Protein AF-A0A2N0NII3-F1 (afdb_monomer)

Nearest PDB structures (foldseek):
  8v87-assembly1_b  TM=1.031E-01  e=3.695E+00  Saccharomyces cerevisiae BY4741

Mean predicted aligned error: 20.23 Å

Solvent-accessible surface area (backbone atoms only — not comparable to full-atom values): 30248 Å² total; per-residue (Å²): 142,88,78,86,79,81,53,75,66,59,62,50,51,52,33,53,54,51,61,74,40,44,70,61,49,49,52,54,51,51,54,49,50,52,56,48,66,33,81,64,42,55,37,62,79,57,90,80,36,71,65,52,48,48,50,52,60,74,69,43,97,78,69,55,72,77,53,50,49,60,45,48,57,52,47,48,68,75,42,71,82,65,52,73,66,50,54,52,41,54,54,49,52,60,78,27,48,71,47,53,56,49,52,63,70,49,61,88,52,72,66,73,67,71,64,82,76,70,75,96,79,53,90,61,48,67,58,48,51,53,50,50,53,38,46,51,53,49,45,67,59,50,49,60,55,44,70,42,85,39,86,32,65,64,48,51,54,50,52,50,42,56,46,40,76,74,39,82,59,50,56,62,40,49,52,53,46,44,77,39,43,67,59,56,47,49,57,60,64,46,47,64,55,54,53,50,50,55,45,47,44,44,52,78,56,21,32,39,37,38,33,56,39,87,86,79,51,33,46,44,52,35,41,35,33,92,51,102,79,56,56,73,37,45,58,68,57,50,50,50,54,39,55,49,32,56,51,57,54,55,61,58,78,78,55,97,64,99,44,76,68,59,54,58,53,38,55,49,30,53,52,37,43,55,44,50,52,53,50,52,54,42,35,53,54,50,18,49,36,39,62,60,29,42,75,82,45,76,83,34,68,48,76,42,56,54,62,64,54,46,53,54,49,44,54,52,48,56,52,49,48,52,56,49,49,55,51,52,51,53,46,33,74,75,34,66,78,49,63,84,42,54,53,45,54,54,60,65,69,69,46,86,85,69,80,53,86,85,47,74,45,74,48,69,53,57,69,78,46,55,71,66,56,41,52,51,48,54,53,50,50,52,55,48,49,70,73,45,72,89,60,84,78,46,76,45,80,45,66,75,88,56,91,94,60,91,44,71,64,59,67,74,41,55,93,75,64,73,90,76,74,82,74,52,70,66,61,52,50,51,51,47,50,70,75,38,77,88,65,84,89,85,86,69,99,56,87,88,78,46,64,73,55,54,52,43,54,57,25,47,76,69,67,24,47,68,47,79,42,82,48,48,87,86,63,50,71,67,59,51,51,52,53,55,68,66,57,78,80,49,95,56,45,39,84,38,79,44,77,56,82,91,86,62,76,72,70,51,66,78,72,108

Organism: NCBI:txid588596

pLDDT: mean 77.41, std 13.73, range [34.66, 97.38]

Sequence (512 aa):
MENYKISKSQRFVQTLDCLTKIPYWIQRLEELKRVVGMEIFKVPHNDVDWLTKAIRILKSDSTELGQLNDFSDYLDRNLFNVNQDCWKLIEELLSAEIFLGFLKKIAGHDIKNLINDVDDHSDEELIQEDTVSTLIQVKQFLFPLMNKNMESISDLLKELLDVINKDHTLREKIALCNSNLRNIYNNIQNRGEVVKEKIKNAVLNGTFTFSRDKKEDKCLVSLQYPSKSNVKYNLNEILNLRGRALLIAKQKNTVMINSKEAEMSKDVMDKFVAKVDIALEIINLVTMLIQVGHFNYRKFIKELQGTDEMKVYLKSLKEKLKKWQDIVDLAHEKWYYLTFFSAHHILSFFASKKGYDKHLFCIVNLELLDIELQFYFVNYFKGMQSKYTNESYLLALLCCQQTGRSNFILDHYSLEVREINELDAETLQEDYQELFKNITCVSSDLSGQGKTEWIKETSYSKQKIPLSFLISDNMDLECLVNKLKACKLRQIQSLHINILSAEYPEEFRIII

Structure (mmCIF, N/CA/C/O backbone):
data_AF-A0A2N0NII3-F1
#
_entry.id   AF-A0A2N0NII3-F1
#
loop_
_atom_site.group_PDB
_atom_site.id
_atom_site.type_symbol
_atom_site.label_atom_id
_atom_site.label_alt_id
_atom_site.label_comp_id
_atom_site.label_asym_id
_atom_site.label_entity_id
_atom_site.label_seq_id
_atom_site.pdbx_PDB_ins_code
_atom_site.Cartn_x
_atom_site.Cartn_y
_atom_site.Cartn_z
_atom_site.occupancy
_atom_site.B_iso_or_equiv
_atom_site.auth_seq_id
_atom_site.auth_comp_id
_atom_site.auth_asym_id
_atom_site.auth_atom_id
_atom_site.pdbx_PDB_model_num
ATOM 1 N N . MET A 1 1 ? 44.753 -47.250 -49.327 1.00 35.75 1 MET A N 1
ATOM 2 C CA . MET A 1 1 ? 45.146 -46.072 -50.130 1.00 35.75 1 MET A CA 1
ATOM 3 C C . MET A 1 1 ? 43.954 -45.678 -50.990 1.00 35.75 1 MET A C 1
ATOM 5 O O . MET A 1 1 ? 43.884 -46.057 -52.147 1.00 35.75 1 MET A O 1
ATOM 9 N N . GLU A 1 2 ? 43.000 -44.956 -50.415 1.00 37.38 2 GLU A N 1
ATOM 10 C CA . GLU A 1 2 ? 41.931 -44.289 -51.163 1.00 37.38 2 GLU A CA 1
ATOM 11 C C . GLU A 1 2 ? 42.042 -42.814 -50.809 1.00 37.38 2 GLU A C 1
ATOM 13 O O . GLU A 1 2 ? 41.634 -42.393 -49.735 1.00 37.38 2 GLU A O 1
ATOM 18 N N . ASN A 1 3 ? 42.712 -42.049 -51.669 1.00 34.66 3 ASN A N 1
ATOM 19 C CA . ASN A 1 3 ? 42.833 -40.609 -51.513 1.00 34.66 3 ASN A CA 1
ATOM 20 C C . ASN A 1 3 ? 42.426 -39.921 -52.818 1.00 34.66 3 ASN A C 1
ATOM 22 O O . ASN A 1 3 ? 43.107 -40.020 -53.836 1.00 34.66 3 ASN A O 1
ATOM 26 N N . TYR A 1 4 ? 41.295 -39.221 -52.723 1.00 45.03 4 TYR A N 1
ATOM 27 C CA . TYR A 1 4 ? 41.055 -37.881 -53.250 1.00 45.03 4 TYR A CA 1
ATOM 28 C C . TYR A 1 4 ? 41.484 -37.590 -54.700 1.00 45.03 4 TYR A C 1
ATOM 30 O O . TYR A 1 4 ? 42.552 -37.046 -54.969 1.00 45.03 4 TYR A O 1
ATOM 38 N N . LYS A 1 5 ? 40.541 -37.771 -55.631 1.00 45.56 5 LYS A N 1
ATOM 39 C CA . LYS A 1 5 ? 40.414 -36.902 -56.814 1.00 45.56 5 LYS A CA 1
ATOM 40 C C . LYS A 1 5 ? 39.129 -36.082 -56.690 1.00 45.56 5 LYS A C 1
ATOM 42 O O . LYS A 1 5 ? 38.132 -36.379 -57.340 1.00 45.56 5 LYS A O 1
ATOM 47 N N . ILE A 1 6 ? 39.159 -35.027 -55.874 1.00 45.62 6 ILE A N 1
ATOM 48 C CA . ILE A 1 6 ? 38.233 -33.904 -56.080 1.00 45.62 6 ILE A CA 1
ATOM 49 C C . ILE A 1 6 ? 38.588 -33.331 -57.456 1.00 45.62 6 ILE A C 1
ATOM 51 O O . ILE A 1 6 ? 39.721 -32.911 -57.698 1.00 45.62 6 ILE A O 1
ATOM 55 N N . SER A 1 7 ? 37.662 -33.438 -58.407 1.00 50.31 7 SER A N 1
ATOM 56 C CA . SER A 1 7 ? 37.928 -33.120 -59.809 1.00 50.31 7 SER A CA 1
ATOM 57 C C . SER A 1 7 ? 38.209 -31.620 -59.981 1.00 50.31 7 SER A C 1
ATOM 59 O O . SER A 1 7 ? 37.519 -30.780 -59.406 1.00 50.31 7 SER A O 1
ATOM 61 N N . LYS A 1 8 ? 39.196 -31.257 -60.815 1.00 56.56 8 LYS A N 1
ATOM 62 C CA . LYS A 1 8 ? 39.537 -29.854 -61.144 1.00 56.56 8 LYS A CA 1
ATOM 63 C C . LYS A 1 8 ? 38.328 -29.017 -61.609 1.00 56.56 8 LYS A C 1
ATOM 65 O O . LYS A 1 8 ? 38.361 -27.799 -61.483 1.00 56.56 8 LYS A O 1
ATOM 70 N N . SER A 1 9 ? 37.268 -29.662 -62.106 1.00 61.66 9 SER A N 1
ATOM 71 C CA . SER A 1 9 ? 36.024 -29.004 -62.524 1.00 61.66 9 SER A CA 1
ATOM 72 C C . SER A 1 9 ? 35.242 -28.396 -61.354 1.00 61.66 9 SER A C 1
ATOM 74 O O . SER A 1 9 ? 34.719 -27.295 -61.475 1.00 61.66 9 SER A O 1
ATOM 76 N N . GLN A 1 10 ? 35.239 -29.050 -60.190 1.00 67.00 10 GLN A N 1
ATOM 77 C CA . GLN A 1 10 ? 34.494 -28.600 -59.014 1.00 67.00 10 GLN A CA 1
ATOM 78 C C . GLN A 1 10 ? 35.128 -27.349 -58.395 1.00 67.00 10 GLN A C 1
ATOM 80 O O . GLN A 1 10 ? 34.424 -26.409 -58.039 1.00 67.00 10 GLN A O 1
ATOM 85 N N . ARG A 1 11 ? 36.467 -27.301 -58.362 1.00 68.19 11 ARG A N 1
ATOM 86 C CA . ARG A 1 11 ? 37.235 -26.148 -57.869 1.00 68.19 11 ARG A CA 1
ATOM 87 C C . ARG A 1 11 ? 37.054 -24.908 -58.752 1.00 68.19 11 ARG A C 1
ATOM 89 O O . ARG A 1 11 ? 37.044 -23.799 -58.238 1.00 68.19 11 ARG A O 1
ATOM 96 N N . PHE A 1 12 ? 36.877 -25.093 -60.062 1.00 70.62 12 PHE A N 1
ATOM 97 C CA . PHE A 1 12 ? 36.590 -24.003 -61.000 1.00 70.62 12 PHE A CA 1
ATOM 98 C C . PHE A 1 12 ? 35.151 -23.477 -60.865 1.00 70.62 12 PHE A C 1
ATOM 100 O O . PHE A 1 12 ? 34.939 -22.268 -60.861 1.00 70.62 12 PHE A O 1
ATOM 107 N N . VAL A 1 13 ? 34.169 -24.367 -60.681 1.00 74.12 13 VAL A N 1
ATOM 108 C CA . VAL A 1 13 ? 32.769 -23.982 -60.418 1.00 74.12 13 VAL A CA 1
ATOM 109 C C . VAL A 1 13 ? 32.642 -23.193 -59.108 1.00 74.12 13 VAL A C 1
ATOM 111 O O . VAL A 1 13 ? 31.950 -22.181 -59.081 1.00 74.12 13 VAL A O 1
ATOM 114 N N . GLN A 1 14 ? 33.357 -23.592 -58.051 1.00 69.88 14 GLN A N 1
ATOM 115 C CA . GLN A 1 14 ? 33.428 -22.841 -56.787 1.00 69.88 14 GLN A CA 1
ATOM 116 C C . GLN A 1 14 ? 34.020 -21.435 -56.969 1.00 69.88 14 GLN A C 1
ATOM 118 O O . GLN A 1 14 ? 33.499 -20.470 -56.417 1.00 69.88 14 GLN A O 1
ATOM 123 N N . THR A 1 15 ? 35.059 -21.294 -57.798 1.00 73.94 15 THR A N 1
ATOM 124 C CA . THR A 1 15 ? 35.642 -19.982 -58.121 1.00 73.94 15 THR A CA 1
ATOM 125 C C . THR A 1 15 ? 34.658 -19.083 -58.865 1.00 73.94 15 THR A C 1
ATOM 127 O O . THR A 1 15 ? 34.567 -17.896 -58.561 1.00 73.94 15 THR A O 1
ATOM 130 N N . LEU A 1 16 ? 33.899 -19.635 -59.818 1.00 75.25 16 LEU A N 1
ATOM 131 C CA . LEU A 1 16 ? 32.864 -18.890 -60.540 1.00 75.25 16 LEU A CA 1
ATOM 132 C C . LEU A 1 16 ? 31.719 -18.455 -59.614 1.00 75.25 16 LEU A C 1
ATOM 134 O O . LEU A 1 16 ? 31.279 -17.311 -59.696 1.00 75.25 16 LEU A O 1
ATOM 138 N N . ASP A 1 17 ? 31.278 -19.317 -58.696 1.00 75.19 17 ASP A N 1
ATOM 139 C CA . ASP A 1 17 ? 30.273 -18.963 -57.685 1.00 75.19 17 ASP A CA 1
ATOM 140 C C . ASP A 1 17 ? 30.779 -17.841 -56.756 1.00 75.19 17 ASP A C 1
ATOM 142 O O . ASP A 1 17 ? 30.075 -16.854 -56.533 1.00 75.19 17 ASP A O 1
ATOM 146 N N . CYS A 1 18 ? 32.036 -17.917 -56.305 1.00 74.31 18 CYS A N 1
ATOM 147 C CA . CYS A 1 18 ? 32.679 -16.869 -55.508 1.00 74.31 18 CYS A CA 1
ATOM 148 C C . CYS A 1 18 ? 32.719 -15.521 -56.252 1.00 74.31 18 CYS A C 1
ATOM 150 O O . CYS A 1 18 ? 32.309 -14.502 -55.695 1.00 74.31 18 CYS A O 1
ATOM 152 N N . LEU A 1 19 ? 33.113 -15.523 -57.534 1.00 77.62 19 LEU A N 1
ATOM 153 C CA . LEU A 1 19 ? 33.148 -14.330 -58.391 1.00 77.62 19 LEU A CA 1
ATOM 154 C C . LEU A 1 19 ? 31.787 -13.633 -58.490 1.00 77.62 19 LEU A C 1
ATOM 156 O O . LEU A 1 19 ? 31.712 -12.412 -58.368 1.00 77.62 19 LEU A O 1
ATOM 160 N N . THR A 1 20 ? 30.703 -14.394 -58.670 1.00 80.69 20 THR A N 1
ATOM 161 C CA . THR A 1 20 ? 29.351 -13.812 -58.768 1.00 80.69 20 THR A CA 1
ATOM 162 C C . THR A 1 20 ? 28.885 -13.144 -57.471 1.00 80.69 20 THR A C 1
ATOM 164 O O . THR A 1 20 ? 28.040 -12.251 -57.509 1.00 80.69 20 THR A O 1
ATOM 167 N N . LYS A 1 21 ? 29.464 -13.526 -56.325 1.00 82.62 21 LYS A N 1
ATOM 168 C CA . LYS A 1 21 ? 29.119 -13.014 -54.990 1.00 82.62 21 LYS A CA 1
ATOM 169 C C . LYS A 1 21 ? 30.033 -11.883 -54.509 1.00 82.62 21 LYS A C 1
ATOM 171 O O . LYS A 1 21 ? 29.768 -11.323 -53.448 1.00 82.62 21 LYS A O 1
ATOM 176 N N . ILE A 1 22 ? 31.073 -11.508 -55.260 1.00 82.19 22 ILE A N 1
ATOM 177 C CA . ILE A 1 22 ? 32.016 -10.441 -54.872 1.00 82.19 22 ILE A CA 1
ATOM 178 C C . ILE A 1 22 ? 31.306 -9.118 -54.536 1.00 82.19 22 ILE A C 1
ATOM 180 O O . ILE A 1 22 ? 31.548 -8.601 -53.444 1.00 82.19 22 ILE A O 1
ATOM 184 N N . PRO A 1 23 ? 30.398 -8.576 -55.379 1.00 83.69 23 PRO A N 1
ATOM 185 C CA . PRO A 1 23 ? 29.720 -7.316 -55.063 1.00 83.69 23 PRO A CA 1
ATOM 186 C C . PRO A 1 23 ? 28.899 -7.397 -53.770 1.00 83.69 23 PRO A C 1
ATOM 188 O O . PRO A 1 23 ? 28.915 -6.474 -52.959 1.00 83.69 23 PRO A O 1
ATOM 191 N N . TYR A 1 24 ? 28.243 -8.540 -53.549 1.00 86.38 24 TYR A N 1
ATOM 192 C CA . TYR A 1 24 ? 27.476 -8.819 -52.338 1.00 86.38 24 TYR A CA 1
ATOM 193 C C . TYR A 1 24 ? 28.372 -8.850 -51.087 1.00 86.38 24 TYR A C 1
ATOM 195 O O . TYR A 1 24 ? 28.045 -8.232 -50.074 1.00 86.38 24 TYR A O 1
ATOM 203 N N . TRP A 1 25 ? 29.530 -9.513 -51.157 1.00 86.62 25 TRP A N 1
ATOM 204 C CA . TRP A 1 25 ? 30.475 -9.570 -50.040 1.00 86.62 25 TRP A CA 1
ATOM 205 C C . TRP A 1 25 ? 31.134 -8.225 -49.745 1.00 86.62 25 TRP A C 1
ATOM 207 O O . TRP A 1 25 ? 31.299 -7.885 -48.576 1.00 86.62 25 TRP A O 1
ATOM 217 N N . ILE A 1 26 ? 31.465 -7.435 -50.771 1.00 86.19 26 ILE A N 1
ATOM 218 C CA . ILE A 1 26 ? 31.979 -6.072 -50.580 1.00 86.19 26 ILE A CA 1
ATOM 219 C C . ILE A 1 26 ? 30.968 -5.243 -49.787 1.00 86.19 26 ILE A C 1
ATOM 221 O O . ILE A 1 26 ? 31.344 -4.631 -48.789 1.00 86.19 26 ILE A O 1
ATOM 225 N N . GLN A 1 27 ? 29.690 -5.275 -50.178 1.00 88.19 27 GLN A N 1
ATOM 226 C CA . GLN A 1 27 ? 28.636 -4.543 -49.481 1.00 88.19 27 GLN A CA 1
ATOM 227 C C . GLN A 1 27 ? 28.517 -4.973 -48.008 1.00 88.19 27 GLN A C 1
ATOM 229 O O . GLN A 1 27 ? 28.605 -4.133 -47.113 1.00 88.19 27 GLN A O 1
ATOM 234 N N . ARG A 1 28 ? 28.386 -6.279 -47.739 1.00 88.81 28 ARG A N 1
ATOM 235 C CA . ARG A 1 28 ? 28.244 -6.816 -46.371 1.00 88.81 28 ARG A CA 1
ATOM 236 C C . ARG A 1 28 ? 29.435 -6.478 -45.473 1.00 88.81 28 ARG A C 1
ATOM 238 O O . ARG A 1 28 ? 29.264 -6.108 -44.313 1.00 88.81 28 ARG A O 1
ATOM 245 N N . LEU A 1 29 ? 30.654 -6.596 -45.993 1.00 90.06 29 LEU A N 1
ATOM 246 C CA . LEU A 1 29 ? 31.860 -6.295 -45.220 1.00 90.06 29 LEU A CA 1
ATOM 247 C C . LEU A 1 29 ? 32.008 -4.789 -44.964 1.00 90.06 29 LEU A C 1
ATOM 249 O O . LEU A 1 29 ? 32.487 -4.401 -43.899 1.00 90.06 29 LEU A O 1
ATOM 253 N N . GLU A 1 30 ? 31.563 -3.931 -45.884 1.00 88.94 30 GLU A N 1
ATOM 254 C CA . GLU A 1 30 ? 31.501 -2.486 -45.646 1.00 88.94 30 GLU A CA 1
ATOM 255 C C . GLU A 1 30 ? 30.457 -2.097 -44.594 1.00 88.94 30 GLU A C 1
ATOM 257 O O . GLU A 1 30 ? 30.741 -1.247 -43.749 1.00 88.94 30 GLU A O 1
ATOM 262 N N . GLU A 1 31 ? 29.283 -2.732 -44.604 1.00 89.94 31 GLU A N 1
ATOM 263 C CA . GLU A 1 31 ? 28.262 -2.582 -43.558 1.00 89.94 31 GLU A CA 1
ATOM 264 C C . GLU A 1 31 ? 28.839 -2.959 -42.184 1.00 89.94 31 GLU A C 1
ATOM 266 O O . GLU A 1 31 ? 28.799 -2.158 -41.246 1.00 89.94 31 GLU A O 1
ATOM 271 N N . LEU A 1 32 ? 29.479 -4.130 -42.083 1.00 90.50 32 LEU A N 1
ATOM 272 C CA . LEU A 1 32 ? 30.143 -4.567 -40.853 1.00 90.50 32 LEU A CA 1
ATOM 273 C C . LEU A 1 32 ? 31.239 -3.588 -40.418 1.00 90.50 32 LEU A C 1
ATOM 275 O O . LEU A 1 32 ? 31.325 -3.253 -39.238 1.00 90.50 32 LEU A O 1
ATOM 279 N N . LYS A 1 33 ? 32.050 -3.086 -41.358 1.00 89.75 33 LYS A N 1
ATOM 280 C CA . LYS A 1 33 ? 33.114 -2.115 -41.067 1.00 89.75 33 LYS A CA 1
ATOM 281 C C . LYS A 1 33 ? 32.556 -0.837 -40.445 1.00 89.75 33 LYS A C 1
ATOM 283 O O . LYS A 1 33 ? 33.155 -0.301 -39.517 1.00 89.75 33 LYS A O 1
ATOM 288 N N . ARG A 1 34 ? 31.401 -0.363 -40.917 1.00 89.44 34 ARG A N 1
ATOM 289 C CA . ARG A 1 34 ? 30.732 0.814 -40.348 1.00 89.44 34 ARG A CA 1
ATOM 290 C C . ARG A 1 34 ? 30.211 0.556 -38.936 1.00 89.44 34 ARG A C 1
ATOM 292 O O . ARG A 1 34 ? 30.453 1.391 -38.074 1.00 89.44 34 ARG A O 1
ATOM 299 N N . VAL A 1 35 ? 29.580 -0.595 -38.673 1.00 88.44 35 VAL A N 1
ATOM 300 C CA . VAL A 1 35 ? 29.120 -0.956 -37.313 1.00 88.44 35 VAL A CA 1
ATOM 301 C C . VAL A 1 35 ? 30.294 -1.082 -36.346 1.00 88.44 35 VAL A C 1
ATOM 303 O O . VAL A 1 35 ? 30.247 -0.544 -35.244 1.00 88.44 35 VAL A O 1
ATOM 306 N N . VAL A 1 36 ? 31.367 -1.757 -36.764 1.00 87.31 36 VAL A N 1
ATOM 307 C CA . VAL A 1 36 ? 32.601 -1.898 -35.977 1.00 87.31 36 VAL A CA 1
ATOM 308 C C . VAL A 1 36 ? 33.230 -0.529 -35.687 1.00 87.31 36 VAL A C 1
ATOM 310 O O . VAL A 1 36 ? 33.732 -0.306 -34.588 1.00 87.31 36 VAL A O 1
ATOM 313 N N . GLY A 1 37 ? 33.153 0.404 -36.641 1.00 83.31 37 GLY A N 1
ATOM 314 C CA . GLY A 1 37 ? 33.616 1.783 -36.488 1.00 83.31 37 GLY A CA 1
ATOM 315 C C . GLY A 1 37 ? 32.746 2.671 -35.590 1.00 83.31 37 GLY A C 1
ATOM 316 O O . GLY A 1 37 ? 33.156 3.789 -35.282 1.00 83.31 37 GLY A O 1
ATOM 317 N N . MET A 1 38 ? 31.570 2.215 -35.142 1.00 85.31 38 MET A N 1
ATOM 318 C CA . MET A 1 38 ? 30.743 2.982 -34.211 1.00 85.31 38 MET A CA 1
ATOM 319 C C . MET A 1 38 ? 31.390 3.019 -32.820 1.00 85.31 38 MET A C 1
ATOM 321 O O . MET A 1 38 ? 31.545 1.992 -32.155 1.00 85.31 38 MET A O 1
ATOM 325 N N . GLU A 1 39 ? 31.638 4.223 -32.294 1.00 80.00 39 GLU A N 1
ATOM 326 C CA . GLU A 1 39 ? 32.161 4.441 -30.928 1.00 80.00 39 GLU A CA 1
ATOM 327 C C . GLU A 1 39 ? 31.275 3.837 -29.817 1.00 80.00 39 GLU A C 1
ATOM 329 O O . GLU A 1 39 ? 31.640 3.761 -28.637 1.00 80.00 39 GLU A O 1
ATOM 334 N N . ILE A 1 40 ? 30.056 3.438 -30.172 1.00 82.44 40 ILE A N 1
ATOM 335 C CA . ILE A 1 40 ? 29.079 2.839 -29.276 1.00 82.44 40 ILE A CA 1
ATOM 336 C C . ILE A 1 40 ? 29.527 1.454 -28.791 1.00 82.44 40 ILE A C 1
ATOM 338 O O . ILE A 1 40 ? 29.393 1.201 -27.595 1.00 82.44 40 ILE A O 1
ATOM 342 N N . PHE A 1 41 ? 30.095 0.617 -29.666 1.00 83.69 41 PHE A N 1
ATOM 343 C CA . PHE A 1 41 ? 30.462 -0.774 -29.354 1.00 83.69 41 PHE A CA 1
ATOM 344 C C . PHE A 1 41 ? 31.923 -0.962 -28.931 1.00 83.69 41 PHE A C 1
ATOM 346 O O . PHE A 1 41 ? 32.281 -2.039 -28.465 1.00 83.69 41 PHE A O 1
ATOM 353 N N . LYS A 1 42 ? 32.758 0.081 -29.058 1.00 82.81 42 LYS A N 1
ATOM 354 C CA . LYS A 1 42 ? 34.166 0.090 -28.613 1.00 82.81 42 LYS A CA 1
ATOM 355 C C . LYS A 1 42 ? 34.988 -1.099 -29.142 1.00 82.81 42 LYS A C 1
ATOM 357 O O . LYS A 1 42 ? 35.828 -1.639 -28.424 1.00 82.81 42 LYS A O 1
ATOM 362 N N . VAL A 1 43 ? 34.736 -1.520 -30.379 1.00 85.31 43 VAL A N 1
ATOM 363 C CA . VAL A 1 43 ? 35.443 -2.652 -30.986 1.00 85.31 43 VAL A CA 1
ATOM 364 C C . VAL A 1 43 ? 36.798 -2.180 -31.519 1.00 85.31 43 VAL A C 1
ATOM 366 O O . VAL A 1 43 ? 36.845 -1.180 -32.237 1.00 85.31 43 VAL A O 1
ATOM 369 N N . PRO A 1 44 ? 37.910 -2.866 -31.203 1.00 82.06 44 PRO A N 1
ATOM 370 C CA . PRO A 1 44 ? 39.205 -2.536 -31.782 1.00 82.06 44 PRO A CA 1
ATOM 371 C C . PRO A 1 44 ? 39.204 -2.842 -33.289 1.00 82.06 44 PRO A C 1
ATOM 373 O O . PRO A 1 44 ? 39.020 -3.987 -33.701 1.00 82.06 44 PRO A O 1
ATOM 376 N N . HIS A 1 45 ? 39.424 -1.807 -34.102 1.00 82.75 45 HIS A N 1
ATOM 377 C CA . HIS A 1 45 ? 39.505 -1.863 -35.565 1.00 82.75 45 HIS A CA 1
ATOM 378 C C . HIS A 1 45 ? 40.800 -1.193 -36.024 1.00 82.75 45 HIS A C 1
ATOM 380 O O . HIS A 1 45 ? 41.129 -0.103 -35.550 1.00 82.75 45 HIS A O 1
ATOM 386 N N . ASN A 1 46 ? 41.558 -1.837 -36.910 1.00 78.69 46 ASN A N 1
ATOM 387 C CA . ASN A 1 46 ? 42.817 -1.303 -37.424 1.00 78.69 46 ASN A CA 1
ATOM 388 C C . ASN A 1 46 ? 43.044 -1.682 -38.897 1.00 78.69 46 ASN A C 1
ATOM 390 O O . ASN A 1 46 ? 42.421 -2.591 -39.440 1.00 78.69 46 ASN A O 1
ATOM 394 N N . ASP A 1 47 ? 43.988 -1.009 -39.556 1.00 74.19 47 ASP A N 1
ATOM 395 C CA . ASP A 1 47 ? 44.263 -1.230 -40.986 1.00 74.19 47 ASP A CA 1
ATOM 396 C C . ASP A 1 47 ? 44.835 -2.624 -41.314 1.00 74.19 47 ASP A C 1
ATOM 398 O O . ASP A 1 47 ? 44.989 -2.982 -42.485 1.00 74.19 47 ASP A O 1
ATOM 402 N N . VAL A 1 48 ? 45.162 -3.416 -40.289 1.00 76.62 48 VAL A N 1
ATOM 403 C CA . VAL A 1 48 ? 45.782 -4.743 -40.398 1.00 76.62 48 VAL A CA 1
ATOM 404 C C . VAL A 1 48 ? 44.783 -5.863 -40.087 1.00 76.62 48 VAL A C 1
ATOM 406 O O . VAL A 1 48 ? 45.095 -7.040 -40.284 1.00 76.62 48 VAL A O 1
ATOM 409 N N . ASP A 1 49 ? 43.576 -5.536 -39.625 1.00 84.31 49 ASP A N 1
ATOM 410 C CA . ASP A 1 49 ? 42.597 -6.545 -39.256 1.00 84.31 49 ASP A CA 1
ATOM 411 C C . ASP A 1 49 ? 42.034 -7.294 -40.466 1.00 84.31 49 ASP A C 1
ATOM 413 O O . ASP A 1 49 ? 42.152 -6.893 -41.631 1.00 84.31 49 ASP A O 1
ATOM 417 N N . TRP A 1 50 ? 41.441 -8.451 -40.170 1.00 88.00 50 TRP A N 1
ATOM 418 C CA . TRP A 1 50 ? 40.958 -9.367 -41.194 1.00 88.00 50 TRP A CA 1
ATOM 419 C C . TRP A 1 50 ? 39.868 -8.735 -42.068 1.00 88.00 50 TRP A C 1
ATOM 421 O O . TRP A 1 50 ? 39.795 -9.048 -43.255 1.00 88.00 50 TRP A O 1
ATOM 431 N N . LEU A 1 51 ? 39.064 -7.819 -41.517 1.00 87.69 51 LEU A N 1
ATOM 432 C CA . LEU A 1 51 ? 37.965 -7.164 -42.218 1.00 87.69 51 LEU A CA 1
ATOM 433 C C . LEU A 1 51 ? 38.495 -6.162 -43.249 1.00 87.69 51 LEU A C 1
ATOM 435 O O . LEU A 1 51 ? 38.114 -6.210 -44.421 1.00 87.69 51 LEU A O 1
ATOM 439 N N . THR A 1 52 ? 39.433 -5.301 -42.849 1.00 86.19 52 THR A N 1
ATOM 440 C CA . THR A 1 52 ? 40.096 -4.358 -43.759 1.00 86.19 52 THR A CA 1
ATOM 441 C C . THR A 1 52 ? 40.899 -5.098 -44.828 1.00 86.19 52 THR A C 1
ATOM 443 O O . THR A 1 52 ? 40.843 -4.737 -46.009 1.00 86.19 52 THR A O 1
ATOM 446 N N . LYS A 1 53 ? 41.583 -6.185 -44.450 1.00 86.38 53 LYS A N 1
ATOM 447 C CA . LYS A 1 53 ? 42.298 -7.056 -45.390 1.00 86.38 53 LYS A CA 1
ATOM 448 C C . LYS A 1 53 ? 41.350 -7.719 -46.393 1.00 86.38 53 LYS A C 1
ATOM 450 O O . LYS A 1 53 ? 41.660 -7.737 -47.582 1.00 86.38 53 LYS A O 1
ATOM 455 N N . ALA A 1 54 ? 40.195 -8.213 -45.948 1.00 86.00 54 ALA A N 1
ATOM 456 C CA . ALA A 1 54 ? 39.216 -8.862 -46.815 1.00 86.00 54 ALA A CA 1
ATOM 457 C C . ALA A 1 54 ? 38.610 -7.899 -47.845 1.00 86.00 54 ALA A C 1
ATOM 459 O O . ALA A 1 54 ? 38.560 -8.219 -49.032 1.00 86.00 54 ALA A O 1
ATOM 460 N N . ILE A 1 55 ? 38.233 -6.688 -47.421 1.00 86.00 55 ILE A N 1
ATOM 461 C CA . ILE A 1 55 ? 37.721 -5.647 -48.326 1.00 86.00 55 ILE A CA 1
ATOM 462 C C . ILE A 1 55 ? 38.785 -5.260 -49.363 1.00 86.00 55 ILE A C 1
ATOM 464 O O . ILE A 1 55 ? 38.468 -5.090 -50.538 1.00 86.00 55 ILE A O 1
ATOM 468 N N . ARG A 1 56 ? 40.058 -5.153 -48.955 1.00 85.44 56 ARG A N 1
ATOM 469 C CA . ARG A 1 56 ? 41.166 -4.830 -49.866 1.00 85.44 56 ARG A CA 1
ATOM 470 C C . ARG A 1 56 ? 41.374 -5.903 -50.938 1.00 85.44 56 ARG A C 1
ATOM 472 O O . ARG A 1 56 ? 41.610 -5.543 -52.085 1.00 85.44 56 ARG A O 1
ATOM 479 N N . ILE A 1 57 ? 41.280 -7.184 -50.574 1.00 82.81 57 ILE A N 1
ATOM 480 C CA . ILE A 1 57 ? 41.421 -8.314 -51.511 1.00 82.81 57 ILE A CA 1
ATOM 481 C C . ILE A 1 57 ? 40.257 -8.351 -52.513 1.00 82.81 57 ILE A C 1
ATOM 483 O O . ILE A 1 57 ? 40.463 -8.611 -53.694 1.00 82.81 57 ILE A O 1
ATOM 487 N N . LEU A 1 58 ? 39.035 -8.058 -52.062 1.00 81.44 58 LEU A N 1
ATOM 488 C CA . LEU A 1 58 ? 37.853 -8.041 -52.930 1.00 81.44 58 LEU A CA 1
ATOM 489 C C . LEU A 1 58 ? 37.816 -6.852 -53.895 1.00 81.44 58 LEU A C 1
ATOM 491 O O . LEU A 1 58 ? 37.214 -6.953 -54.959 1.00 81.44 58 LEU A O 1
ATOM 495 N N . LYS A 1 59 ? 38.441 -5.730 -53.524 1.00 81.38 59 LYS A N 1
ATOM 496 C CA . LYS A 1 59 ? 38.512 -4.513 -54.345 1.00 81.38 59 LYS A CA 1
ATOM 497 C C . LYS A 1 59 ? 39.745 -4.434 -55.247 1.00 81.38 59 LYS A C 1
ATOM 499 O O . LYS A 1 59 ? 39.870 -3.456 -55.975 1.00 81.38 59 LYS A O 1
ATOM 504 N N . SER A 1 60 ? 40.683 -5.382 -55.176 1.00 79.00 60 SER A N 1
ATOM 505 C CA . SER A 1 60 ? 41.859 -5.346 -56.048 1.00 79.00 60 SER A CA 1
ATOM 506 C C . SER A 1 60 ? 41.536 -5.876 -57.441 1.00 79.00 60 SER A C 1
ATOM 508 O O . SER A 1 60 ? 41.117 -7.020 -57.589 1.00 79.00 60 SER A O 1
ATOM 510 N N . ASP A 1 61 ? 41.838 -5.079 -58.465 1.00 64.25 61 ASP A N 1
ATOM 511 C CA . ASP A 1 61 ? 41.601 -5.413 -59.879 1.00 64.25 61 ASP A CA 1
ATOM 512 C C . ASP A 1 61 ? 42.514 -6.535 -60.426 1.00 64.25 61 ASP A C 1
ATOM 514 O O . ASP A 1 61 ? 42.406 -6.919 -61.588 1.00 64.25 61 ASP A O 1
ATOM 518 N N . SER A 1 62 ? 43.440 -7.059 -59.613 1.00 64.44 62 SER A N 1
ATOM 519 C CA . SER A 1 62 ? 44.516 -7.967 -60.037 1.00 64.44 62 SER A CA 1
ATOM 520 C C . SER A 1 62 ? 44.531 -9.326 -59.322 1.00 64.44 62 SER A C 1
ATOM 522 O O . SER A 1 62 ? 45.572 -9.983 -59.293 1.00 64.44 62 SER A O 1
ATOM 524 N N . THR A 1 63 ? 43.432 -9.744 -58.691 1.00 65.81 63 THR A N 1
ATOM 525 C CA . THR A 1 63 ? 43.383 -11.009 -57.935 1.00 65.81 63 THR A CA 1
ATOM 526 C C . THR A 1 63 ? 43.362 -12.212 -58.884 1.00 65.81 63 THR A C 1
ATOM 528 O O . THR A 1 63 ? 42.461 -12.353 -59.711 1.00 65.81 63 THR A O 1
ATOM 531 N N . GLU A 1 64 ? 44.342 -13.112 -58.774 1.00 70.00 64 GLU A N 1
ATOM 532 C CA . GLU A 1 64 ? 44.372 -14.336 -59.582 1.00 70.00 64 GLU A CA 1
ATOM 533 C C . GLU A 1 64 ? 43.217 -15.277 -59.190 1.00 70.00 64 GLU A C 1
ATOM 535 O O . GLU A 1 64 ? 42.958 -15.496 -58.007 1.00 70.00 64 GLU A O 1
ATOM 540 N N . LEU A 1 65 ? 42.561 -15.915 -60.168 1.00 65.19 65 LEU A N 1
ATOM 541 C CA . LEU A 1 65 ? 41.425 -16.829 -59.939 1.00 65.19 65 LEU A CA 1
ATOM 542 C C . LEU A 1 65 ? 41.732 -17.957 -58.935 1.00 65.19 65 LEU A C 1
ATOM 544 O O . LEU A 1 65 ? 40.850 -18.394 -58.200 1.00 65.19 65 LEU A O 1
ATOM 548 N N . GLY A 1 66 ? 42.986 -18.418 -58.876 1.00 65.00 66 GLY A N 1
ATOM 549 C CA . GLY A 1 66 ? 43.427 -19.428 -57.910 1.00 65.00 66 GLY A CA 1
ATOM 550 C C . GLY A 1 66 ? 43.387 -18.949 -56.455 1.00 65.00 66 GLY A C 1
ATOM 551 O O . GLY A 1 66 ? 43.113 -19.753 -55.568 1.00 65.00 66 GLY A O 1
ATOM 552 N N . GLN A 1 67 ? 43.581 -17.648 -56.226 1.00 71.81 67 GLN A N 1
ATOM 553 C CA . GLN A 1 67 ? 43.599 -17.015 -54.904 1.00 71.81 67 GLN A CA 1
ATOM 554 C C . GLN A 1 67 ? 42.184 -16.751 -54.363 1.00 71.81 67 GLN A C 1
ATOM 556 O O . GLN A 1 67 ? 42.012 -16.580 -53.160 1.00 71.81 67 GLN A O 1
ATOM 561 N N . LEU A 1 68 ? 41.156 -16.758 -55.223 1.00 73.56 68 LEU A N 1
ATOM 562 C CA . LEU A 1 68 ? 39.760 -16.546 -54.817 1.00 73.56 68 LEU A CA 1
ATOM 563 C C . LEU A 1 68 ? 39.182 -17.717 -54.018 1.00 73.56 68 LEU A C 1
ATOM 565 O O . LEU A 1 68 ? 38.392 -17.499 -53.105 1.00 73.56 68 LEU A O 1
ATOM 569 N N . ASN A 1 69 ? 39.595 -18.952 -54.315 1.00 70.50 69 ASN A N 1
ATOM 570 C CA . ASN A 1 69 ? 39.183 -20.105 -53.507 1.00 70.50 69 ASN A CA 1
ATOM 571 C C . ASN A 1 69 ? 39.818 -20.057 -52.114 1.00 70.50 69 ASN A C 1
ATOM 573 O O . ASN A 1 69 ? 39.123 -20.240 -51.120 1.00 70.50 69 ASN A O 1
ATOM 577 N N . ASP A 1 70 ? 41.111 -19.734 -52.042 1.00 77.25 70 ASP A N 1
ATOM 578 C CA . ASP A 1 70 ? 41.821 -19.587 -50.768 1.00 77.25 70 ASP A CA 1
ATOM 579 C C . ASP A 1 70 ? 41.264 -18.394 -49.961 1.00 77.25 70 ASP A C 1
ATOM 581 O O . ASP A 1 70 ? 41.231 -18.413 -48.730 1.00 77.25 70 ASP A O 1
ATOM 585 N N . PHE A 1 71 ? 40.767 -17.364 -50.654 1.00 79.00 71 PHE A N 1
ATOM 586 C CA . PHE A 1 71 ? 40.044 -16.245 -50.060 1.00 79.00 71 PHE A CA 1
ATOM 587 C C . PHE A 1 71 ? 38.642 -16.629 -49.557 1.00 79.00 71 PHE A C 1
ATOM 589 O O . PHE A 1 71 ? 38.240 -16.160 -48.494 1.00 79.00 71 PHE A O 1
ATOM 596 N N . SER A 1 72 ? 37.912 -17.492 -50.268 1.00 75.62 72 SER A N 1
ATOM 597 C CA . SER A 1 72 ? 36.626 -18.022 -49.792 1.00 75.62 72 SER A CA 1
ATOM 598 C C . SER A 1 72 ? 36.815 -18.785 -48.483 1.00 75.62 72 SER A C 1
ATOM 600 O O . SER A 1 72 ? 36.150 -18.475 -47.499 1.00 75.62 72 SER A O 1
ATOM 602 N N . ASP A 1 73 ? 37.808 -19.6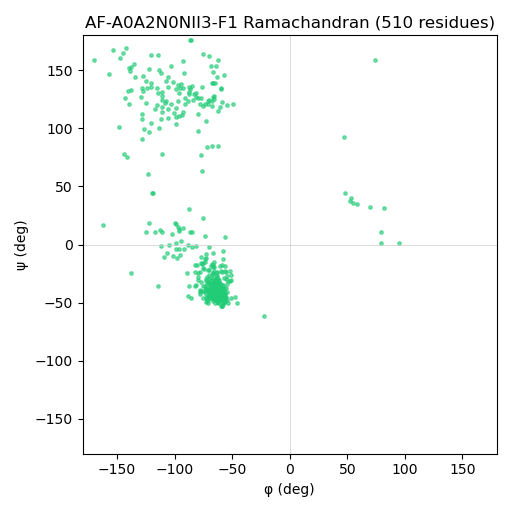78 -48.421 1.00 79.50 73 ASP A N 1
ATOM 603 C CA . ASP A 1 73 ? 38.162 -20.394 -47.189 1.00 79.50 73 ASP A CA 1
ATOM 604 C C . ASP A 1 73 ? 38.578 -19.427 -46.065 1.00 79.50 73 ASP A C 1
ATOM 606 O O . ASP A 1 73 ? 38.315 -19.667 -44.884 1.00 79.50 73 ASP A O 1
ATOM 610 N N . TYR A 1 74 ? 39.244 -18.322 -46.412 1.00 82.75 74 TYR A N 1
ATOM 611 C CA . TYR A 1 74 ? 39.618 -17.271 -45.468 1.00 82.75 74 TYR A CA 1
ATOM 612 C C . TYR A 1 74 ? 38.401 -16.508 -44.924 1.00 82.75 74 TYR A C 1
ATOM 614 O O . TYR A 1 74 ? 38.333 -16.269 -43.716 1.00 82.75 74 TYR A O 1
ATOM 622 N N . LEU A 1 75 ? 37.433 -16.145 -45.770 1.00 81.69 75 LEU A N 1
ATOM 623 C CA . LEU A 1 75 ? 36.181 -15.520 -45.337 1.00 81.69 75 LEU A CA 1
ATOM 624 C C . LEU A 1 75 ? 35.359 -16.466 -44.465 1.00 81.69 75 LEU A C 1
ATOM 626 O O . LEU A 1 75 ? 34.950 -16.071 -43.375 1.00 81.69 75 LEU A O 1
ATOM 630 N N . ASP A 1 76 ? 35.186 -17.714 -44.899 1.00 81.19 76 ASP A N 1
ATOM 631 C CA . ASP A 1 76 ? 34.382 -18.713 -44.194 1.00 81.19 76 ASP A CA 1
ATOM 632 C C . ASP A 1 76 ? 34.928 -18.987 -42.790 1.00 81.19 76 ASP A C 1
ATOM 634 O O . ASP A 1 76 ? 34.159 -19.137 -41.846 1.00 81.19 76 ASP A O 1
ATOM 638 N N . ARG A 1 77 ? 36.254 -18.964 -42.599 1.00 84.31 77 ARG A N 1
ATOM 639 C CA . ARG A 1 77 ? 36.865 -19.089 -41.264 1.00 84.31 77 ARG A CA 1
ATOM 640 C C . ARG A 1 77 ? 36.550 -17.914 -40.340 1.00 84.31 77 ARG A C 1
ATOM 642 O O . ARG A 1 77 ? 36.348 -18.132 -39.150 1.00 84.31 77 ARG A O 1
ATOM 649 N N . ASN A 1 78 ? 36.530 -16.687 -40.860 1.00 83.62 78 ASN A N 1
ATOM 650 C CA . ASN A 1 78 ? 36.261 -15.488 -40.055 1.00 83.62 78 ASN A CA 1
ATOM 651 C C . ASN A 1 78 ? 34.757 -15.252 -39.830 1.00 83.62 78 ASN A C 1
ATOM 653 O O . ASN A 1 78 ? 34.375 -14.609 -38.855 1.00 83.62 78 ASN A O 1
ATOM 657 N N . LEU A 1 79 ? 33.905 -15.788 -40.709 1.00 83.81 79 LEU A N 1
ATOM 658 C CA . LEU A 1 79 ? 32.449 -15.625 -40.689 1.00 83.81 79 LEU A CA 1
ATOM 659 C C . LEU A 1 79 ? 31.691 -16.916 -40.339 1.00 83.81 79 LEU A C 1
ATOM 661 O O . LEU A 1 79 ? 30.469 -16.944 -40.454 1.00 83.81 79 LEU A O 1
ATOM 665 N N . PHE A 1 80 ? 32.381 -17.964 -39.878 1.00 77.00 80 PHE A N 1
ATOM 666 C CA . PHE A 1 80 ? 31.824 -19.310 -39.667 1.00 77.00 80 PHE A CA 1
ATOM 667 C C . PHE A 1 80 ? 30.534 -19.338 -38.824 1.00 77.00 80 PHE A C 1
ATOM 669 O O . PHE A 1 80 ? 29.663 -20.173 -39.048 1.00 77.00 80 PHE A O 1
ATOM 676 N N . ASN A 1 81 ? 30.388 -18.402 -37.881 1.00 70.75 81 ASN A N 1
ATOM 677 C CA . ASN A 1 81 ? 29.230 -18.308 -36.987 1.00 70.75 81 ASN A CA 1
ATOM 678 C C . ASN A 1 81 ? 28.220 -17.212 -37.382 1.00 70.75 81 ASN A C 1
ATOM 680 O O . ASN A 1 81 ? 27.308 -16.917 -36.615 1.00 70.75 81 ASN A O 1
ATOM 684 N N . VAL A 1 82 ? 28.361 -16.579 -38.550 1.00 83.25 82 VAL A N 1
ATOM 685 C CA . VAL A 1 82 ? 27.512 -15.450 -38.961 1.00 83.25 82 VAL A CA 1
ATOM 686 C C . VAL A 1 82 ? 26.409 -15.934 -39.899 1.00 83.25 82 VAL A C 1
ATOM 688 O O . VAL A 1 82 ? 26.634 -16.189 -41.081 1.00 83.25 82 VAL A O 1
ATOM 691 N N . ASN A 1 83 ? 25.189 -16.046 -39.374 1.00 85.94 83 ASN A N 1
ATOM 692 C CA . ASN A 1 83 ? 24.008 -16.409 -40.157 1.00 85.94 83 ASN A CA 1
ATOM 693 C C . ASN A 1 83 ? 23.340 -15.178 -40.812 1.00 85.94 83 ASN A C 1
ATOM 695 O O . ASN A 1 83 ? 23.736 -14.030 -40.604 1.00 85.94 83 ASN A O 1
ATOM 699 N N . GLN A 1 84 ? 22.303 -15.416 -41.620 1.00 86.62 84 GLN A N 1
ATOM 700 C CA . GLN A 1 84 ? 21.560 -14.346 -42.299 1.00 86.62 84 GLN A CA 1
ATOM 701 C C . GLN A 1 84 ? 20.875 -13.374 -41.328 1.00 86.62 84 GLN A C 1
ATOM 703 O O . GLN A 1 84 ? 20.779 -12.186 -41.626 1.00 86.62 84 GLN A O 1
ATOM 708 N N . ASP A 1 85 ? 20.431 -13.843 -40.164 1.00 86.12 85 ASP A N 1
ATOM 709 C CA . ASP A 1 85 ? 19.769 -12.987 -39.176 1.00 86.12 85 ASP A CA 1
ATOM 710 C C . ASP A 1 85 ? 20.762 -12.039 -38.492 1.00 86.12 85 ASP A C 1
ATOM 712 O O . ASP A 1 85 ? 20.441 -10.875 -38.259 1.00 86.12 85 ASP A O 1
ATOM 716 N N . CYS A 1 86 ? 22.009 -12.479 -38.291 1.00 88.12 86 CYS A N 1
ATOM 717 C CA . CYS A 1 86 ? 23.103 -11.623 -37.837 1.00 88.12 86 CYS A CA 1
ATOM 718 C C . CYS A 1 86 ? 23.388 -10.496 -38.833 1.00 88.12 86 CYS A C 1
ATOM 720 O O . CYS A 1 86 ? 23.543 -9.343 -38.436 1.00 88.12 86 CYS A O 1
ATOM 722 N N . TRP A 1 87 ? 23.390 -10.801 -40.132 1.00 89.56 87 TRP A N 1
ATOM 723 C CA . TRP A 1 87 ? 23.560 -9.788 -41.173 1.00 89.56 87 TRP A CA 1
ATOM 724 C C . TRP A 1 87 ? 22.405 -8.781 -41.226 1.00 89.56 87 TRP A C 1
ATOM 726 O O . TRP A 1 87 ? 22.645 -7.584 -41.365 1.00 89.56 87 TRP A O 1
ATOM 736 N N . LYS A 1 88 ? 21.159 -9.237 -41.058 1.00 90.31 88 LYS A N 1
ATOM 737 C CA . LYS A 1 88 ? 19.989 -8.346 -40.971 1.00 90.31 88 LYS A CA 1
ATOM 738 C C . LYS A 1 88 ? 20.014 -7.462 -39.722 1.00 90.31 88 LYS A C 1
ATOM 740 O O . LYS A 1 88 ? 19.545 -6.329 -39.775 1.00 90.31 88 LYS A O 1
ATOM 745 N N . LEU A 1 89 ? 20.536 -7.963 -38.601 1.00 90.19 89 LEU A N 1
ATOM 746 C CA . LEU A 1 89 ? 20.701 -7.159 -37.392 1.00 90.19 89 LEU A CA 1
ATOM 747 C C . LEU A 1 89 ? 21.792 -6.095 -37.573 1.00 90.19 89 LEU A C 1
ATOM 749 O O . LEU A 1 89 ? 21.589 -4.962 -37.158 1.00 90.19 89 LEU A O 1
ATOM 753 N N . ILE A 1 90 ? 22.916 -6.428 -38.220 1.00 90.19 90 ILE A N 1
ATOM 754 C CA . ILE A 1 90 ? 23.978 -5.462 -38.564 1.00 90.19 90 ILE A CA 1
ATOM 755 C C . ILE A 1 90 ? 23.406 -4.307 -39.397 1.00 90.19 90 ILE A C 1
ATOM 757 O O . ILE A 1 90 ? 23.673 -3.146 -39.100 1.00 90.19 90 ILE A O 1
ATOM 761 N N . GLU A 1 91 ? 22.576 -4.619 -40.392 1.00 90.50 91 GLU A N 1
ATOM 762 C CA . GLU A 1 91 ? 21.889 -3.625 -41.222 1.00 90.50 91 GLU A CA 1
ATOM 763 C C . GLU A 1 91 ? 20.960 -2.713 -40.397 1.00 90.50 91 GLU A C 1
ATOM 765 O O . GLU A 1 91 ? 20.999 -1.491 -40.540 1.00 90.50 91 GLU A O 1
ATOM 770 N N . GLU A 1 92 ? 20.180 -3.279 -39.471 1.00 91.69 92 GLU A N 1
ATOM 771 C CA . GLU A 1 92 ? 19.285 -2.503 -38.601 1.00 91.69 92 GLU A CA 1
ATOM 772 C C . GLU A 1 92 ? 20.047 -1.655 -37.565 1.00 91.69 92 GLU A C 1
ATOM 774 O O . GLU A 1 92 ? 19.642 -0.549 -37.218 1.00 91.69 92 GLU A O 1
ATOM 779 N N . LEU A 1 93 ? 21.195 -2.126 -37.074 1.00 90.56 93 LEU A N 1
ATOM 780 C CA . LEU A 1 93 ? 22.041 -1.328 -36.183 1.00 90.56 93 LEU A CA 1
ATOM 781 C C . LEU A 1 93 ? 22.618 -0.101 -36.903 1.00 90.56 93 LEU A C 1
ATOM 783 O O . LEU A 1 93 ? 22.743 0.957 -36.286 1.00 90.56 93 LEU A O 1
ATOM 787 N N . LEU A 1 94 ? 22.923 -0.218 -38.202 1.00 89.00 94 LEU A N 1
ATOM 788 C CA . LEU A 1 94 ? 23.345 0.916 -39.030 1.00 89.00 94 LEU A CA 1
ATOM 789 C C . LEU A 1 94 ? 22.219 1.934 -39.223 1.00 89.00 94 LEU A C 1
ATOM 791 O O . LEU A 1 94 ? 22.458 3.134 -39.089 1.00 89.00 94 LEU A O 1
ATOM 795 N N . SER A 1 95 ? 20.996 1.481 -39.513 1.00 87.44 95 SER A N 1
ATOM 796 C CA . SER A 1 95 ? 19.837 2.373 -39.689 1.00 87.44 95 SER A CA 1
ATOM 797 C C . SER A 1 95 ? 19.430 3.074 -38.382 1.00 87.44 95 SER A C 1
ATOM 799 O O . SER A 1 95 ? 18.846 4.162 -38.409 1.00 87.44 95 SER A O 1
ATOM 801 N N . ALA A 1 96 ? 19.758 2.473 -37.234 1.00 89.25 96 ALA A N 1
ATOM 802 C CA . ALA A 1 96 ? 19.391 2.938 -35.902 1.00 89.25 96 ALA A CA 1
ATOM 803 C C . ALA A 1 96 ? 20.506 3.701 -35.160 1.00 89.25 96 ALA A C 1
ATOM 805 O O . ALA A 1 96 ? 20.413 3.875 -33.945 1.00 89.25 96 ALA A O 1
ATOM 806 N N . GLU A 1 97 ? 21.541 4.205 -35.841 1.00 86.50 97 GLU A N 1
ATOM 807 C CA . GLU A 1 97 ? 22.687 4.885 -35.206 1.00 86.50 97 GLU A CA 1
ATOM 808 C C . GLU A 1 97 ? 22.272 6.007 -34.228 1.00 86.50 97 GLU A C 1
ATOM 810 O O . GLU A 1 97 ? 22.737 6.063 -33.084 1.00 86.50 97 GLU A O 1
ATOM 815 N N . ILE A 1 98 ? 21.334 6.868 -34.643 1.00 83.81 98 ILE A N 1
ATOM 816 C CA . ILE A 1 98 ? 20.804 7.966 -33.816 1.00 83.81 98 ILE A CA 1
ATOM 817 C C . ILE A 1 98 ? 20.117 7.415 -32.558 1.00 83.81 98 ILE A C 1
ATOM 819 O O . ILE A 1 98 ? 20.318 7.929 -31.451 1.00 83.81 98 ILE A O 1
ATOM 823 N N . PHE A 1 99 ? 19.330 6.349 -32.714 1.00 87.06 99 PHE A N 1
ATOM 824 C CA . PHE A 1 99 ? 18.658 5.670 -31.613 1.00 87.06 99 PHE A CA 1
ATOM 825 C C . PHE A 1 99 ? 19.645 5.010 -30.649 1.00 87.06 99 PHE A C 1
ATOM 827 O O . PHE A 1 99 ? 19.495 5.165 -29.438 1.00 87.06 99 PHE A O 1
ATOM 834 N N . LEU A 1 100 ? 20.695 4.353 -31.143 1.00 86.56 100 LEU A N 1
ATOM 835 C CA . LEU A 1 100 ? 21.736 3.752 -30.306 1.00 86.56 100 LEU A CA 1
ATOM 836 C C . LEU A 1 100 ? 22.487 4.816 -29.491 1.00 86.56 100 LEU A C 1
ATOM 838 O O . LEU A 1 100 ? 22.738 4.636 -28.294 1.00 86.56 100 LEU A O 1
ATOM 842 N N . GLY A 1 101 ? 22.792 5.961 -30.110 1.00 82.19 101 GLY A N 1
ATOM 843 C CA . GLY A 1 101 ? 23.385 7.110 -29.425 1.00 82.19 101 GLY A CA 1
ATOM 844 C C . GLY A 1 101 ? 22.478 7.661 -28.320 1.00 82.19 101 GLY A C 1
ATOM 845 O O . GLY A 1 101 ? 22.943 7.987 -27.225 1.00 82.19 101 GLY A O 1
ATOM 846 N N . PHE A 1 102 ? 21.169 7.715 -28.568 1.00 81.88 102 PHE A N 1
ATOM 847 C CA . PHE A 1 102 ? 20.169 8.065 -27.562 1.00 81.88 102 PHE A CA 1
ATOM 848 C C . PHE A 1 102 ? 20.079 7.019 -26.434 1.00 81.88 102 PHE A C 1
ATOM 850 O O . PHE A 1 102 ? 20.124 7.387 -25.257 1.00 81.88 102 PHE A O 1
ATOM 857 N N . LEU A 1 103 ? 20.045 5.726 -26.767 1.00 82.44 103 LEU A N 1
ATOM 858 C CA . LEU A 1 103 ? 19.997 4.614 -25.815 1.00 82.44 103 LEU A CA 1
ATOM 859 C C . LEU A 1 103 ? 21.192 4.654 -24.845 1.00 82.44 103 LEU A C 1
ATOM 861 O O . LEU A 1 103 ? 21.030 4.460 -23.638 1.00 82.44 103 LEU A O 1
ATOM 865 N N . LYS A 1 104 ? 22.380 5.011 -25.354 1.00 78.94 104 LYS A N 1
ATOM 866 C CA . LYS A 1 104 ? 23.600 5.219 -24.556 1.00 78.94 104 LYS A CA 1
ATOM 867 C C . LYS A 1 104 ? 23.473 6.380 -23.566 1.00 78.94 104 LYS A C 1
ATOM 869 O O . LYS A 1 104 ? 24.032 6.304 -22.478 1.00 78.94 104 LYS A O 1
ATOM 874 N N . LYS A 1 105 ? 22.726 7.439 -23.898 1.00 75.00 105 LYS A N 1
ATOM 875 C CA . LYS A 1 105 ? 22.488 8.580 -22.991 1.00 75.00 105 LYS A CA 1
ATOM 876 C C . LYS A 1 105 ? 21.521 8.227 -21.858 1.00 75.00 105 LYS A C 1
ATOM 878 O O . LYS A 1 105 ? 21.713 8.679 -20.735 1.00 75.00 105 LYS A O 1
ATOM 883 N N . ILE A 1 106 ? 20.512 7.394 -22.127 1.00 70.38 106 ILE A N 1
ATOM 884 C CA . ILE A 1 106 ? 19.502 6.983 -21.128 1.00 70.38 106 ILE A CA 1
ATOM 885 C C . ILE A 1 106 ? 19.888 5.735 -20.315 1.00 70.38 106 ILE A C 1
ATOM 887 O O . ILE A 1 106 ? 19.156 5.307 -19.421 1.00 70.38 106 ILE A O 1
ATOM 891 N N . ALA A 1 107 ? 21.055 5.166 -20.606 1.00 59.31 107 ALA A N 1
ATOM 892 C CA . ALA A 1 107 ? 21.812 4.189 -19.832 1.00 59.31 107 ALA A CA 1
ATOM 893 C C . ALA A 1 107 ? 21.518 4.147 -18.323 1.00 59.31 107 ALA A C 1
ATOM 895 O O . ALA A 1 107 ? 21.039 3.135 -17.808 1.00 59.31 107 ALA A O 1
ATOM 896 N N . GLY A 1 108 ? 21.781 5.263 -17.636 1.00 56.38 108 GLY A N 1
ATOM 897 C CA . GLY A 1 108 ? 21.717 5.382 -16.178 1.00 56.38 108 GLY A CA 1
ATOM 898 C C . GLY A 1 108 ? 20.329 5.688 -15.615 1.00 56.38 108 GLY A C 1
ATOM 899 O O . GLY A 1 108 ? 20.178 5.777 -14.400 1.00 56.38 108 GLY A O 1
ATOM 900 N N . HIS A 1 109 ? 19.316 5.860 -16.467 1.00 59.47 109 HIS A N 1
ATOM 901 C CA . HIS A 1 109 ? 17.949 6.125 -16.033 1.00 59.47 109 HIS A CA 1
ATOM 902 C C . HIS A 1 109 ? 17.118 4.839 -16.013 1.00 59.47 109 HIS A C 1
ATOM 904 O O . HIS A 1 109 ? 17.183 4.005 -16.924 1.00 59.47 109 HIS A O 1
ATOM 910 N N . ASP A 1 110 ? 16.318 4.685 -14.960 1.00 56.03 110 ASP A N 1
ATOM 911 C CA . ASP A 1 110 ? 15.379 3.578 -14.835 1.00 56.03 110 ASP A CA 1
ATOM 912 C C . ASP A 1 110 ? 14.194 3.788 -15.792 1.00 56.03 110 ASP A C 1
ATOM 914 O O . ASP A 1 110 ? 13.336 4.650 -15.574 1.00 56.03 110 ASP A O 1
ATOM 918 N N . ILE A 1 111 ? 14.180 3.006 -16.876 1.00 60.28 111 ILE A N 1
ATOM 919 C CA . ILE A 1 111 ?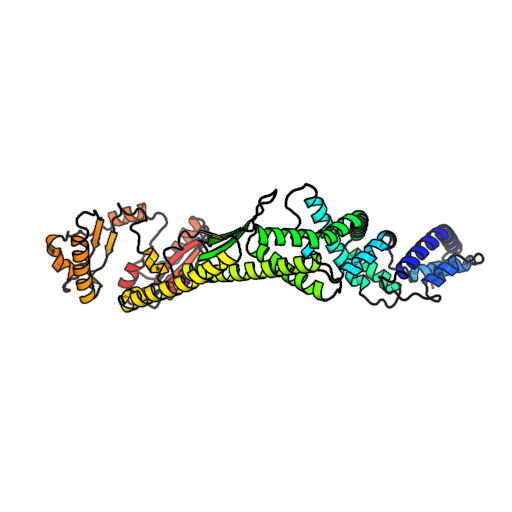 13.145 3.045 -17.917 1.00 60.28 111 ILE A CA 1
ATOM 920 C C . ILE A 1 111 ? 11.807 2.543 -17.366 1.00 60.28 111 ILE A C 1
ATOM 922 O O . ILE A 1 111 ? 10.773 3.025 -17.812 1.00 60.28 111 ILE A O 1
ATOM 926 N N . LYS A 1 112 ? 11.789 1.683 -16.331 1.00 54.94 112 LYS A N 1
ATOM 927 C CA . LYS A 1 112 ? 10.529 1.233 -15.708 1.00 54.94 112 LYS A CA 1
ATOM 928 C C . LYS A 1 112 ? 9.760 2.384 -15.077 1.00 54.94 112 LYS A C 1
ATOM 930 O O . LYS A 1 112 ? 8.536 2.380 -15.065 1.00 54.94 112 LYS A O 1
ATOM 935 N N . ASN A 1 113 ? 10.460 3.422 -14.623 1.00 51.56 113 ASN A N 1
ATOM 936 C CA . ASN A 1 113 ? 9.790 4.605 -14.112 1.00 51.56 113 ASN A CA 1
ATOM 937 C C . ASN A 1 113 ? 9.057 5.379 -15.220 1.00 51.56 113 ASN A C 1
ATOM 939 O O . ASN A 1 113 ? 8.186 6.164 -14.869 1.00 51.56 113 ASN A O 1
ATOM 943 N N . LEU A 1 114 ? 9.361 5.197 -16.514 1.00 52.22 114 LEU A N 1
ATOM 944 C CA . LEU A 1 114 ? 8.629 5.848 -17.617 1.00 52.22 114 LEU A CA 1
ATOM 945 C C . LEU A 1 114 ? 7.185 5.340 -17.767 1.00 52.22 114 LEU A C 1
ATOM 947 O O . LEU A 1 114 ? 6.394 6.034 -18.389 1.00 52.22 114 LEU A O 1
ATOM 951 N N . ILE A 1 115 ? 6.855 4.189 -17.168 1.00 45.03 115 ILE A N 1
ATOM 952 C CA . ILE A 1 115 ? 5.541 3.530 -17.248 1.00 45.03 115 ILE A CA 1
ATOM 953 C C . ILE A 1 115 ? 4.536 4.128 -16.245 1.00 45.03 115 ILE A C 1
ATOM 955 O O . ILE A 1 115 ? 3.364 4.282 -16.550 1.00 45.03 115 ILE A O 1
ATOM 959 N N . ASN A 1 116 ? 4.978 4.539 -15.053 1.00 46.59 116 ASN A N 1
ATOM 960 C CA . ASN A 1 116 ? 4.064 4.748 -13.917 1.00 46.59 116 ASN A CA 1
ATOM 961 C C . ASN A 1 116 ? 3.423 6.151 -13.825 1.00 46.59 116 ASN A C 1
ATOM 963 O O . ASN A 1 116 ? 3.254 6.648 -12.712 1.00 46.59 116 ASN A O 1
ATOM 967 N N . ASP A 1 117 ? 3.181 6.863 -14.930 1.00 43.84 117 ASP A N 1
ATOM 968 C CA . ASP A 1 117 ? 2.539 8.197 -14.861 1.00 43.84 117 ASP A CA 1
ATOM 969 C C . ASP A 1 117 ? 1.926 8.723 -16.176 1.00 43.84 117 ASP A C 1
ATOM 971 O O . ASP A 1 117 ? 1.694 9.935 -16.287 1.00 43.84 117 ASP A O 1
ATOM 975 N N . VAL A 1 118 ? 1.703 7.854 -17.167 1.00 41.41 118 VAL A N 1
ATOM 976 C CA . VAL A 1 118 ? 0.966 8.211 -18.391 1.00 41.41 118 VAL A CA 1
ATOM 977 C C . VAL A 1 118 ? -0.525 7.989 -18.118 1.00 41.41 118 VAL A C 1
ATOM 979 O O . VAL A 1 118 ? -0.888 6.986 -17.519 1.00 41.41 118 VAL A O 1
ATOM 982 N N . ASP A 1 119 ? -1.335 9.002 -18.427 1.00 41.28 119 ASP A N 1
ATOM 983 C CA . ASP A 1 119 ? -2.756 9.099 -18.083 1.00 41.28 119 ASP A CA 1
ATOM 984 C C . ASP A 1 119 ? -3.630 8.029 -18.771 1.00 41.28 119 ASP A C 1
ATOM 986 O O . ASP A 1 119 ? -3.533 7.836 -19.981 1.00 41.28 119 ASP A O 1
ATOM 990 N N . ASP A 1 120 ? -4.568 7.499 -17.979 1.00 42.00 120 ASP A N 1
ATOM 991 C CA . ASP A 1 120 ? -5.570 6.432 -18.204 1.00 42.00 120 ASP A CA 1
ATOM 992 C C . ASP A 1 120 ? -6.553 6.600 -19.385 1.00 42.00 120 ASP A C 1
ATOM 994 O O . ASP A 1 120 ? -7.538 5.865 -19.471 1.00 42.00 120 ASP A O 1
ATOM 998 N N . HIS A 1 121 ? -6.415 7.604 -20.260 1.00 47.31 121 HIS A N 1
ATOM 999 C CA . HIS A 1 121 ? -7.470 7.911 -21.239 1.00 47.31 121 HIS A CA 1
ATOM 1000 C C . HIS A 1 121 ? -6.950 8.381 -22.603 1.00 47.31 121 HIS A C 1
ATOM 1002 O O . HIS A 1 121 ? -7.048 9.563 -22.938 1.00 47.31 121 HIS A O 1
ATOM 1008 N N . SER A 1 122 ? -6.483 7.443 -23.433 1.00 43.47 122 SER A N 1
ATOM 1009 C CA . SER A 1 122 ? -6.687 7.474 -24.897 1.00 43.47 122 SER A CA 1
ATOM 1010 C C . SER A 1 122 ? -6.262 6.150 -25.545 1.00 43.47 122 SER A C 1
ATOM 1012 O O . SER A 1 122 ? -5.419 5.446 -25.008 1.00 43.47 122 SER A O 1
ATOM 1014 N N . ASP A 1 123 ? -6.758 5.844 -26.747 1.00 39.19 123 ASP A N 1
ATOM 1015 C CA . ASP A 1 123 ? -6.271 4.722 -27.575 1.00 39.19 123 ASP A CA 1
ATOM 1016 C C . ASP A 1 123 ? -4.754 4.810 -27.911 1.00 39.19 123 ASP A C 1
ATOM 1018 O O . ASP A 1 123 ? -4.180 3.883 -28.481 1.00 39.19 123 ASP A O 1
ATOM 1022 N N . GLU A 1 124 ? -4.071 5.902 -27.535 1.00 46.81 124 GLU A N 1
ATOM 1023 C CA . GLU A 1 124 ? -2.609 6.036 -27.576 1.00 46.81 124 GLU A CA 1
ATOM 1024 C C . GLU A 1 124 ? -1.898 5.272 -26.438 1.00 46.81 124 GLU A C 1
ATOM 1026 O O . GLU A 1 124 ? -0.695 5.034 -26.527 1.00 46.81 124 GLU A O 1
ATOM 1031 N N . GLU A 1 125 ? -2.614 4.856 -25.391 1.00 46.72 125 GLU A N 1
ATOM 1032 C CA . GLU A 1 125 ? -2.078 4.205 -24.187 1.00 46.72 125 GLU A CA 1
ATOM 1033 C C . GLU A 1 125 ? -1.542 2.791 -24.471 1.00 46.72 125 GLU A C 1
ATOM 1035 O O . GLU A 1 125 ? -0.414 2.465 -24.096 1.00 46.72 125 GLU A O 1
ATOM 1040 N N . LEU A 1 126 ? -2.277 2.003 -25.265 1.00 46.69 126 LEU A N 1
ATOM 1041 C CA . LEU A 1 126 ? -1.846 0.680 -25.743 1.00 46.69 126 LEU A CA 1
ATOM 1042 C C . LEU A 1 126 ? -0.593 0.772 -26.624 1.00 46.69 126 LEU A C 1
ATOM 1044 O O . LEU A 1 126 ? 0.342 -0.015 -26.487 1.00 46.69 126 LEU A O 1
ATOM 1048 N N . ILE A 1 127 ? -0.540 1.780 -27.500 1.00 49.88 127 ILE A N 1
ATOM 1049 C CA . ILE A 1 127 ? 0.595 1.998 -28.407 1.00 49.88 127 ILE A CA 1
ATOM 1050 C C . ILE A 1 127 ? 1.834 2.436 -27.608 1.00 49.88 127 ILE A C 1
ATOM 1052 O O . ILE A 1 127 ? 2.961 2.061 -27.947 1.00 49.88 127 ILE A O 1
ATOM 1056 N N . GLN A 1 128 ? 1.654 3.206 -26.531 1.00 57.22 128 GLN A N 1
ATOM 1057 C CA . GLN A 1 128 ? 2.746 3.681 -25.682 1.00 57.22 128 GLN A CA 1
ATOM 1058 C C . GLN A 1 128 ? 3.272 2.607 -24.722 1.00 57.22 128 GLN A C 1
ATOM 1060 O O . GLN A 1 128 ? 4.492 2.513 -24.563 1.00 57.22 128 GLN A O 1
ATOM 1065 N N . GLU A 1 129 ? 2.414 1.770 -24.134 1.00 58.69 129 GLU A N 1
ATOM 1066 C CA . GLU A 1 129 ? 2.844 0.658 -23.278 1.00 58.69 129 GLU A CA 1
ATOM 1067 C C . GLU A 1 129 ? 3.653 -0.376 -24.075 1.00 58.69 129 GLU A C 1
ATOM 1069 O O . GLU A 1 129 ? 4.767 -0.732 -23.672 1.00 58.69 129 GLU A O 1
ATOM 1074 N N . ASP A 1 130 ? 3.174 -0.756 -25.264 1.00 64.44 130 ASP A N 1
ATOM 1075 C CA . ASP A 1 130 ? 3.894 -1.661 -26.165 1.00 64.44 130 ASP A CA 1
ATOM 1076 C C . ASP A 1 130 ? 5.225 -1.058 -26.633 1.00 64.44 130 ASP A C 1
ATOM 1078 O O . ASP A 1 130 ? 6.255 -1.741 -26.646 1.00 64.44 130 ASP A O 1
ATOM 1082 N N . THR A 1 131 ? 5.258 0.241 -26.946 1.00 70.12 131 THR A N 1
ATOM 1083 C CA . THR A 1 131 ? 6.492 0.930 -27.367 1.00 70.12 131 THR A CA 1
ATOM 1084 C C . THR A 1 131 ? 7.518 1.012 -26.232 1.00 70.12 131 THR A C 1
ATOM 1086 O O . THR A 1 131 ? 8.717 0.822 -26.460 1.00 70.12 131 THR A O 1
ATOM 1089 N N . VAL A 1 132 ? 7.083 1.264 -24.993 1.00 69.56 132 VAL A N 1
ATOM 1090 C CA . VAL A 1 132 ? 7.973 1.346 -23.822 1.00 69.56 132 VAL A CA 1
ATOM 1091 C C . VAL A 1 132 ? 8.439 -0.041 -23.377 1.00 69.56 132 VAL A C 1
ATOM 1093 O O . VAL A 1 132 ? 9.620 -0.209 -23.067 1.00 69.56 132 VAL A O 1
ATOM 1096 N N . SER A 1 133 ? 7.566 -1.051 -23.403 1.00 77.06 133 SER A N 1
ATOM 1097 C CA . SER A 1 133 ? 7.934 -2.456 -23.185 1.00 77.06 133 SER A CA 1
ATOM 1098 C C . SER A 1 133 ? 8.976 -2.909 -24.208 1.00 77.06 133 SER A C 1
ATOM 1100 O O . SER A 1 133 ? 10.016 -3.467 -23.842 1.00 77.06 133 SER A O 1
ATOM 1102 N N . THR A 1 134 ? 8.762 -2.563 -25.479 1.00 81.88 134 THR A N 1
ATOM 1103 C CA . THR A 1 134 ? 9.716 -2.817 -26.561 1.00 81.88 134 THR A CA 1
ATOM 1104 C C . THR A 1 134 ? 11.059 -2.131 -26.293 1.00 81.88 134 THR A C 1
ATOM 1106 O O . THR A 1 134 ? 12.105 -2.773 -26.380 1.00 81.88 134 THR A O 1
ATOM 1109 N N . LEU A 1 135 ? 11.056 -0.867 -25.855 1.00 82.94 135 LEU A N 1
ATOM 1110 C CA . LEU A 1 135 ? 12.273 -0.132 -25.495 1.00 82.94 135 LEU A CA 1
ATOM 1111 C C . LEU A 1 135 ? 13.026 -0.762 -24.311 1.00 82.94 135 LEU A C 1
ATOM 1113 O O . LEU A 1 135 ? 14.259 -0.796 -24.313 1.00 82.94 135 LEU A O 1
ATOM 1117 N N . ILE A 1 136 ? 12.313 -1.269 -23.299 1.00 81.31 136 ILE A N 1
ATOM 1118 C CA . ILE A 1 136 ? 12.921 -1.977 -22.161 1.00 81.31 136 ILE A CA 1
ATOM 1119 C C . ILE A 1 136 ? 13.633 -3.236 -22.646 1.00 81.31 136 ILE A C 1
ATOM 1121 O O . ILE A 1 136 ? 14.776 -3.468 -22.255 1.00 81.31 136 ILE A O 1
ATOM 1125 N N . GLN A 1 137 ? 12.980 -4.021 -23.500 1.00 84.88 137 GLN A N 1
ATOM 1126 C CA . GLN A 1 137 ? 13.548 -5.251 -24.047 1.00 84.88 137 GLN A CA 1
ATOM 1127 C C . GLN A 1 137 ? 14.784 -4.946 -24.904 1.00 84.88 137 GLN A C 1
ATOM 1129 O O . GLN A 1 137 ? 15.849 -5.516 -24.672 1.00 84.88 137 GLN A O 1
ATOM 1134 N N . VAL A 1 138 ? 14.704 -3.955 -25.799 1.00 88.38 138 VAL A N 1
ATOM 1135 C CA . VAL A 1 138 ? 15.855 -3.504 -26.601 1.00 88.38 138 VAL A CA 1
ATOM 1136 C C . VAL A 1 138 ? 17.009 -3.040 -25.707 1.00 88.38 138 VAL A C 1
ATOM 1138 O O . VAL A 1 138 ? 18.156 -3.430 -25.933 1.00 88.38 138 VAL A O 1
ATOM 1141 N N . LYS A 1 139 ? 16.730 -2.274 -24.640 1.00 85.25 139 LYS A N 1
ATOM 1142 C CA . LYS A 1 139 ? 17.753 -1.885 -23.657 1.00 85.25 139 LYS A CA 1
ATOM 1143 C C . LYS A 1 139 ? 18.372 -3.108 -22.983 1.00 85.25 139 LYS A C 1
ATOM 1145 O O . LYS A 1 139 ? 19.587 -3.163 -22.856 1.00 85.25 139 LYS A O 1
ATOM 1150 N N . GLN A 1 140 ? 17.581 -4.081 -22.542 1.00 86.06 140 GLN A N 1
ATOM 1151 C CA . GLN A 1 140 ? 18.104 -5.264 -21.848 1.00 86.06 140 GLN A CA 1
ATOM 1152 C C . GLN A 1 140 ? 19.126 -6.040 -22.686 1.00 86.06 140 GLN A C 1
ATOM 1154 O O . GLN A 1 140 ? 20.099 -6.539 -22.124 1.00 86.06 140 GLN A O 1
ATOM 1159 N N . PHE A 1 141 ? 18.943 -6.097 -24.006 1.00 86.94 141 PHE A N 1
ATOM 1160 C CA . PHE A 1 141 ? 19.839 -6.826 -24.902 1.00 86.94 141 PHE A CA 1
ATOM 1161 C C . PHE A 1 141 ? 21.018 -5.993 -25.413 1.00 86.94 141 PHE A C 1
ATOM 1163 O O . PHE A 1 141 ? 22.154 -6.465 -25.390 1.00 86.94 141 PHE A O 1
ATOM 1170 N N . LEU A 1 142 ? 20.787 -4.746 -25.835 1.00 86.56 142 LEU A N 1
ATOM 1171 C CA . LEU A 1 142 ? 21.846 -3.912 -26.415 1.00 86.56 142 LEU A CA 1
ATOM 1172 C C . LEU A 1 142 ? 22.751 -3.274 -25.361 1.00 86.56 142 LEU A C 1
ATOM 1174 O O . LEU A 1 142 ? 23.923 -3.016 -25.616 1.00 86.56 142 LEU A O 1
ATOM 1178 N N . PHE A 1 143 ? 22.244 -3.022 -24.157 1.00 84.56 143 PHE A N 1
ATOM 1179 C CA . PHE A 1 143 ? 23.011 -2.308 -23.143 1.00 84.56 143 PHE A CA 1
ATOM 1180 C C . PHE A 1 143 ? 24.205 -3.108 -22.588 1.00 84.56 143 PHE A C 1
ATOM 1182 O O . PHE A 1 143 ? 25.284 -2.527 -22.446 1.00 84.56 143 PHE A O 1
ATOM 1189 N N . PRO A 1 144 ? 24.090 -4.424 -22.317 1.00 85.88 144 PRO A N 1
ATOM 1190 C CA . PRO A 1 144 ? 25.251 -5.263 -22.021 1.00 85.88 144 PRO A CA 1
ATOM 1191 C C . PRO A 1 144 ? 26.271 -5.275 -23.165 1.00 85.88 144 PRO A C 1
ATOM 1193 O O . PRO A 1 144 ? 27.464 -5.141 -22.906 1.00 85.88 144 PRO A O 1
ATOM 1196 N N . LEU A 1 145 ? 25.801 -5.350 -24.416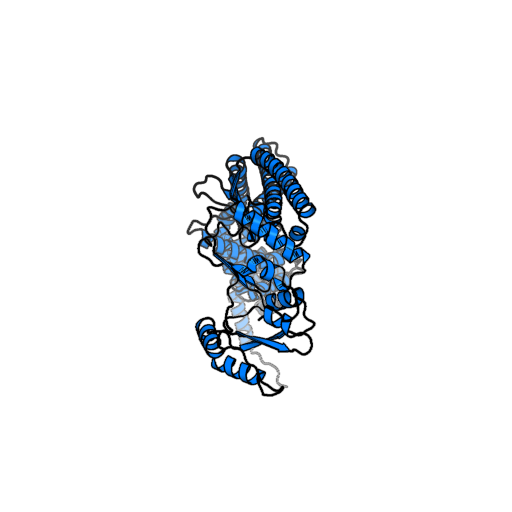 1.00 84.94 145 LEU A N 1
ATOM 1197 C CA . LEU A 1 145 ? 26.645 -5.349 -25.615 1.00 84.94 145 LEU A CA 1
ATOM 1198 C C . LEU A 1 145 ? 27.470 -4.054 -25.733 1.00 84.94 145 LEU A C 1
ATOM 1200 O O . LEU A 1 145 ? 28.673 -4.108 -25.956 1.00 84.94 145 LEU A O 1
ATOM 1204 N N . MET A 1 146 ? 26.848 -2.892 -25.510 1.00 84.44 146 MET A N 1
ATOM 1205 C CA . MET A 1 146 ? 27.493 -1.568 -25.583 1.00 84.44 146 MET A CA 1
ATOM 1206 C C . MET A 1 146 ? 28.492 -1.292 -24.444 1.00 84.44 146 MET A C 1
ATOM 1208 O O . MET A 1 146 ? 29.336 -0.401 -24.555 1.00 84.44 146 MET A O 1
ATOM 1212 N N . ASN A 1 147 ? 28.369 -1.999 -23.316 1.00 81.00 147 ASN A N 1
ATOM 1213 C CA . ASN A 1 147 ? 29.230 -1.807 -22.144 1.00 81.00 147 ASN A CA 1
ATOM 1214 C C . ASN A 1 147 ? 30.328 -2.863 -22.013 1.00 81.00 147 ASN A C 1
ATOM 1216 O O . ASN A 1 147 ? 31.216 -2.711 -21.173 1.00 81.00 147 ASN A O 1
ATOM 1220 N N . LYS A 1 148 ? 30.275 -3.920 -22.821 1.00 83.75 148 LYS A N 1
ATOM 1221 C CA . LYS A 1 148 ? 31.299 -4.954 -22.856 1.00 83.75 148 LYS A CA 1
ATOM 1222 C C . LYS A 1 148 ? 32.527 -4.434 -23.601 1.00 83.75 148 LYS A C 1
ATOM 1224 O O . LYS A 1 148 ? 32.409 -3.807 -24.648 1.00 83.75 148 LYS A O 1
ATOM 1229 N N . ASN A 1 149 ? 33.710 -4.685 -23.050 1.00 81.12 149 ASN A N 1
ATOM 1230 C CA . ASN A 1 149 ? 34.956 -4.428 -23.764 1.00 81.12 149 ASN A CA 1
ATOM 1231 C C . ASN A 1 149 ? 35.182 -5.591 -24.732 1.00 81.12 149 ASN A C 1
ATOM 1233 O O . ASN A 1 149 ? 35.387 -6.717 -24.284 1.00 81.12 149 ASN A O 1
ATOM 1237 N N . MET A 1 150 ? 35.097 -5.322 -26.032 1.00 84.62 150 MET A N 1
ATOM 1238 C CA . MET A 1 150 ? 35.358 -6.326 -27.063 1.00 84.62 150 MET A CA 1
ATOM 1239 C C . MET A 1 150 ? 36.861 -6.395 -27.346 1.00 84.62 150 MET A C 1
ATOM 1241 O O . MET A 1 150 ? 37.506 -5.356 -27.475 1.00 84.62 150 MET A O 1
ATOM 1245 N N . GLU A 1 151 ? 37.418 -7.602 -27.462 1.00 84.12 151 GLU A N 1
ATOM 1246 C CA . GLU A 1 151 ? 38.838 -7.802 -27.793 1.00 84.12 151 GLU A CA 1
ATOM 1247 C C . GLU A 1 151 ? 39.058 -7.886 -29.311 1.00 84.12 151 GLU A C 1
ATOM 1249 O O . GLU A 1 151 ? 40.138 -7.564 -29.807 1.00 84.12 151 GLU A O 1
ATOM 1254 N N . SER A 1 152 ? 38.026 -8.272 -30.068 1.00 86.12 152 SER A N 1
ATOM 1255 C CA . SER A 1 152 ? 38.083 -8.440 -31.518 1.00 86.12 152 SER A CA 1
ATOM 1256 C C . SER A 1 152 ? 36.722 -8.259 -32.208 1.00 86.12 152 SER A C 1
ATOM 1258 O O . SER A 1 152 ? 35.660 -8.288 -31.584 1.00 86.12 152 SER A O 1
ATOM 1260 N N . ILE A 1 153 ? 36.741 -8.147 -33.542 1.00 86.81 153 ILE A N 1
ATOM 1261 C CA . ILE A 1 153 ? 35.529 -8.170 -34.386 1.00 86.81 153 ILE A CA 1
ATOM 1262 C C . ILE A 1 153 ? 34.770 -9.500 -34.229 1.00 86.81 153 ILE A C 1
ATOM 1264 O O . ILE A 1 153 ? 33.542 -9.524 -34.281 1.00 86.81 153 ILE A O 1
ATOM 1268 N N . SER A 1 154 ? 35.486 -10.608 -33.998 1.00 86.62 154 SER A N 1
ATOM 1269 C CA . SER A 1 154 ? 34.862 -11.918 -33.786 1.00 86.62 154 SER A CA 1
ATOM 1270 C C . SER A 1 154 ? 34.024 -11.951 -32.508 1.00 86.62 154 SER A C 1
ATOM 1272 O O . SER A 1 154 ? 33.009 -12.645 -32.475 1.00 86.62 154 SER A O 1
ATOM 1274 N N . ASP A 1 155 ? 34.418 -11.202 -31.476 1.00 86.50 155 ASP A N 1
ATOM 1275 C CA . ASP A 1 155 ? 33.655 -11.119 -30.230 1.00 86.50 155 ASP A CA 1
ATOM 1276 C C . ASP A 1 155 ? 32.348 -10.361 -30.445 1.00 86.50 155 ASP A C 1
ATOM 1278 O O . ASP A 1 155 ? 31.302 -10.835 -30.017 1.00 86.50 155 ASP A O 1
ATOM 1282 N N . LEU A 1 156 ? 32.370 -9.253 -31.199 1.00 87.81 156 LEU A N 1
ATOM 1283 C CA . LEU A 1 156 ? 31.143 -8.543 -31.576 1.00 87.81 156 LEU A CA 1
ATOM 1284 C C . LEU A 1 156 ? 30.170 -9.478 -32.308 1.00 87.81 156 LEU A C 1
ATOM 1286 O O . LEU A 1 156 ? 28.998 -9.546 -31.948 1.00 87.81 156 LEU A O 1
ATOM 1290 N N . LEU A 1 157 ? 30.653 -10.210 -33.316 1.00 88.88 157 LEU A N 1
ATOM 1291 C CA . LEU A 1 157 ? 29.822 -11.128 -34.101 1.00 88.88 157 LEU A CA 1
ATOM 1292 C C . LEU A 1 157 ? 29.229 -12.248 -33.238 1.00 88.88 157 LEU A C 1
ATOM 1294 O O . LEU A 1 157 ? 28.056 -12.590 -33.390 1.00 88.88 157 LEU A O 1
ATOM 1298 N N . LYS A 1 158 ? 30.013 -12.787 -32.299 1.00 88.44 158 LYS A N 1
ATOM 1299 C CA . LYS A 1 158 ? 29.547 -13.804 -31.353 1.00 88.44 158 LYS A CA 1
ATOM 1300 C C . LYS A 1 158 ? 28.469 -13.259 -30.416 1.00 88.44 158 LYS A C 1
ATOM 1302 O O . LYS A 1 158 ? 27.442 -13.902 -30.236 1.00 88.44 158 LYS A O 1
ATOM 1307 N N . GLU A 1 159 ? 28.665 -12.068 -29.863 1.00 88.44 159 GLU A N 1
ATOM 1308 C CA . GLU A 1 159 ? 27.698 -11.459 -28.946 1.00 88.44 159 GLU A CA 1
ATOM 1309 C C . GLU A 1 159 ? 26.405 -11.047 -29.660 1.00 88.44 159 GLU A C 1
ATOM 1311 O O . GLU A 1 159 ? 25.322 -11.205 -29.098 1.00 88.44 159 GLU A O 1
ATOM 1316 N N . LEU A 1 160 ? 26.487 -10.571 -30.908 1.00 88.88 160 LEU A N 1
ATOM 1317 C CA . LEU A 1 160 ? 25.306 -10.308 -31.736 1.00 88.88 160 LEU A CA 1
ATOM 1318 C C . LEU A 1 160 ? 24.502 -11.591 -31.974 1.00 88.88 160 LEU A C 1
ATOM 1320 O O . LEU A 1 160 ? 23.280 -11.584 -31.824 1.00 88.88 160 LEU A O 1
ATOM 1324 N N . LEU A 1 161 ? 25.179 -12.700 -32.277 1.00 88.62 161 LEU A N 1
ATOM 1325 C CA . LEU A 1 161 ? 24.533 -13.999 -32.441 1.00 88.62 161 LEU A CA 1
ATOM 1326 C C . LEU A 1 161 ? 23.896 -14.491 -31.133 1.00 88.62 161 LEU A C 1
ATOM 1328 O O . LEU A 1 161 ? 22.755 -14.948 -31.136 1.00 88.62 161 LEU A O 1
ATOM 1332 N N . ASP A 1 162 ? 24.598 -14.357 -30.006 1.00 87.75 162 ASP A N 1
ATOM 1333 C CA . ASP A 1 162 ? 24.084 -14.731 -28.684 1.00 87.75 162 ASP A CA 1
ATOM 1334 C C . ASP A 1 162 ? 22.837 -13.923 -28.304 1.00 87.75 162 ASP A C 1
ATOM 1336 O O . ASP A 1 162 ? 21.925 -14.443 -27.658 1.00 87.75 162 ASP A O 1
ATOM 1340 N N . VAL A 1 163 ? 22.778 -12.654 -28.706 1.00 87.88 163 VAL A N 1
ATOM 1341 C CA . VAL A 1 163 ? 21.612 -11.793 -28.509 1.00 87.88 163 VAL A CA 1
ATOM 1342 C C . VAL A 1 163 ? 20.442 -12.226 -29.402 1.00 87.88 163 VAL A C 1
ATOM 1344 O O . VAL A 1 163 ? 19.325 -12.349 -28.902 1.00 87.88 163 VAL A O 1
ATOM 1347 N N . ILE A 1 164 ? 20.687 -12.537 -30.677 1.00 87.50 164 ILE A N 1
ATOM 1348 C CA . ILE A 1 164 ? 19.656 -13.042 -31.606 1.00 87.50 164 ILE A CA 1
ATOM 1349 C C . ILE A 1 164 ? 19.076 -14.374 -31.121 1.00 87.50 164 ILE A C 1
ATOM 1351 O O . ILE A 1 164 ? 17.864 -14.572 -31.152 1.00 87.50 164 ILE A O 1
ATOM 1355 N N . ASN A 1 165 ? 19.923 -15.272 -30.614 1.00 86.19 165 ASN A N 1
ATOM 1356 C CA . ASN A 1 165 ? 19.486 -16.560 -30.072 1.00 86.19 165 ASN A CA 1
ATOM 1357 C C . ASN A 1 165 ? 18.591 -16.405 -28.832 1.00 86.19 165 ASN A C 1
ATOM 1359 O O . ASN A 1 165 ? 17.772 -17.280 -28.554 1.00 86.19 165 ASN A O 1
ATOM 1363 N N . LYS A 1 166 ? 18.738 -15.306 -28.081 1.00 87.38 166 LYS A N 1
ATOM 1364 C CA . LYS A 1 166 ? 17.876 -14.991 -26.933 1.00 87.38 166 LYS A CA 1
ATOM 1365 C C . LYS A 1 166 ? 16.558 -14.346 -27.353 1.00 87.38 166 LYS A C 1
ATOM 1367 O O . LYS A 1 166 ? 15.547 -14.595 -26.701 1.00 87.38 166 LYS A O 1
ATOM 1372 N N . ASP A 1 167 ? 16.563 -13.531 -28.406 1.00 85.12 167 ASP A N 1
ATOM 1373 C CA . ASP A 1 167 ? 15.365 -12.879 -28.931 1.00 85.12 167 ASP A CA 1
ATOM 1374 C C . ASP A 1 167 ? 15.439 -12.685 -30.453 1.00 85.12 167 ASP A C 1
ATOM 1376 O O . ASP A 1 167 ? 16.032 -11.731 -30.962 1.00 85.12 167 ASP A O 1
ATOM 1380 N N . HIS A 1 168 ? 14.757 -13.573 -31.180 1.00 85.69 168 HIS A N 1
ATOM 1381 C CA . HIS A 1 168 ? 14.671 -13.535 -32.640 1.00 85.69 168 HIS A CA 1
ATOM 1382 C C . HIS A 1 168 ? 13.900 -12.317 -33.174 1.00 85.69 168 HIS A C 1
ATOM 1384 O O . HIS A 1 168 ? 14.046 -11.983 -34.344 1.00 85.69 168 HIS A O 1
ATOM 1390 N N . THR A 1 169 ? 13.106 -11.645 -32.330 1.00 88.00 169 THR A N 1
ATOM 1391 C CA . THR A 1 169 ? 12.309 -10.460 -32.698 1.00 88.00 169 THR A CA 1
ATOM 1392 C C . THR A 1 169 ? 13.018 -9.138 -32.402 1.00 88.00 169 THR A C 1
ATOM 1394 O O . THR A 1 169 ? 12.452 -8.057 -32.580 1.00 88.00 169 THR A O 1
ATOM 1397 N N . LEU A 1 1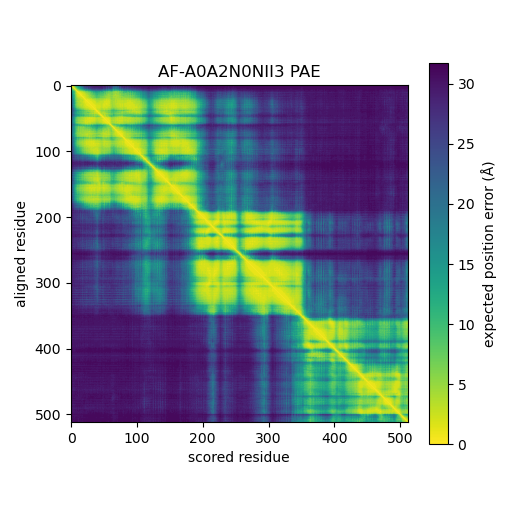70 ? 14.265 -9.185 -31.914 1.00 88.25 170 LEU A N 1
ATOM 1398 C CA . LEU A 1 170 ? 14.996 -7.985 -31.510 1.00 88.25 170 LEU A CA 1
ATOM 1399 C C . LEU A 1 170 ? 15.156 -6.985 -32.660 1.00 88.25 170 LEU A C 1
ATOM 1401 O O . LEU A 1 170 ? 15.108 -5.776 -32.435 1.00 88.25 170 LEU A O 1
ATOM 1405 N N . ARG A 1 171 ? 15.318 -7.479 -33.888 1.00 89.69 171 ARG A N 1
ATOM 1406 C CA . ARG A 1 171 ? 15.425 -6.643 -35.084 1.00 89.69 171 ARG A CA 1
ATOM 1407 C C . ARG A 1 171 ? 14.182 -5.771 -35.262 1.00 89.69 171 ARG A C 1
ATOM 1409 O O . ARG A 1 171 ? 14.301 -4.554 -35.364 1.00 89.69 171 ARG A O 1
ATOM 1416 N N . GLU A 1 172 ? 12.996 -6.377 -35.261 1.00 88.69 172 GLU A N 1
ATOM 1417 C CA . GLU A 1 172 ? 11.724 -5.664 -35.412 1.00 88.69 172 GLU A CA 1
ATOM 1418 C C . GLU A 1 172 ? 11.522 -4.654 -34.276 1.00 88.69 172 GLU A C 1
ATOM 1420 O O . GLU A 1 172 ? 11.040 -3.543 -34.498 1.00 88.69 172 GLU A O 1
ATOM 1425 N N . LYS A 1 173 ? 11.960 -5.009 -33.064 1.00 89.50 173 LYS A N 1
ATOM 1426 C CA . LYS A 1 173 ? 11.900 -4.137 -31.887 1.00 89.50 173 LYS A CA 1
ATOM 1427 C C . LYS A 1 173 ? 12.811 -2.913 -32.010 1.00 89.50 173 LYS A C 1
ATOM 1429 O O . LYS A 1 173 ? 12.388 -1.809 -31.672 1.00 89.50 173 LYS A O 1
ATOM 1434 N N . ILE A 1 174 ? 14.036 -3.079 -32.517 1.00 88.62 174 ILE A N 1
ATOM 1435 C CA . ILE A 1 174 ? 14.957 -1.960 -32.780 1.00 88.62 174 ILE A CA 1
ATOM 1436 C C . ILE A 1 174 ? 14.364 -1.035 -33.844 1.00 88.62 174 ILE A C 1
ATOM 1438 O O . ILE A 1 174 ? 14.313 0.175 -33.621 1.00 88.62 174 ILE A O 1
ATOM 1442 N N . ALA A 1 175 ? 13.855 -1.596 -34.944 1.00 87.62 175 ALA A N 1
ATOM 1443 C CA . ALA A 1 175 ? 13.220 -0.828 -36.012 1.00 87.62 175 ALA A CA 1
ATOM 1444 C C . ALA A 1 175 ? 12.035 0.002 -35.485 1.00 87.62 175 ALA A C 1
ATOM 1446 O O . ALA A 1 175 ? 11.945 1.206 -35.742 1.00 87.62 175 ALA A O 1
ATOM 1447 N N . LEU A 1 176 ? 11.171 -0.614 -34.667 1.00 85.88 176 LEU A N 1
ATOM 1448 C CA . LEU A 1 176 ? 10.021 0.048 -34.049 1.00 85.88 176 LEU A CA 1
ATOM 1449 C C . LEU A 1 176 ? 10.447 1.197 -33.122 1.00 85.88 176 LEU A C 1
ATOM 1451 O O . LEU A 1 176 ? 9.872 2.291 -33.175 1.00 85.88 176 LEU A O 1
ATOM 1455 N N . CYS A 1 177 ? 11.469 0.983 -32.288 1.00 83.69 177 CYS A N 1
ATOM 1456 C CA . CYS A 1 177 ? 12.012 2.031 -31.424 1.00 83.69 177 CYS A CA 1
ATOM 1457 C C . CYS A 1 177 ? 12.646 3.174 -32.226 1.00 83.69 177 CYS A C 1
ATOM 1459 O O . CYS A 1 177 ? 12.466 4.338 -31.866 1.00 83.69 177 CYS A O 1
ATOM 1461 N N . ASN A 1 178 ? 13.351 2.862 -33.315 1.00 85.62 178 ASN A N 1
ATOM 1462 C CA . ASN A 1 178 ? 13.983 3.856 -34.176 1.00 85.62 178 ASN A CA 1
ATOM 1463 C C . ASN A 1 178 ? 12.932 4.746 -34.863 1.00 85.62 178 ASN A C 1
ATOM 1465 O O . ASN A 1 178 ? 13.033 5.972 -34.811 1.00 85.62 178 ASN A O 1
ATOM 1469 N N . SER A 1 179 ? 11.856 4.156 -35.403 1.00 83.38 179 SER A N 1
ATOM 1470 C CA . SER A 1 179 ? 10.752 4.920 -36.006 1.00 83.38 179 SER A CA 1
ATOM 1471 C C . SER A 1 179 ? 9.999 5.797 -35.000 1.00 83.38 179 SER A C 1
ATOM 1473 O O . SER A 1 179 ? 9.541 6.886 -35.341 1.00 83.38 179 SER A O 1
ATOM 1475 N N . ASN A 1 180 ? 9.919 5.358 -33.740 1.00 76.19 180 ASN A N 1
ATOM 1476 C CA . ASN A 1 180 ? 9.212 6.061 -32.668 1.00 76.19 180 ASN A CA 1
ATOM 1477 C C . ASN A 1 180 ? 10.124 6.939 -31.799 1.00 76.19 180 ASN A C 1
ATOM 1479 O O . ASN A 1 180 ? 9.685 7.446 -30.764 1.00 76.19 180 ASN A O 1
ATOM 1483 N N . LEU A 1 181 ? 11.374 7.179 -32.209 1.00 74.38 181 LEU A N 1
ATOM 1484 C CA . LEU A 1 181 ? 12.359 7.919 -31.415 1.00 74.38 181 LEU A CA 1
ATOM 1485 C C . LEU A 1 181 ? 11.869 9.313 -31.003 1.00 74.38 181 LEU A C 1
ATOM 1487 O O . LEU A 1 181 ? 12.108 9.738 -29.875 1.00 74.38 181 LEU A O 1
ATOM 1491 N N . ARG A 1 182 ? 11.131 10.009 -31.877 1.00 65.69 182 ARG A N 1
ATOM 1492 C CA . ARG A 1 182 ? 10.547 11.327 -31.571 1.00 65.69 182 ARG A CA 1
ATOM 1493 C C . ARG A 1 182 ? 9.501 11.256 -30.455 1.00 65.69 182 ARG A C 1
ATOM 1495 O O . ARG A 1 182 ? 9.499 12.115 -29.578 1.00 65.69 182 ARG A O 1
ATOM 1502 N N . ASN A 1 183 ? 8.657 10.226 -30.458 1.00 65.25 183 ASN A N 1
ATOM 1503 C CA . ASN A 1 183 ? 7.653 10.006 -29.415 1.00 65.25 183 ASN A CA 1
ATOM 1504 C C . ASN A 1 183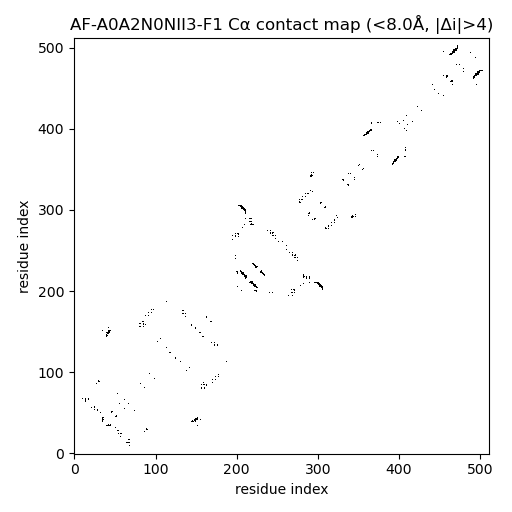 ? 8.325 9.622 -28.092 1.00 65.25 183 ASN A C 1
ATOM 1506 O O . ASN A 1 183 ? 8.012 10.196 -27.053 1.00 65.25 183 ASN A O 1
ATOM 1510 N N . ILE A 1 184 ? 9.334 8.745 -28.141 1.00 65.12 184 ILE A N 1
ATOM 1511 C CA . ILE A 1 184 ? 10.153 8.376 -26.976 1.00 65.12 184 ILE A CA 1
ATOM 1512 C C . ILE A 1 184 ? 10.839 9.620 -26.380 1.00 65.12 184 ILE A C 1
ATOM 1514 O O . ILE A 1 184 ? 10.829 9.817 -25.164 1.00 65.12 184 ILE A O 1
ATOM 1518 N N . TYR A 1 185 ? 11.390 10.490 -27.230 1.00 62.03 185 TYR A N 1
ATOM 1519 C CA . TYR A 1 185 ? 12.043 11.733 -26.820 1.00 62.03 185 TYR A CA 1
ATOM 1520 C C . TYR A 1 185 ? 11.059 12.715 -26.172 1.00 62.03 185 TYR A C 1
ATOM 1522 O O . TYR A 1 185 ? 11.326 13.210 -25.077 1.00 62.03 185 TYR A O 1
ATOM 1530 N N . ASN A 1 186 ? 9.893 12.930 -26.789 1.00 58.38 186 ASN A N 1
ATOM 1531 C CA . ASN A 1 186 ? 8.831 13.769 -26.234 1.00 58.38 186 ASN A CA 1
ATOM 1532 C C . ASN A 1 186 ? 8.338 13.238 -24.880 1.00 58.38 186 ASN A C 1
ATOM 1534 O O . ASN A 1 186 ? 8.191 14.019 -23.944 1.00 58.38 186 ASN A O 1
ATOM 1538 N N . ASN A 1 187 ? 8.163 11.924 -24.728 1.00 58.56 187 ASN A N 1
ATOM 1539 C CA . ASN A 1 187 ? 7.736 11.316 -23.465 1.00 58.56 187 ASN A CA 1
ATOM 1540 C C . ASN A 1 187 ? 8.763 11.523 -22.344 1.00 58.56 187 ASN A C 1
ATOM 1542 O O . ASN A 1 187 ? 8.395 11.772 -21.199 1.00 58.56 187 ASN A O 1
ATOM 1546 N N . ILE A 1 188 ? 10.059 11.485 -22.657 1.00 56.00 188 ILE A N 1
ATOM 1547 C CA . ILE A 1 188 ? 11.125 11.706 -21.669 1.00 56.00 188 ILE A CA 1
ATOM 1548 C C . ILE A 1 188 ? 11.294 13.193 -21.340 1.00 56.00 188 ILE A C 1
ATOM 1550 O O . ILE A 1 188 ? 11.467 13.540 -20.170 1.00 56.00 188 ILE A O 1
ATOM 1554 N N . GLN A 1 189 ? 11.208 14.076 -22.339 1.00 50.12 189 GLN A N 1
ATOM 1555 C CA . GLN A 1 189 ? 11.362 15.519 -22.155 1.00 50.12 189 GLN A CA 1
ATOM 1556 C C . GLN A 1 189 ? 10.147 16.151 -21.454 1.00 50.12 189 GLN A C 1
ATOM 1558 O O . GLN A 1 189 ? 10.320 16.978 -20.558 1.00 50.12 189 GLN A O 1
ATOM 1563 N N . ASN A 1 190 ? 8.926 15.711 -21.776 1.00 49.88 190 ASN A N 1
ATOM 1564 C CA . ASN A 1 190 ? 7.693 16.235 -21.177 1.00 49.88 190 ASN A CA 1
ATOM 1565 C C . ASN A 1 190 ? 7.449 15.719 -19.750 1.00 49.88 190 ASN A C 1
ATOM 1567 O O . ASN A 1 190 ? 6.696 16.327 -18.992 1.00 49.88 190 ASN A O 1
ATOM 1571 N N . ARG A 1 191 ? 8.119 14.643 -19.322 1.00 53.88 191 ARG A N 1
ATOM 1572 C CA . ARG A 1 191 ? 7.921 14.037 -17.995 1.00 53.88 191 ARG A CA 1
ATOM 1573 C C . ARG A 1 191 ? 8.320 14.943 -16.830 1.00 53.88 191 ARG A C 1
ATOM 1575 O O . ARG A 1 191 ? 7.661 14.938 -15.791 1.00 53.88 191 ARG A O 1
ATOM 1582 N N . GLY A 1 192 ? 9.392 15.719 -16.988 1.00 56.22 192 GLY A N 1
ATOM 1583 C CA . GLY A 1 192 ? 9.815 16.689 -15.977 1.00 56.22 192 GLY A CA 1
ATOM 1584 C C . GLY A 1 192 ? 8.798 17.818 -15.803 1.00 56.22 192 GLY A C 1
ATOM 1585 O O . GLY A 1 192 ? 8.559 18.250 -14.680 1.00 56.22 192 GLY A O 1
ATOM 1586 N N . GLU A 1 193 ? 8.175 18.258 -16.896 1.00 61.12 193 GLU A N 1
ATOM 1587 C CA . GLU A 1 193 ? 7.186 19.342 -16.906 1.00 61.12 193 GLU A CA 1
ATOM 1588 C C . GLU A 1 193 ? 5.806 18.879 -16.419 1.00 61.12 193 GLU A C 1
ATOM 1590 O O . GLU A 1 193 ? 5.213 19.532 -15.563 1.00 61.12 193 GLU A O 1
ATOM 1595 N N . VAL A 1 194 ? 5.331 17.700 -16.839 1.00 66.69 194 VAL A N 1
ATOM 1596 C CA . VAL A 1 194 ? 4.041 17.145 -16.379 1.00 66.69 194 VAL A CA 1
ATOM 1597 C C . VAL A 1 194 ? 4.053 16.869 -14.872 1.00 66.69 194 VAL A C 1
ATOM 1599 O O . VAL A 1 194 ? 3.102 17.208 -14.170 1.00 66.69 194 VAL A O 1
ATOM 1602 N N . VAL A 1 195 ? 5.145 16.309 -14.335 1.00 70.81 195 VAL A N 1
ATOM 1603 C CA . VAL A 1 195 ? 5.275 16.070 -12.884 1.00 70.81 195 VAL A CA 1
ATOM 1604 C C . VAL A 1 195 ? 5.354 17.391 -12.109 1.00 70.81 195 VAL A C 1
ATOM 1606 O O . VAL A 1 195 ? 4.743 17.501 -11.045 1.00 70.81 195 VAL A O 1
ATOM 1609 N N . LYS A 1 196 ? 6.053 18.410 -12.634 1.00 74.81 196 LYS A N 1
ATOM 1610 C CA . LYS A 1 196 ? 6.067 19.758 -12.036 1.00 74.81 196 LYS A CA 1
ATOM 1611 C C . LYS A 1 196 ? 4.669 20.356 -11.969 1.00 74.81 196 LYS A C 1
ATOM 1613 O O . LYS A 1 196 ? 4.306 20.895 -10.926 1.00 74.81 196 LYS A O 1
ATOM 1618 N N . GLU A 1 197 ? 3.886 20.224 -13.034 1.00 78.81 197 GLU A N 1
ATOM 1619 C CA . GLU A 1 197 ? 2.533 20.772 -13.088 1.00 78.81 197 GLU A CA 1
ATOM 1620 C C . GLU A 1 197 ? 1.573 20.019 -12.151 1.00 78.81 197 GLU A C 1
ATOM 1622 O O . GLU A 1 197 ? 0.844 20.653 -11.386 1.00 78.81 197 GLU A O 1
ATOM 1627 N N . LYS A 1 198 ? 1.641 18.676 -12.101 1.00 81.12 198 LYS A N 1
ATOM 1628 C CA . LYS A 1 198 ? 0.901 17.850 -11.121 1.00 81.12 198 LYS A CA 1
ATOM 1629 C C . LYS A 1 198 ? 1.198 18.301 -9.680 1.00 81.12 198 LYS A C 1
ATOM 1631 O O . LYS A 1 198 ? 0.281 18.536 -8.893 1.00 81.12 198 LYS A O 1
ATOM 1636 N N . ILE A 1 199 ? 2.478 18.482 -9.340 1.00 85.62 199 ILE A N 1
ATOM 1637 C CA . ILE A 1 199 ? 2.907 18.919 -8.001 1.00 85.62 199 ILE A CA 1
ATOM 1638 C C . ILE A 1 199 ? 2.443 20.348 -7.702 1.00 85.62 199 ILE A C 1
ATOM 1640 O O . ILE A 1 199 ? 1.929 20.618 -6.617 1.00 85.62 199 ILE A O 1
ATOM 1644 N N . LYS A 1 200 ? 2.567 21.262 -8.664 1.00 87.25 200 LYS A N 1
ATOM 1645 C CA . LYS A 1 200 ? 2.107 22.646 -8.525 1.00 87.25 200 LYS A CA 1
ATOM 1646 C C . LYS A 1 200 ? 0.603 22.712 -8.247 1.00 87.25 200 LYS A C 1
ATOM 1648 O O . LYS A 1 200 ? 0.192 23.398 -7.311 1.00 87.25 200 LYS A O 1
ATOM 1653 N N . ASN A 1 201 ? -0.201 21.942 -8.976 1.00 87.19 201 ASN A N 1
ATOM 1654 C CA . ASN A 1 201 ? -1.646 21.860 -8.755 1.00 87.19 201 ASN A CA 1
ATOM 1655 C C . ASN A 1 201 ? -1.989 21.264 -7.383 1.00 87.19 201 ASN A C 1
ATOM 1657 O O . ASN A 1 201 ? -2.849 21.794 -6.680 1.00 87.19 201 ASN A O 1
ATOM 1661 N N . ALA A 1 202 ? -1.264 20.231 -6.946 1.00 88.44 202 ALA A N 1
ATOM 1662 C CA . ALA A 1 202 ? -1.417 19.657 -5.610 1.00 88.44 202 ALA A CA 1
ATOM 1663 C C . ALA A 1 202 ? -1.050 20.629 -4.468 1.00 88.44 202 ALA A C 1
ATOM 1665 O O . ALA A 1 202 ? -1.648 20.595 -3.383 1.00 88.44 202 ALA A O 1
ATOM 1666 N N . VAL A 1 203 ? -0.066 21.505 -4.680 1.00 89.19 203 VAL A N 1
ATOM 1667 C CA . VAL A 1 203 ? 0.307 22.531 -3.697 1.00 89.19 203 VAL A CA 1
ATOM 1668 C C . VAL A 1 203 ? -0.769 23.607 -3.612 1.00 89.19 203 VAL A C 1
ATOM 1670 O O . VAL A 1 203 ? -1.231 23.886 -2.504 1.00 89.19 203 VAL A O 1
ATOM 1673 N N . LEU A 1 204 ? -1.186 24.154 -4.757 1.00 86.50 204 LEU A N 1
ATOM 1674 C CA . LEU A 1 204 ? -2.110 25.288 -4.833 1.00 86.50 204 LEU A CA 1
ATOM 1675 C C . LEU A 1 204 ? -3.551 24.902 -4.476 1.00 86.50 204 LEU A C 1
ATOM 1677 O O . LEU A 1 204 ? -4.157 25.545 -3.627 1.00 86.50 204 LEU A O 1
ATOM 1681 N N . ASN A 1 205 ? -4.069 23.827 -5.077 1.00 86.44 205 ASN A N 1
ATOM 1682 C CA . ASN A 1 205 ? -5.493 23.469 -5.032 1.00 86.44 205 ASN A CA 1
ATOM 1683 C C . ASN A 1 205 ? -5.738 22.038 -4.512 1.00 86.44 205 ASN A C 1
ATOM 1685 O O . ASN A 1 205 ? -6.841 21.505 -4.626 1.00 86.44 205 ASN A O 1
ATOM 1689 N N . GLY A 1 206 ? -4.703 21.385 -3.973 1.00 91.06 206 GLY A N 1
ATOM 1690 C CA . GLY A 1 206 ? -4.793 20.021 -3.458 1.00 91.06 206 GLY A CA 1
ATOM 1691 C C . GLY A 1 206 ? -5.467 19.926 -2.094 1.00 91.06 206 GLY A C 1
ATOM 1692 O O . GLY A 1 206 ? -5.015 20.540 -1.119 1.00 91.06 206 GLY A O 1
ATOM 1693 N N . THR A 1 207 ? -6.487 19.073 -2.044 1.00 94.31 207 THR A N 1
ATOM 1694 C CA . THR A 1 207 ? -7.264 18.668 -0.871 1.00 94.31 207 THR A CA 1
ATOM 1695 C C . THR A 1 207 ? -6.829 17.285 -0.419 1.00 94.31 207 THR A C 1
ATOM 1697 O O . THR A 1 207 ? -6.933 16.320 -1.177 1.00 94.31 207 THR A O 1
ATOM 1700 N N . PHE A 1 208 ? -6.370 17.174 0.824 1.00 95.88 208 PHE A N 1
ATOM 1701 C CA . PHE A 1 208 ? -6.105 15.887 1.456 1.00 95.88 208 PHE A CA 1
ATOM 1702 C C . PHE A 1 208 ? -7.357 15.414 2.189 1.00 95.88 208 PHE A C 1
ATOM 1704 O O . PHE A 1 208 ? -7.885 16.124 3.040 1.00 95.88 208 PHE A O 1
ATOM 1711 N N . THR A 1 209 ? -7.813 14.205 1.882 1.00 96.44 209 THR A N 1
ATOM 1712 C CA . THR A 1 209 ? -8.902 13.527 2.592 1.00 96.44 209 THR A CA 1
ATOM 1713 C C . THR A 1 209 ? -8.327 12.383 3.410 1.00 96.44 209 THR A C 1
ATOM 1715 O O . THR A 1 209 ? -7.710 11.477 2.855 1.00 96.44 209 THR A O 1
ATOM 1718 N N . PHE A 1 210 ? -8.550 12.413 4.719 1.00 97.00 210 PHE A N 1
ATOM 1719 C CA . PHE A 1 210 ? -8.172 11.372 5.667 1.00 97.00 210 PHE A CA 1
ATOM 1720 C C . PHE A 1 210 ? -9.420 10.608 6.098 1.00 97.00 210 PHE A C 1
ATOM 1722 O O . PHE A 1 210 ? -10.442 11.221 6.406 1.00 97.00 210 PHE A O 1
ATOM 1729 N N . SER A 1 211 ? -9.360 9.282 6.142 1.00 95.06 211 SER A N 1
ATOM 1730 C CA . SER A 1 211 ? -10.505 8.448 6.529 1.00 95.06 211 SER A CA 1
ATOM 1731 C C . SER A 1 211 ? -10.067 7.173 7.243 1.00 95.06 211 SER A C 1
ATOM 1733 O O . SER A 1 211 ? -8.909 6.783 7.154 1.00 95.06 211 SER A O 1
ATOM 1735 N N . ARG A 1 212 ? -10.968 6.523 7.986 1.00 90.44 212 ARG A N 1
ATOM 1736 C CA . ARG A 1 212 ? -10.664 5.237 8.640 1.00 90.44 212 ARG A CA 1
ATOM 1737 C C . ARG A 1 212 ? -10.841 4.064 7.676 1.00 90.44 212 ARG A C 1
ATOM 1739 O O . ARG A 1 212 ? -11.931 3.882 7.132 1.00 90.44 212 ARG A O 1
ATOM 1746 N N . ASP A 1 213 ? -9.829 3.207 7.588 1.00 89.19 213 ASP A N 1
ATOM 1747 C CA . ASP A 1 213 ? -9.991 1.834 7.121 1.00 89.19 213 ASP A CA 1
ATOM 1748 C C . ASP A 1 213 ? -10.595 0.976 8.239 1.00 89.19 213 ASP A C 1
ATOM 1750 O O . ASP A 1 213 ? -10.038 0.858 9.330 1.00 89.19 213 ASP A O 1
ATOM 1754 N N . LYS A 1 214 ? -11.756 0.378 7.970 1.00 79.19 214 LYS A N 1
ATOM 1755 C CA . LYS A 1 214 ? -12.447 -0.501 8.921 1.00 79.19 214 LYS A CA 1
ATOM 1756 C C . LYS A 1 214 ? -11.803 -1.882 9.038 1.00 79.19 214 LYS A C 1
ATOM 1758 O O . LYS A 1 214 ? -12.106 -2.577 9.998 1.00 79.19 214 LYS A O 1
ATOM 1763 N N . LYS A 1 215 ? -11.014 -2.309 8.047 1.00 77.69 215 LYS A N 1
ATOM 1764 C CA . LYS A 1 215 ? -10.393 -3.640 8.034 1.00 77.69 215 LYS A CA 1
ATOM 1765 C C . LYS A 1 215 ? -9.076 -3.648 8.796 1.00 77.69 215 LYS A C 1
ATOM 1767 O O . LYS A 1 215 ? -8.848 -4.553 9.587 1.00 77.69 215 LYS A O 1
ATOM 1772 N N . GLU A 1 216 ? -8.229 -2.651 8.549 1.00 81.06 216 GLU A N 1
ATOM 1773 C CA . GLU A 1 216 ? -6.891 -2.585 9.148 1.00 81.06 216 GLU A CA 1
ATOM 1774 C C . GLU A 1 216 ? -6.788 -1.677 10.380 1.00 81.06 216 GLU A C 1
ATOM 1776 O O . GLU A 1 216 ? -5.716 -1.598 10.975 1.00 81.06 216 GLU A O 1
ATOM 1781 N N . ASP A 1 217 ? -7.863 -0.974 10.756 1.00 84.06 217 ASP A N 1
ATOM 1782 C CA . ASP A 1 217 ? -7.861 0.022 11.838 1.00 84.06 217 ASP A CA 1
ATOM 1783 C C . ASP A 1 217 ? -6.767 1.091 11.677 1.00 84.06 217 ASP A C 1
ATOM 1785 O O . ASP A 1 217 ? -6.126 1.540 12.630 1.00 84.06 217 ASP A O 1
ATOM 1789 N N . LYS A 1 218 ? -6.578 1.529 10.429 1.00 91.25 218 LYS A N 1
ATOM 1790 C CA . LYS A 1 218 ? -5.600 2.546 10.026 1.00 91.25 218 LYS A CA 1
ATOM 1791 C C . LYS A 1 218 ? -6.262 3.750 9.377 1.00 91.25 218 LYS A C 1
ATOM 1793 O O . LYS A 1 218 ? -7.411 3.705 8.938 1.00 91.25 218 LYS A O 1
ATOM 1798 N N . CYS A 1 219 ? -5.514 4.844 9.305 1.00 94.75 219 CYS A N 1
ATOM 1799 C CA . CYS A 1 219 ? -5.897 6.020 8.539 1.00 94.75 219 CYS A CA 1
ATOM 1800 C C . CYS A 1 219 ? -5.497 5.859 7.063 1.00 94.75 219 CYS A C 1
ATOM 1802 O O . CYS A 1 219 ? -4.328 5.645 6.749 1.00 94.75 219 CYS A O 1
ATOM 1804 N N . LEU A 1 220 ? -6.463 5.996 6.159 1.00 94.69 220 LEU A N 1
ATOM 1805 C CA . LEU A 1 220 ? -6.258 6.130 4.721 1.00 94.69 220 LEU A CA 1
ATOM 1806 C C . LEU A 1 220 ? -6.153 7.603 4.354 1.00 94.69 220 LEU A C 1
ATOM 1808 O O . LEU A 1 220 ? -6.843 8.444 4.936 1.00 94.69 220 LEU A O 1
ATOM 1812 N N . VAL A 1 221 ? -5.354 7.897 3.332 1.00 96.12 221 VAL A N 1
ATOM 1813 C CA . VAL A 1 221 ? -5.246 9.236 2.756 1.00 96.12 221 VAL A CA 1
ATOM 1814 C C . VAL A 1 221 ? -5.465 9.196 1.252 1.00 96.12 221 VAL A C 1
ATOM 1816 O O . VAL A 1 221 ? -5.038 8.265 0.567 1.00 96.12 221 VAL A O 1
ATOM 1819 N N . SER A 1 222 ? -6.092 10.246 0.741 1.00 94.88 222 SER A N 1
ATOM 1820 C CA . SER A 1 222 ? -6.108 10.549 -0.683 1.00 94.88 222 SER A CA 1
ATOM 1821 C C . SER A 1 222 ? -5.928 12.038 -0.931 1.00 94.88 222 SER A C 1
ATOM 1823 O O . SER A 1 222 ? -6.383 12.851 -0.127 1.00 94.88 222 SER A O 1
ATOM 1825 N N . LEU A 1 223 ? -5.318 12.389 -2.055 1.00 93.75 223 LEU A N 1
ATOM 1826 C CA . LEU A 1 223 ? -5.121 13.762 -2.504 1.00 93.75 223 LEU A CA 1
ATOM 1827 C C . LEU A 1 223 ? -5.922 13.990 -3.784 1.00 93.75 223 LEU A C 1
ATOM 1829 O O . LEU A 1 223 ? -5.807 13.215 -4.724 1.00 93.75 223 LEU A O 1
ATOM 1833 N N . GLN A 1 224 ? -6.701 15.062 -3.839 1.00 91.88 224 GLN A N 1
ATOM 1834 C CA . GLN A 1 224 ? -7.449 15.453 -5.033 1.00 91.88 224 GLN A CA 1
ATOM 1835 C C . GLN A 1 224 ? -7.288 16.948 -5.281 1.00 91.88 224 GLN A C 1
ATOM 1837 O O . GLN A 1 224 ? -7.233 17.734 -4.338 1.00 91.88 224 GLN A O 1
ATOM 1842 N N . TYR A 1 225 ? -7.232 17.353 -6.543 1.00 86.94 225 TYR A N 1
ATOM 1843 C CA . TYR A 1 225 ? -7.326 18.753 -6.941 1.00 86.94 225 TYR A CA 1
ATOM 1844 C C . TYR A 1 225 ? -8.219 18.878 -8.180 1.00 86.94 225 TYR A C 1
ATOM 1846 O O . TYR A 1 225 ? -8.311 17.924 -8.956 1.00 86.94 225 TYR A O 1
ATOM 1854 N N . PRO A 1 226 ? -8.878 20.032 -8.387 1.00 76.44 226 PRO A N 1
ATOM 1855 C CA . PRO A 1 226 ? -9.677 20.265 -9.582 1.00 76.44 226 PRO A CA 1
ATOM 1856 C C . PRO A 1 226 ? -8.792 20.184 -10.829 1.00 76.44 226 PRO A C 1
ATOM 1858 O O . PRO A 1 226 ? -7.848 20.959 -10.990 1.00 76.44 226 PRO A O 1
ATOM 1861 N N . SER A 1 227 ? -9.091 19.237 -11.711 1.00 72.25 227 SER A N 1
ATOM 1862 C CA . SER A 1 227 ? -8.462 19.088 -13.024 1.00 72.25 227 SER A CA 1
ATOM 1863 C C . SER A 1 227 ? -9.523 18.652 -14.033 1.00 72.25 227 SER A C 1
ATOM 1865 O O . SER A 1 227 ? -10.629 18.279 -13.642 1.00 72.25 227 SER A O 1
ATOM 1867 N N . LYS A 1 228 ? -9.211 18.666 -15.335 1.00 60.97 228 LYS A N 1
ATOM 1868 C CA . LYS A 1 228 ? -10.158 18.221 -16.378 1.00 60.97 228 LYS A CA 1
ATOM 1869 C C . LYS A 1 228 ? -10.679 16.789 -16.152 1.00 60.97 228 LYS A C 1
ATOM 1871 O O . LYS A 1 228 ? -11.768 16.477 -16.615 1.00 60.97 228 LYS A O 1
ATOM 1876 N N . SER A 1 229 ? -9.929 15.962 -15.424 1.00 60.62 229 SER A N 1
ATOM 1877 C CA . SER A 1 229 ? -10.246 14.569 -15.087 1.00 60.62 229 SER A CA 1
ATOM 1878 C C . SER A 1 229 ? -10.543 14.328 -13.595 1.00 60.62 229 SER A C 1
ATOM 1880 O O . SER A 1 229 ? -10.857 13.204 -13.223 1.00 60.62 229 SER A O 1
ATOM 1882 N N . ASN A 1 230 ? -10.480 15.353 -12.727 1.00 65.88 230 ASN A N 1
ATOM 1883 C CA . ASN A 1 230 ? -10.708 15.246 -11.272 1.00 65.88 230 ASN A CA 1
ATOM 1884 C C . ASN A 1 230 ? -9.946 14.086 -10.591 1.00 65.88 230 ASN A C 1
ATOM 1886 O O . ASN A 1 230 ? -10.497 13.373 -9.749 1.00 65.88 230 ASN A O 1
ATOM 1890 N N . VAL A 1 231 ? -8.667 13.920 -10.942 1.00 69.19 231 VAL A N 1
ATOM 1891 C CA . VAL A 1 231 ? -7.815 12.801 -10.502 1.00 69.19 231 VAL A CA 1
ATOM 1892 C C . VAL A 1 231 ? -7.668 12.750 -8.979 1.00 69.19 231 VAL A C 1
ATOM 1894 O O . VAL A 1 231 ? -7.404 13.764 -8.325 1.00 69.19 231 VAL A O 1
ATOM 1897 N N . LYS A 1 232 ? -7.797 11.542 -8.420 1.00 85.50 232 LYS A N 1
ATOM 1898 C CA . LYS A 1 232 ? -7.625 11.246 -6.996 1.00 85.50 232 LYS A CA 1
ATOM 1899 C C . LYS A 1 232 ? -6.421 10.330 -6.794 1.00 85.50 232 LYS A C 1
ATOM 1901 O O . LYS A 1 232 ? -6.426 9.204 -7.268 1.00 85.50 232 LYS A O 1
ATOM 1906 N N . TYR A 1 233 ? -5.440 10.805 -6.038 1.00 86.00 233 TYR A N 1
ATOM 1907 C CA . TYR A 1 233 ? -4.201 10.094 -5.743 1.00 86.00 233 TYR A CA 1
ATOM 1908 C C . TYR A 1 233 ? -4.288 9.349 -4.411 1.00 86.00 233 TYR A C 1
ATOM 1910 O O . TYR A 1 233 ? -4.724 9.922 -3.409 1.00 86.00 233 TYR A O 1
ATOM 1918 N N . ASN A 1 234 ? -3.841 8.098 -4.374 1.00 90.38 234 ASN A N 1
ATOM 1919 C CA . ASN A 1 234 ? -3.692 7.300 -3.154 1.00 90.38 234 ASN A CA 1
ATOM 1920 C C . ASN A 1 234 ? -2.331 7.541 -2.463 1.00 90.38 234 ASN A C 1
ATOM 1922 O O . ASN A 1 234 ? -1.470 8.261 -2.967 1.00 90.38 234 ASN A O 1
ATOM 1926 N N . LEU A 1 235 ? -2.115 6.933 -1.289 1.00 89.88 235 LEU A N 1
ATOM 1927 C CA . LEU A 1 235 ? -0.878 7.106 -0.512 1.00 89.88 235 LEU A CA 1
ATOM 1928 C C . LEU A 1 235 ? 0.396 6.753 -1.302 1.00 89.88 235 LEU A C 1
ATOM 1930 O O . LEU A 1 235 ? 1.376 7.491 -1.229 1.00 89.88 235 LEU A O 1
ATOM 1934 N N . ASN A 1 236 ? 0.393 5.656 -2.062 1.00 82.25 236 ASN A N 1
ATOM 1935 C CA . ASN A 1 236 ? 1.577 5.203 -2.800 1.00 82.25 236 ASN A CA 1
ATOM 1936 C C . ASN A 1 236 ? 1.943 6.180 -3.922 1.00 82.25 236 ASN A C 1
ATOM 1938 O O . ASN A 1 236 ? 3.114 6.511 -4.106 1.00 82.25 236 ASN A O 1
ATOM 1942 N N . GLU A 1 237 ? 0.942 6.690 -4.633 1.00 83.44 237 GLU A N 1
ATOM 1943 C CA . GLU A 1 237 ? 1.122 7.703 -5.674 1.00 83.44 237 GLU A CA 1
ATOM 1944 C C . GLU A 1 237 ? 1.623 9.026 -5.089 1.00 83.44 237 GLU A C 1
ATOM 1946 O O . GLU A 1 237 ? 2.564 9.621 -5.617 1.00 83.44 237 GLU A O 1
ATOM 1951 N N . ILE A 1 238 ? 1.070 9.456 -3.949 1.00 88.38 238 ILE A N 1
ATOM 1952 C CA . ILE A 1 238 ? 1.536 10.650 -3.227 1.00 88.38 238 ILE A CA 1
ATOM 1953 C C . ILE A 1 238 ? 3.011 10.495 -2.821 1.00 88.38 238 ILE A C 1
ATOM 1955 O O . ILE A 1 238 ? 3.806 11.421 -3.001 1.00 88.38 238 ILE A O 1
ATOM 1959 N N . LEU A 1 239 ? 3.407 9.326 -2.306 1.00 82.50 239 LEU A N 1
ATOM 1960 C CA . LEU A 1 239 ? 4.795 9.037 -1.935 1.00 82.50 239 LEU A CA 1
ATOM 1961 C C . LEU A 1 239 ? 5.729 9.001 -3.152 1.00 82.50 239 LEU A C 1
ATOM 1963 O O . LEU A 1 239 ? 6.859 9.486 -3.064 1.00 82.50 239 LEU A O 1
ATOM 1967 N N . ASN A 1 240 ? 5.261 8.492 -4.294 1.00 77.00 240 ASN A N 1
ATOM 1968 C CA . ASN A 1 240 ? 6.006 8.526 -5.552 1.00 77.00 240 ASN A CA 1
ATOM 1969 C C . ASN A 1 240 ? 6.255 9.975 -5.999 1.00 77.00 240 ASN A C 1
ATOM 1971 O O . ASN A 1 240 ? 7.402 10.368 -6.226 1.00 77.00 240 ASN A O 1
ATOM 1975 N N . LEU A 1 241 ? 5.205 10.806 -6.022 1.00 83.62 241 LEU A N 1
ATOM 1976 C CA . LEU A 1 241 ? 5.314 12.234 -6.329 1.00 83.62 241 LEU A CA 1
ATOM 1977 C C . LEU A 1 241 ? 6.273 12.948 -5.368 1.00 83.62 241 LEU A C 1
ATOM 1979 O O . LEU A 1 241 ? 7.112 13.730 -5.815 1.00 83.62 241 LEU A O 1
ATOM 1983 N N . ARG A 1 242 ? 6.225 12.633 -4.065 1.00 87.81 242 ARG A N 1
ATOM 1984 C CA . ARG A 1 242 ? 7.164 13.166 -3.062 1.00 87.81 242 ARG A CA 1
ATOM 1985 C C . ARG A 1 242 ? 8.609 12.763 -3.367 1.00 87.81 242 ARG A C 1
ATOM 1987 O O . ARG A 1 242 ? 9.503 13.607 -3.322 1.00 87.81 242 ARG A O 1
ATOM 1994 N N . GLY A 1 243 ? 8.852 11.492 -3.689 1.00 74.56 243 GLY A N 1
ATOM 1995 C CA . GLY A 1 243 ? 10.180 10.993 -4.059 1.00 74.56 243 GLY A CA 1
ATOM 1996 C C . GLY A 1 243 ? 10.746 11.709 -5.287 1.00 74.56 243 GLY A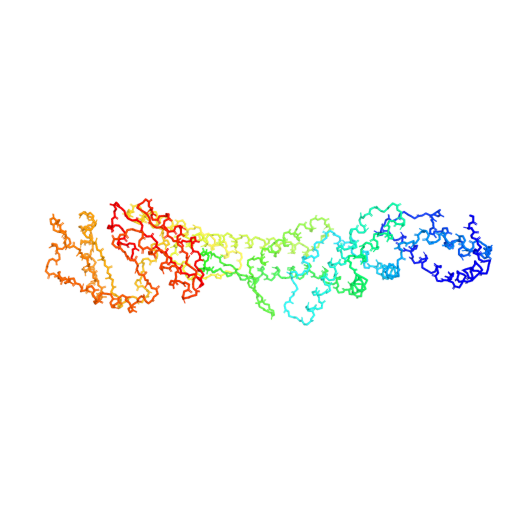 C 1
ATOM 1997 O O . GLY A 1 243 ? 11.910 12.113 -5.295 1.00 74.56 243 GLY A O 1
ATOM 1998 N N . ARG A 1 244 ? 9.905 11.954 -6.297 1.00 76.62 244 ARG A N 1
ATOM 1999 C CA . ARG A 1 244 ? 10.286 12.712 -7.497 1.00 76.62 244 ARG A CA 1
ATOM 2000 C C . ARG A 1 244 ? 10.538 14.187 -7.202 1.00 76.62 244 ARG A C 1
ATOM 2002 O O . ARG A 1 244 ? 11.531 14.721 -7.688 1.00 76.62 244 ARG A O 1
ATOM 2009 N N . ALA A 1 245 ? 9.706 14.822 -6.376 1.00 80.88 245 ALA A N 1
ATOM 2010 C CA . ALA A 1 245 ? 9.903 16.205 -5.942 1.00 80.88 245 ALA A CA 1
ATOM 2011 C C . ALA A 1 245 ? 11.289 16.399 -5.300 1.00 80.88 245 ALA A C 1
ATOM 2013 O O . ALA A 1 245 ? 12.022 17.313 -5.674 1.00 80.88 245 ALA A O 1
ATOM 2014 N N . LEU A 1 246 ? 11.693 15.476 -4.417 1.00 74.44 246 LEU A N 1
ATOM 2015 C CA . LEU A 1 246 ? 13.015 15.476 -3.779 1.00 74.44 246 LEU A CA 1
ATOM 2016 C C . LEU A 1 246 ? 14.168 15.348 -4.785 1.00 74.44 246 LEU A C 1
ATOM 2018 O O . LEU A 1 246 ? 15.198 16.004 -4.630 1.00 74.44 246 LEU A O 1
ATOM 2022 N N . LEU A 1 247 ? 14.023 14.503 -5.809 1.00 67.75 247 LEU A N 1
ATOM 2023 C CA . LEU A 1 247 ? 15.041 14.347 -6.854 1.00 67.75 247 LEU A CA 1
ATOM 2024 C C . LEU A 1 247 ? 15.158 15.608 -7.717 1.00 67.75 247 LEU A C 1
ATOM 2026 O O . LEU A 1 247 ? 16.270 16.069 -7.977 1.00 67.75 247 LEU A O 1
ATOM 2030 N N . ILE A 1 248 ? 14.026 16.198 -8.107 1.00 69.25 248 ILE A N 1
ATOM 2031 C CA . ILE A 1 248 ? 13.978 17.422 -8.918 1.00 69.25 248 ILE A CA 1
ATOM 2032 C C . ILE A 1 248 ? 14.575 18.607 -8.146 1.00 69.25 248 ILE A C 1
ATOM 2034 O O . ILE A 1 248 ? 15.360 19.374 -8.709 1.00 69.25 248 ILE A O 1
ATOM 2038 N N . ALA A 1 249 ? 14.267 18.730 -6.852 1.00 70.56 249 ALA A N 1
ATOM 2039 C CA . ALA A 1 249 ? 14.836 19.760 -5.984 1.00 70.56 249 ALA A CA 1
ATOM 2040 C C . ALA A 1 249 ? 16.369 19.639 -5.855 1.00 70.56 249 ALA A C 1
ATOM 2042 O O . ALA A 1 249 ? 17.065 20.653 -5.778 1.00 70.56 249 ALA A O 1
ATOM 2043 N N . LYS A 1 250 ? 16.911 18.410 -5.884 1.00 67.25 250 LYS A N 1
ATOM 2044 C CA . LYS A 1 250 ? 18.359 18.138 -5.808 1.00 67.25 250 LYS A CA 1
ATOM 2045 C C . LYS A 1 250 ? 19.103 18.386 -7.126 1.00 67.25 250 LYS A C 1
ATOM 2047 O O . LYS A 1 250 ? 20.199 18.939 -7.094 1.00 67.25 250 LYS A O 1
ATOM 2052 N N . GLN A 1 251 ? 18.527 18.010 -8.272 1.00 59.94 251 GLN A N 1
ATOM 2053 C CA . GLN A 1 251 ? 19.184 18.091 -9.591 1.00 59.94 251 GLN A CA 1
ATOM 2054 C C . GLN A 1 251 ? 19.504 19.525 -10.046 1.00 59.94 251 GLN A C 1
ATOM 2056 O O . GLN A 1 251 ? 20.490 19.747 -10.746 1.00 59.94 251 GLN A O 1
ATOM 2061 N N . LYS A 1 252 ? 18.711 20.521 -9.635 1.00 57.03 252 LYS A N 1
ATOM 2062 C CA . LYS A 1 252 ? 18.924 21.922 -10.036 1.00 57.03 252 LYS A CA 1
ATOM 2063 C C . LYS A 1 252 ? 20.063 22.634 -9.299 1.00 57.03 252 LYS A C 1
ATOM 2065 O O . LYS A 1 252 ? 20.461 23.706 -9.734 1.00 57.03 252 LYS A O 1
ATOM 2070 N N . ASN A 1 253 ? 20.632 22.054 -8.239 1.00 48.00 253 ASN A N 1
ATOM 2071 C CA . ASN A 1 253 ? 21.804 22.640 -7.577 1.00 48.00 253 ASN A CA 1
ATOM 2072 C C . ASN A 1 253 ? 23.104 22.465 -8.399 1.00 48.00 253 ASN A C 1
ATOM 2074 O O . ASN A 1 253 ? 24.107 23.090 -8.073 1.00 48.00 253 ASN A O 1
ATOM 2078 N N . THR A 1 254 ? 23.110 21.627 -9.445 1.00 44.94 254 THR A N 1
ATOM 2079 C CA . THR A 1 254 ? 24.321 21.293 -10.224 1.00 44.94 254 THR A CA 1
ATOM 2080 C C . THR A 1 254 ? 24.465 22.106 -11.519 1.00 44.94 254 THR A C 1
ATOM 2082 O O . THR A 1 254 ? 25.533 22.101 -12.122 1.00 44.94 254 THR A O 1
ATOM 2085 N N . VAL A 1 255 ? 23.430 22.839 -11.948 1.00 44.56 255 VAL A N 1
ATOM 2086 C CA . VAL A 1 255 ? 23.455 23.647 -13.180 1.00 44.56 255 VAL A CA 1
ATOM 2087 C C . VAL A 1 255 ? 23.185 25.110 -12.823 1.00 44.56 255 VAL A C 1
ATOM 2089 O O . VAL A 1 255 ? 22.051 25.487 -12.539 1.00 44.56 255 VAL A O 1
ATOM 2092 N N . MET A 1 256 ? 24.239 25.935 -12.828 1.00 42.03 256 MET A N 1
ATOM 2093 C CA . MET A 1 256 ? 24.160 27.396 -12.704 1.00 42.03 256 MET A CA 1
ATOM 2094 C C . MET A 1 256 ? 23.385 27.996 -13.893 1.00 42.03 256 MET A C 1
ATOM 2096 O O . MET A 1 256 ? 23.976 28.436 -14.875 1.00 42.03 256 MET A O 1
ATOM 2100 N N . ILE A 1 257 ? 22.056 28.035 -13.813 1.00 43.50 257 ILE A N 1
ATOM 2101 C CA . ILE A 1 257 ? 21.231 28.927 -14.636 1.00 43.50 257 ILE A CA 1
ATOM 2102 C C . ILE A 1 257 ? 20.329 29.718 -13.687 1.00 43.50 257 ILE A C 1
ATOM 2104 O O . ILE A 1 257 ? 19.292 29.234 -13.231 1.00 43.50 257 ILE A O 1
ATOM 2108 N N . ASN A 1 258 ? 20.745 30.953 -13.392 1.00 49.25 258 ASN A N 1
ATOM 2109 C CA . ASN A 1 258 ? 19.967 31.950 -12.656 1.00 49.25 258 ASN A CA 1
ATOM 2110 C C . ASN A 1 258 ? 18.760 32.397 -13.497 1.00 49.25 258 ASN A C 1
ATOM 2112 O O . ASN A 1 258 ? 18.814 33.404 -14.198 1.00 49.25 258 ASN A O 1
ATOM 2116 N N . SER A 1 259 ? 17.661 31.648 -13.427 1.00 56.06 259 SER A N 1
ATOM 2117 C CA . SER A 1 259 ? 16.354 32.074 -13.938 1.00 56.06 259 SER A CA 1
ATOM 2118 C C . SER A 1 259 ? 15.338 32.075 -12.794 1.00 56.06 259 SER A C 1
ATOM 2120 O O . SER A 1 259 ? 15.279 31.127 -12.011 1.00 56.06 259 SER A O 1
ATOM 2122 N N . LYS A 1 260 ? 14.518 33.131 -12.688 1.00 54.91 260 LYS A N 1
ATOM 2123 C CA . LYS A 1 260 ? 13.464 33.259 -11.656 1.00 54.91 260 LYS A CA 1
ATOM 2124 C C . LYS A 1 260 ? 12.484 32.073 -11.664 1.00 54.91 260 LYS A C 1
ATOM 2126 O O . LYS A 1 260 ? 11.967 31.682 -10.622 1.00 54.91 260 LYS A O 1
ATOM 2131 N N . GLU A 1 261 ? 12.268 31.456 -12.825 1.00 54.66 261 GLU A N 1
ATOM 2132 C CA . GLU A 1 261 ? 11.443 30.251 -12.980 1.00 54.66 261 GLU A CA 1
ATOM 2133 C C . GLU A 1 261 ? 12.060 29.011 -12.314 1.00 54.66 261 GLU A C 1
ATOM 2135 O O . GLU A 1 261 ? 11.340 28.165 -11.774 1.00 54.66 261 GLU A O 1
ATOM 2140 N N . ALA A 1 262 ? 13.393 28.896 -12.299 1.00 55.84 262 ALA A N 1
ATOM 2141 C CA . ALA A 1 262 ? 14.072 27.785 -11.645 1.00 55.84 262 ALA A CA 1
ATOM 2142 C C . ALA A 1 262 ? 13.922 27.835 -10.117 1.00 55.84 262 ALA A C 1
ATOM 2144 O O . ALA A 1 262 ? 13.737 26.781 -9.504 1.00 55.84 262 ALA A O 1
ATOM 2145 N N . GLU A 1 263 ? 13.936 29.039 -9.542 1.00 55.34 263 GLU A N 1
ATOM 2146 C CA . GLU A 1 263 ? 13.785 29.298 -8.107 1.00 55.34 263 GLU A CA 1
ATOM 2147 C C . GLU A 1 263 ? 12.337 29.078 -7.634 1.00 55.34 263 GLU A C 1
ATOM 2149 O O . GLU A 1 263 ? 12.114 28.324 -6.685 1.00 55.34 263 GLU A O 1
ATOM 2154 N N . MET A 1 264 ? 11.337 29.591 -8.371 1.00 57.59 264 MET A N 1
ATOM 2155 C CA . MET A 1 264 ? 9.917 29.321 -8.080 1.00 57.59 264 MET A CA 1
ATOM 2156 C C . MET A 1 264 ? 9.562 27.831 -8.186 1.00 57.59 264 MET A C 1
ATOM 2158 O O . MET A 1 264 ? 8.759 27.314 -7.413 1.00 57.59 264 MET A O 1
ATOM 2162 N N . SER A 1 265 ? 10.180 27.107 -9.122 1.00 67.00 265 SER A N 1
ATOM 2163 C CA . SER A 1 265 ? 9.975 25.664 -9.269 1.00 67.00 265 SER A CA 1
ATOM 2164 C C . SER A 1 265 ? 10.556 24.856 -8.103 1.00 67.00 265 SER A C 1
ATOM 2166 O O . SER A 1 265 ? 10.011 23.797 -7.808 1.00 67.00 265 SER A O 1
ATOM 2168 N N . LYS A 1 266 ? 11.631 25.312 -7.449 1.00 74.38 266 LYS A N 1
ATOM 2169 C CA . LYS A 1 266 ? 12.218 24.631 -6.282 1.00 74.38 266 LYS A CA 1
ATOM 2170 C C . LYS A 1 266 ? 11.365 24.839 -5.032 1.00 74.38 266 LYS A C 1
ATOM 2172 O O . LYS A 1 266 ? 11.020 23.868 -4.369 1.00 74.38 266 LYS A O 1
ATOM 2177 N N . ASP A 1 267 ? 10.943 26.077 -4.793 1.00 81.81 267 ASP A N 1
ATOM 2178 C CA . ASP A 1 267 ? 10.055 26.433 -3.683 1.00 81.81 267 ASP A CA 1
ATOM 2179 C C . ASP A 1 267 ? 8.742 25.627 -3.708 1.00 81.81 267 ASP A C 1
ATOM 2181 O O . ASP A 1 267 ? 8.311 25.094 -2.687 1.00 81.81 267 ASP A O 1
ATOM 2185 N N . VAL A 1 268 ? 8.143 25.439 -4.890 1.00 85.38 268 VAL A N 1
ATOM 2186 C CA . VAL A 1 268 ? 6.930 24.618 -5.045 1.00 85.38 268 VAL A CA 1
ATOM 2187 C C . VAL A 1 268 ? 7.179 23.141 -4.708 1.00 85.38 268 VAL A C 1
ATOM 2189 O O . VAL A 1 268 ? 6.337 22.513 -4.065 1.00 85.38 268 VAL A O 1
ATOM 2192 N N . MET A 1 269 ? 8.334 22.586 -5.087 1.00 86.44 269 MET A N 1
ATOM 2193 C CA . MET A 1 269 ? 8.695 21.198 -4.767 1.00 86.44 269 MET A CA 1
ATOM 2194 C C . MET A 1 269 ? 8.907 21.005 -3.266 1.00 86.44 269 MET A C 1
ATOM 2196 O O . MET A 1 269 ? 8.350 20.074 -2.684 1.00 86.44 269 MET A O 1
ATOM 2200 N N . ASP A 1 270 ? 9.650 21.910 -2.631 1.00 87.88 270 ASP A N 1
ATOM 2201 C CA . ASP A 1 270 ? 9.929 21.853 -1.195 1.00 87.88 270 ASP A CA 1
ATOM 2202 C C . ASP A 1 270 ? 8.636 22.023 -0.376 1.00 87.88 270 ASP A C 1
ATOM 2204 O O . ASP A 1 270 ? 8.393 21.281 0.581 1.00 87.88 270 ASP A O 1
ATOM 2208 N N . LYS A 1 271 ? 7.739 22.923 -0.807 1.00 90.44 271 LYS A N 1
ATOM 2209 C CA . LYS A 1 271 ? 6.394 23.080 -0.227 1.00 90.44 271 LYS A CA 1
ATOM 2210 C C . LYS A 1 271 ? 5.565 21.805 -0.328 1.00 90.44 271 LYS A C 1
ATOM 2212 O O . LYS A 1 271 ? 4.883 21.453 0.636 1.00 90.44 271 LYS A O 1
ATOM 2217 N N . PHE A 1 272 ? 5.611 21.111 -1.466 1.00 92.25 272 PHE A N 1
ATOM 2218 C CA . PHE A 1 272 ? 4.900 19.845 -1.628 1.00 92.25 272 PHE A CA 1
ATOM 2219 C C . PHE A 1 272 ? 5.437 18.772 -0.683 1.00 92.25 272 PHE A C 1
ATOM 2221 O O . PHE A 1 272 ? 4.652 18.139 0.020 1.00 92.25 272 PHE A O 1
ATOM 2228 N N . VAL A 1 273 ? 6.763 18.607 -0.614 1.00 90.88 273 VAL A N 1
ATOM 2229 C CA . VAL A 1 273 ? 7.407 17.641 0.290 1.00 90.88 273 VAL A CA 1
ATOM 2230 C C . VAL A 1 273 ? 6.995 17.906 1.738 1.00 90.88 273 VAL A C 1
ATOM 2232 O O . VAL A 1 273 ? 6.515 16.990 2.404 1.00 90.88 273 VAL A O 1
ATOM 2235 N N . ALA A 1 274 ? 7.070 19.161 2.191 1.00 91.75 274 ALA A N 1
ATOM 2236 C CA . ALA A 1 274 ? 6.657 19.539 3.541 1.00 91.75 274 ALA A CA 1
ATOM 2237 C C . ALA A 1 274 ? 5.168 19.245 3.811 1.00 91.75 274 ALA A C 1
ATOM 2239 O O . ALA A 1 274 ? 4.813 18.772 4.891 1.00 91.75 274 ALA A O 1
ATOM 2240 N N . LYS A 1 275 ? 4.286 19.493 2.833 1.00 93.00 275 LYS A N 1
ATOM 2241 C CA . LYS A 1 275 ? 2.844 19.210 2.948 1.00 93.00 275 LYS A CA 1
ATOM 2242 C C . LYS A 1 275 ? 2.575 17.705 3.073 1.00 93.00 275 LYS A C 1
ATOM 2244 O O . LYS A 1 275 ? 1.766 17.303 3.907 1.00 93.00 275 LYS A O 1
ATOM 2249 N N . VAL A 1 276 ? 3.278 16.873 2.298 1.00 94.44 276 VAL A N 1
ATOM 2250 C CA . VAL A 1 276 ? 3.167 15.407 2.395 1.00 94.44 276 VAL A CA 1
ATOM 2251 C C . VAL A 1 276 ? 3.725 14.893 3.724 1.00 94.44 276 VAL A C 1
ATOM 2253 O O . VAL A 1 276 ? 3.100 14.032 4.333 1.00 94.44 276 VAL A O 1
ATOM 2256 N N . ASP A 1 277 ? 4.832 15.443 4.226 1.00 94.31 277 ASP A N 1
ATOM 2257 C CA . ASP A 1 277 ? 5.399 15.045 5.524 1.00 94.31 277 ASP A CA 1
ATOM 2258 C C . ASP A 1 277 ? 4.419 15.295 6.679 1.00 94.31 277 ASP A C 1
ATOM 2260 O O . ASP A 1 277 ? 4.187 14.415 7.510 1.00 94.31 277 ASP A O 1
ATOM 2264 N N . ILE A 1 278 ? 3.742 16.448 6.671 1.00 95.69 278 ILE A N 1
ATOM 2265 C CA . ILE A 1 278 ? 2.668 16.748 7.628 1.00 95.69 278 ILE A CA 1
ATOM 2266 C C . ILE A 1 278 ? 1.504 15.756 7.473 1.00 95.69 278 ILE A C 1
ATOM 2268 O O . ILE A 1 278 ? 0.948 15.298 8.473 1.00 95.69 278 ILE A O 1
ATOM 2272 N N . ALA A 1 279 ? 1.129 15.401 6.239 1.00 96.44 279 ALA A N 1
ATOM 2273 C CA . ALA A 1 279 ? 0.082 14.412 5.990 1.00 96.44 279 ALA A CA 1
ATOM 2274 C C . ALA A 1 279 ? 0.438 13.039 6.585 1.00 96.44 279 ALA A C 1
ATOM 2276 O O . ALA A 1 279 ? -0.419 12.403 7.196 1.00 96.44 279 ALA A O 1
ATOM 2277 N N . LEU A 1 280 ? 1.697 12.605 6.463 1.00 95.69 280 LEU A N 1
ATOM 2278 C CA . LEU A 1 280 ? 2.186 11.357 7.057 1.00 95.69 280 LEU A CA 1
ATOM 2279 C C . LEU A 1 280 ? 2.127 11.393 8.592 1.00 95.69 280 LEU A C 1
ATOM 2281 O O . LEU A 1 280 ? 1.689 10.422 9.210 1.00 95.69 280 LEU A O 1
ATOM 2285 N N . GLU A 1 281 ? 2.480 12.517 9.223 1.00 97.00 281 GLU A N 1
ATOM 2286 C CA . GLU A 1 281 ? 2.301 12.679 10.674 1.00 97.00 281 GLU A CA 1
ATOM 2287 C C . GLU A 1 281 ? 0.822 12.604 11.093 1.00 97.00 281 GLU A C 1
ATOM 2289 O O . GLU A 1 281 ? 0.493 11.958 12.092 1.00 97.00 281 GLU A O 1
ATOM 2294 N N . ILE A 1 282 ? -0.084 13.223 10.326 1.00 97.38 282 ILE A N 1
ATOM 2295 C CA . ILE A 1 282 ? -1.533 13.146 10.570 1.00 97.38 282 ILE A CA 1
ATOM 2296 C C . ILE A 1 282 ? -2.017 11.693 10.474 1.00 97.38 282 ILE A C 1
ATOM 2298 O O . ILE A 1 282 ? -2.749 11.244 11.356 1.00 97.38 282 ILE A O 1
ATOM 2302 N N . ILE A 1 283 ? -1.595 10.945 9.448 1.00 96.44 283 ILE A N 1
ATOM 2303 C CA . ILE A 1 283 ? -1.940 9.523 9.269 1.00 96.44 283 ILE A CA 1
ATOM 2304 C C . ILE A 1 283 ? -1.534 8.715 10.497 1.00 96.44 283 ILE A C 1
ATOM 2306 O O . ILE A 1 283 ? -2.348 7.945 11.012 1.00 96.44 283 ILE A O 1
ATOM 2310 N N . ASN A 1 284 ? -0.315 8.922 10.996 1.00 96.06 284 ASN A N 1
ATOM 2311 C CA . ASN A 1 284 ? 0.187 8.219 12.172 1.00 96.06 284 ASN A CA 1
ATOM 2312 C C . ASN A 1 284 ? -0.650 8.532 13.418 1.00 96.06 284 ASN A C 1
ATOM 2314 O O . ASN A 1 284 ? -1.138 7.612 14.071 1.00 96.06 284 ASN A O 1
ATOM 2318 N N . LEU A 1 285 ? -0.899 9.809 13.723 1.00 96.25 285 LEU A N 1
ATOM 2319 C CA . LEU A 1 285 ? -1.672 10.186 14.913 1.00 96.25 285 LEU A CA 1
ATOM 2320 C C . LEU A 1 285 ? -3.133 9.738 14.847 1.00 96.25 285 LEU A C 1
ATOM 2322 O O . LEU A 1 285 ? -3.685 9.295 15.852 1.00 96.25 285 LEU A O 1
ATOM 2326 N N . VAL A 1 286 ? -3.772 9.843 13.679 1.00 96.31 286 VAL A N 1
ATOM 2327 C CA . VAL A 1 286 ? -5.144 9.354 13.493 1.00 96.31 286 VAL A CA 1
ATOM 2328 C C . VAL A 1 286 ? -5.192 7.834 13.634 1.00 96.31 286 VAL A C 1
ATOM 2330 O O . VAL A 1 286 ? -6.104 7.321 14.275 1.00 96.31 286 VAL A O 1
ATOM 2333 N N . THR A 1 287 ? -4.206 7.114 13.095 1.00 94.81 287 THR A N 1
ATOM 2334 C CA . THR A 1 287 ? -4.090 5.659 13.275 1.00 94.81 287 THR A CA 1
ATOM 2335 C C . THR A 1 287 ? -3.960 5.303 14.753 1.00 94.81 287 THR A C 1
ATOM 2337 O O . THR A 1 287 ? -4.720 4.470 15.238 1.00 94.81 287 THR A O 1
ATOM 2340 N N . MET A 1 288 ? -3.096 5.999 15.500 1.00 93.25 288 MET A N 1
ATOM 2341 C CA . MET A 1 288 ? -2.989 5.812 16.950 1.00 93.25 288 MET A CA 1
ATOM 2342 C C . MET A 1 288 ? -4.334 6.051 17.640 1.00 93.25 288 MET A C 1
ATOM 2344 O O . MET A 1 288 ? -4.779 5.194 18.390 1.00 93.25 288 MET A O 1
ATOM 2348 N N . LEU A 1 289 ? -5.025 7.157 17.336 1.00 92.62 289 LEU A N 1
ATOM 2349 C CA . LEU A 1 289 ? -6.350 7.484 17.882 1.00 92.62 289 LEU A CA 1
ATOM 2350 C C . LEU A 1 289 ? -7.409 6.406 17.592 1.00 92.62 289 LEU A C 1
ATOM 2352 O O . LEU A 1 289 ? -8.255 6.128 18.442 1.00 92.62 289 LEU A O 1
ATOM 2356 N N . ILE A 1 290 ? -7.373 5.795 16.407 1.00 89.88 290 ILE A N 1
ATOM 2357 C CA . ILE A 1 290 ? -8.257 4.681 16.041 1.00 89.88 290 ILE A CA 1
ATOM 2358 C C . ILE A 1 290 ? -7.943 3.448 16.897 1.00 89.88 290 ILE A C 1
ATOM 2360 O O . ILE A 1 290 ? -8.861 2.866 17.478 1.00 89.88 290 ILE A O 1
ATOM 2364 N N . GLN A 1 291 ? -6.664 3.090 17.009 1.00 86.88 291 GLN A N 1
ATOM 2365 C CA . GLN A 1 291 ? -6.192 1.894 17.713 1.00 86.88 291 GLN A CA 1
ATOM 2366 C C . GLN A 1 291 ? -6.395 1.977 19.230 1.00 86.88 291 GLN A C 1
ATOM 2368 O O . GLN A 1 291 ? -6.837 1.008 19.843 1.00 86.88 291 GLN A O 1
ATOM 2373 N N . VAL A 1 292 ? -6.192 3.153 19.835 1.00 86.75 292 VAL A N 1
ATOM 2374 C CA . VAL A 1 292 ? -6.529 3.409 21.252 1.00 86.75 292 VAL A CA 1
ATOM 2375 C C . VAL A 1 292 ? -8.039 3.544 21.488 1.00 86.75 292 VAL A C 1
ATOM 2377 O O . VAL A 1 292 ? -8.475 3.924 22.572 1.00 86.75 292 VAL A O 1
ATOM 2380 N N . GLY A 1 293 ? -8.869 3.276 20.477 1.00 82.19 293 GLY A N 1
ATOM 2381 C CA . GLY A 1 293 ? -10.317 3.229 20.623 1.00 82.19 293 GLY A CA 1
ATOM 2382 C C . GLY A 1 293 ? -10.966 4.588 20.869 1.00 82.19 293 GLY A C 1
ATOM 2383 O O . GLY A 1 293 ? -11.984 4.653 21.552 1.00 82.19 293 GLY A O 1
ATOM 2384 N N . HIS A 1 294 ? -10.435 5.683 20.321 1.00 87.44 294 HIS A N 1
ATOM 2385 C CA . HIS A 1 294 ? -11.070 6.989 20.481 1.00 87.44 294 HIS A CA 1
ATOM 2386 C C . HIS A 1 294 ? -12.425 7.043 19.749 1.00 87.44 294 HIS A C 1
ATOM 2388 O O . HIS A 1 294 ? -12.536 6.833 18.538 1.00 87.44 294 HIS A O 1
ATOM 2394 N N . PHE A 1 295 ? -13.481 7.430 20.471 1.00 82.69 295 PHE A N 1
ATOM 2395 C CA . PHE A 1 295 ? -14.877 7.271 20.029 1.00 82.69 295 PHE A CA 1
ATOM 2396 C C . PHE A 1 295 ? -15.207 8.046 18.743 1.00 82.69 295 PHE A C 1
ATOM 2398 O O . PHE A 1 295 ? -15.848 7.518 17.831 1.00 82.69 295 PHE A O 1
ATOM 2405 N N . ASN A 1 296 ? -14.712 9.281 18.635 1.00 84.19 296 ASN A N 1
ATOM 2406 C CA . ASN A 1 296 ? -14.933 10.144 17.470 1.00 84.19 296 ASN A CA 1
ATOM 2407 C C . ASN A 1 296 ? -14.284 9.633 16.173 1.00 84.19 296 ASN A C 1
ATOM 2409 O O . ASN A 1 296 ? -14.654 10.099 15.099 1.00 84.19 296 ASN A O 1
ATOM 2413 N N . TYR A 1 297 ? -13.360 8.666 16.241 1.00 88.00 297 TYR A N 1
ATOM 2414 C CA . TYR A 1 297 ? -12.646 8.166 15.062 1.00 88.00 297 TYR A CA 1
ATOM 2415 C C . TYR A 1 297 ? -13.270 6.895 14.453 1.00 88.00 297 TYR A C 1
ATOM 2417 O O . TYR A 1 297 ? -12.684 6.234 13.600 1.00 88.00 297 TYR A O 1
ATOM 2425 N N . ARG A 1 298 ? -14.499 6.546 14.854 1.00 77.94 298 ARG A N 1
ATOM 2426 C CA . ARG A 1 298 ? -15.259 5.392 14.330 1.00 77.94 298 ARG A CA 1
ATOM 2427 C C . ARG A 1 298 ? -15.738 5.554 12.889 1.00 77.94 298 ARG A C 1
ATOM 2429 O O . ARG A 1 298 ? -15.650 4.621 12.100 1.00 77.94 298 ARG A O 1
ATOM 2436 N N . LYS A 1 299 ? -16.268 6.732 12.562 1.00 82.44 299 LYS A N 1
ATOM 2437 C CA . LYS A 1 299 ? -16.737 7.116 11.219 1.00 82.44 299 LYS A CA 1
ATOM 2438 C C . LYS A 1 299 ? -15.946 8.330 10.732 1.00 82.44 299 LYS A C 1
ATOM 2440 O O . LYS A 1 299 ? -16.516 9.319 10.289 1.00 82.44 299 LYS A O 1
ATOM 2445 N N . PHE A 1 300 ? -14.632 8.283 10.936 1.00 88.69 300 PHE A N 1
ATOM 2446 C CA . PHE A 1 300 ? -13.752 9.411 10.679 1.00 88.69 300 PHE A CA 1
ATOM 2447 C C . PHE A 1 300 ? -13.611 9.681 9.185 1.00 88.69 300 PHE A C 1
ATOM 2449 O O . PHE A 1 300 ? -13.192 8.796 8.438 1.00 88.69 300 PHE A O 1
ATOM 2456 N N . ILE A 1 301 ? -13.911 10.918 8.797 1.00 93.31 301 ILE A N 1
ATOM 2457 C CA . ILE A 1 301 ? -13.546 11.519 7.517 1.00 93.31 301 ILE A CA 1
ATOM 2458 C C . ILE A 1 301 ? -13.150 12.966 7.813 1.00 93.31 301 ILE A C 1
ATOM 2460 O O . ILE A 1 301 ? -13.860 13.669 8.539 1.00 93.31 301 ILE A O 1
ATOM 2464 N N . LYS A 1 302 ? -12.011 13.413 7.289 1.00 96.12 302 LYS A N 1
ATOM 2465 C CA . LYS A 1 302 ? -11.550 14.793 7.422 1.00 96.12 302 LYS A CA 1
ATOM 2466 C C . LYS A 1 302 ? -10.871 15.253 6.145 1.00 96.12 302 LYS A C 1
ATOM 2468 O O . LYS A 1 302 ? -9.908 14.639 5.704 1.00 96.12 302 LYS A O 1
ATOM 2473 N N . GLU A 1 303 ? -11.340 16.369 5.613 1.00 95.88 303 GLU A N 1
ATOM 2474 C CA . GLU A 1 303 ? -10.721 17.063 4.489 1.00 95.88 303 GLU A CA 1
ATOM 2475 C C . GLU A 1 303 ? -9.925 18.266 4.999 1.00 95.88 303 GLU A C 1
ATOM 2477 O O . GLU A 1 303 ? -10.345 18.933 5.953 1.00 95.88 303 GLU A O 1
ATOM 2482 N N . LEU A 1 304 ? -8.754 18.492 4.406 1.00 94.75 304 LEU A N 1
ATOM 2483 C CA . LEU A 1 304 ? -7.850 19.597 4.720 1.00 94.75 304 LEU A CA 1
ATOM 2484 C C . LEU A 1 304 ? -7.284 20.186 3.430 1.00 94.75 304 LEU A C 1
ATOM 2486 O O . LEU A 1 304 ? -6.794 19.448 2.566 1.00 94.75 304 LEU A O 1
ATOM 2490 N N . GLN A 1 305 ? -7.308 21.513 3.329 1.00 90.56 305 GLN A N 1
ATOM 2491 C CA . GLN A 1 305 ? -6.728 22.257 2.218 1.00 90.56 305 GLN A CA 1
ATOM 2492 C C . GLN A 1 305 ? -5.650 23.210 2.738 1.00 90.56 305 GLN A C 1
ATOM 2494 O O . GLN A 1 305 ? -5.785 23.851 3.769 1.00 90.56 305 GLN A O 1
ATOM 2499 N N . GLY A 1 306 ? -4.539 23.306 2.011 1.00 86.50 306 GLY A N 1
ATOM 2500 C CA . GLY A 1 306 ? -3.429 24.174 2.407 1.00 86.50 306 GLY A CA 1
ATOM 2501 C C . GLY A 1 306 ? -2.590 23.653 3.584 1.00 86.50 306 GLY A C 1
ATOM 2502 O O . GLY A 1 306 ? -2.981 22.787 4.363 1.00 86.50 306 GLY A O 1
ATOM 2503 N N . THR A 1 307 ? -1.362 24.158 3.677 1.00 88.75 307 THR A N 1
ATOM 2504 C CA . THR A 1 307 ? -0.360 23.654 4.629 1.00 88.75 307 THR A CA 1
ATOM 2505 C C . THR A 1 307 ? -0.632 24.109 6.066 1.00 88.75 307 THR A C 1
ATOM 2507 O O . THR A 1 307 ? -0.397 23.349 7.005 1.00 88.75 307 THR A O 1
ATOM 2510 N N . ASP A 1 308 ? -1.143 25.325 6.260 1.00 89.88 308 ASP A N 1
ATOM 2511 C CA . ASP A 1 308 ? -1.356 25.883 7.600 1.00 89.88 308 ASP A CA 1
ATOM 2512 C C . ASP A 1 308 ? -2.526 25.215 8.326 1.00 89.88 308 ASP A C 1
ATOM 2514 O O . ASP A 1 308 ? -2.396 24.869 9.502 1.00 89.88 308 ASP A O 1
ATOM 2518 N N . GLU A 1 309 ? -3.619 24.911 7.618 1.00 92.56 309 GLU A N 1
ATOM 2519 C CA . GLU A 1 309 ? -4.725 24.122 8.175 1.00 92.56 309 GLU A CA 1
ATOM 2520 C C . GLU A 1 309 ? -4.252 22.743 8.637 1.00 92.56 309 GLU A C 1
ATOM 2522 O O . GLU A 1 309 ? -4.609 22.291 9.727 1.00 92.56 309 GLU A O 1
ATOM 2527 N N . MET A 1 310 ? -3.395 22.088 7.843 1.00 93.88 310 MET A N 1
ATOM 2528 C CA . MET A 1 310 ? -2.826 20.790 8.202 1.00 93.88 310 MET A CA 1
ATOM 2529 C C . MET A 1 310 ? -1.956 20.880 9.460 1.00 93.88 310 MET A C 1
ATOM 2531 O O . MET A 1 310 ? -2.071 20.019 10.330 1.00 93.88 310 MET A O 1
ATOM 2535 N N . LYS A 1 311 ? -1.144 21.935 9.621 1.00 94.12 311 LYS A N 1
ATOM 2536 C CA . LYS A 1 311 ? -0.337 22.154 10.839 1.00 94.12 311 LYS A CA 1
ATOM 2537 C C . LYS A 1 311 ? -1.201 22.401 12.075 1.00 94.12 311 LYS A C 1
ATOM 2539 O O . LYS A 1 311 ? -0.949 21.812 13.129 1.00 94.12 311 LYS A O 1
ATOM 2544 N N . VAL A 1 312 ? -2.224 23.250 11.959 1.00 96.56 312 VAL A N 1
ATOM 2545 C CA . VAL A 1 312 ? -3.168 23.524 13.055 1.00 96.56 312 VAL A CA 1
ATOM 2546 C C . VAL A 1 312 ? -3.895 22.241 13.452 1.00 96.56 312 VAL A C 1
ATOM 2548 O O . VAL A 1 312 ? -3.975 21.904 14.637 1.00 96.56 312 VAL A O 1
ATOM 2551 N N . TYR A 1 313 ? -4.365 21.476 12.466 1.00 96.75 313 TYR A N 1
ATOM 2552 C CA . TYR A 1 313 ? -5.031 20.208 12.715 1.00 96.75 313 TYR A CA 1
ATOM 2553 C C . TYR A 1 313 ? -4.094 19.183 13.361 1.00 96.75 313 TYR A C 1
ATOM 2555 O O . TYR A 1 313 ? -4.479 18.564 14.355 1.00 96.75 313 TYR A O 1
ATOM 2563 N N . LEU A 1 314 ? -2.853 19.062 12.882 1.00 96.25 314 LEU A N 1
ATOM 2564 C CA . LEU A 1 314 ? -1.828 18.195 13.461 1.00 96.25 314 LEU A CA 1
ATOM 2565 C C . LEU A 1 314 ? -1.587 18.512 14.944 1.00 96.25 314 LEU A C 1
ATOM 2567 O O . LEU A 1 314 ? -1.561 17.600 15.772 1.00 96.25 314 LEU A O 1
ATOM 2571 N N . LYS A 1 315 ? -1.477 19.798 15.307 1.00 96.56 315 LYS A N 1
ATOM 2572 C CA . LYS A 1 315 ? -1.358 20.216 16.712 1.00 96.56 315 LYS A CA 1
ATOM 2573 C C . LYS A 1 315 ? -2.577 19.776 17.530 1.00 96.56 315 LYS A C 1
ATOM 2575 O O . LYS A 1 315 ? -2.419 19.183 18.595 1.00 96.56 315 LYS A O 1
ATOM 2580 N N . SER A 1 316 ? -3.783 19.973 16.992 1.00 96.75 316 SER A N 1
ATOM 2581 C CA . SER A 1 316 ? -5.023 19.542 17.650 1.00 96.75 316 SER A CA 1
ATOM 2582 C C . SER A 1 316 ? -5.101 18.021 17.852 1.00 96.75 316 SER A C 1
ATOM 2584 O O . SER A 1 316 ? -5.648 17.562 18.853 1.00 96.75 316 SER A O 1
ATOM 2586 N N . LEU A 1 317 ? -4.543 17.225 16.930 1.00 96.69 317 LEU A N 1
ATOM 2587 C CA . LEU A 1 317 ? -4.487 15.767 17.047 1.00 96.69 317 LEU A CA 1
ATOM 2588 C C . LEU A 1 317 ? -3.553 15.327 18.174 1.00 96.69 317 LEU A C 1
ATOM 2590 O O . LEU A 1 317 ? -3.941 14.464 18.959 1.00 96.69 317 LEU A O 1
ATOM 2594 N N . LYS A 1 318 ? -2.369 15.946 18.291 1.00 96.19 318 LYS A N 1
ATOM 2595 C CA . LYS A 1 318 ? -1.414 15.667 19.380 1.00 96.19 318 LYS A CA 1
ATOM 2596 C C . LYS A 1 318 ? -2.056 15.932 20.747 1.00 96.19 318 LYS A C 1
ATOM 2598 O O . LYS A 1 318 ? -1.975 15.096 21.643 1.00 96.19 318 LYS A O 1
ATOM 2603 N N . GLU A 1 319 ? -2.770 17.049 20.883 1.00 96.19 319 GLU A N 1
ATOM 2604 C CA . GLU A 1 319 ? -3.505 17.384 22.109 1.00 96.19 319 GLU A CA 1
ATOM 2605 C C . GLU A 1 319 ? -4.664 16.416 22.393 1.00 96.19 319 GLU A C 1
ATOM 2607 O O . GLU A 1 319 ? -4.854 16.008 23.538 1.00 96.19 319 GLU A O 1
ATOM 2612 N N . LYS A 1 320 ? -5.434 16.025 21.367 1.00 95.06 320 LYS A N 1
ATOM 2613 C CA . LYS A 1 320 ? -6.538 15.059 21.508 1.00 95.06 320 LYS A CA 1
ATOM 2614 C C . LYS A 1 320 ? -6.052 13.682 21.935 1.00 95.06 320 LYS A C 1
ATOM 2616 O O . LYS A 1 320 ? -6.676 13.083 22.802 1.00 95.06 320 LYS A O 1
ATOM 2621 N N . LEU A 1 321 ? -4.967 13.192 21.337 1.00 94.06 321 LEU A N 1
ATOM 2622 C CA . LEU A 1 321 ? -4.394 11.894 21.681 1.00 94.06 321 LEU A CA 1
ATOM 2623 C C . LEU A 1 321 ? -3.943 11.872 23.141 1.00 94.06 321 LEU A C 1
ATOM 2625 O O . LEU A 1 321 ? -4.318 10.957 23.864 1.00 94.06 321 LEU A O 1
ATOM 2629 N N . LYS A 1 322 ? -3.234 12.915 23.589 1.00 95.25 322 LYS A N 1
ATOM 2630 C CA . LYS A 1 322 ? -2.817 13.035 24.990 1.00 95.25 322 LYS A CA 1
ATOM 2631 C C . LYS A 1 322 ? -4.016 13.046 25.942 1.00 95.25 322 LYS A C 1
ATOM 2633 O O . LYS A 1 322 ? -4.093 12.208 26.826 1.00 95.25 322 LYS A O 1
ATOM 2638 N N . LYS A 1 323 ? -4.994 13.926 25.698 1.00 95.06 323 LYS A N 1
ATOM 2639 C CA . LYS A 1 323 ? -6.211 14.011 26.525 1.00 95.06 323 LYS A CA 1
ATOM 2640 C C . LYS A 1 323 ? -6.978 12.692 26.577 1.00 95.06 323 LYS A C 1
ATOM 2642 O O . LYS A 1 323 ? -7.551 12.362 27.606 1.00 95.06 323 LYS A O 1
ATOM 2647 N N . TRP A 1 324 ? -7.041 11.965 25.463 1.00 93.06 324 TRP A N 1
ATOM 2648 C CA . TRP A 1 324 ? -7.712 10.671 25.418 1.00 93.06 324 TRP A CA 1
ATOM 2649 C C . TRP A 1 324 ? -6.979 9.620 26.242 1.00 93.06 324 TRP A C 1
ATOM 2651 O O . TRP A 1 324 ? -7.627 8.885 26.979 1.00 93.06 324 TRP A O 1
ATOM 2661 N N . GLN A 1 325 ? -5.650 9.590 26.155 1.00 90.38 325 GLN A N 1
ATOM 2662 C CA . GLN A 1 325 ? -4.835 8.703 26.972 1.00 90.38 325 GLN A CA 1
ATOM 2663 C C . GLN A 1 325 ? -5.051 8.987 28.463 1.00 90.38 325 GLN A C 1
ATOM 2665 O O . GLN A 1 325 ? -5.397 8.070 29.194 1.00 90.38 325 GLN A O 1
ATOM 2670 N N . ASP A 1 326 ? -5.015 10.261 28.870 1.00 91.94 326 ASP A N 1
ATOM 2671 C CA . ASP A 1 326 ? -5.272 10.667 30.259 1.00 91.94 326 ASP A CA 1
ATOM 2672 C C . ASP A 1 326 ? -6.664 10.201 30.753 1.00 91.94 326 ASP A C 1
ATOM 2674 O O . ASP A 1 326 ? -6.826 9.793 31.901 1.00 91.94 326 ASP A O 1
ATOM 2678 N N . ILE A 1 327 ? -7.690 10.236 29.887 1.00 87.81 327 ILE A N 1
ATOM 2679 C CA . ILE A 1 327 ? -9.046 9.751 30.208 1.00 87.81 327 ILE A CA 1
ATOM 2680 C C . ILE A 1 327 ? -9.068 8.230 30.386 1.00 87.81 327 ILE A C 1
ATOM 2682 O O . ILE A 1 327 ? -9.719 7.738 31.309 1.00 87.81 327 ILE A O 1
ATOM 2686 N N . VAL A 1 328 ? -8.412 7.492 29.488 1.00 84.88 328 VAL A N 1
ATOM 2687 C CA . VAL A 1 328 ? -8.348 6.025 29.541 1.00 84.88 328 VAL A CA 1
ATOM 2688 C C . VAL A 1 328 ? -7.587 5.576 30.784 1.00 84.88 328 VAL A C 1
ATOM 2690 O O . VAL A 1 328 ? -8.078 4.716 31.510 1.00 84.88 328 VAL A O 1
ATOM 2693 N N . ASP A 1 329 ? -6.454 6.210 31.078 1.00 85.00 329 ASP A N 1
ATOM 2694 C CA . ASP A 1 329 ? -5.629 5.903 32.244 1.00 85.00 329 ASP A CA 1
ATOM 2695 C C . ASP A 1 329 ? -6.402 6.180 33.542 1.00 85.00 329 ASP A C 1
ATOM 2697 O O . ASP A 1 329 ? -6.518 5.298 34.390 1.00 85.00 329 ASP A O 1
ATOM 2701 N N . LEU A 1 330 ? -7.065 7.337 33.652 1.00 86.62 330 LEU A N 1
ATOM 2702 C CA . LEU A 1 330 ? -7.919 7.653 34.802 1.00 86.62 330 LEU A CA 1
ATOM 2703 C C . LEU A 1 330 ? -9.084 6.661 34.964 1.00 86.62 330 LEU A C 1
ATOM 2705 O O . LEU A 1 330 ? -9.503 6.358 36.083 1.00 86.62 330 LEU A O 1
ATOM 2709 N N . ALA A 1 331 ? -9.657 6.180 33.857 1.00 78.31 331 ALA A N 1
ATOM 2710 C CA . ALA A 1 331 ? -10.714 5.176 33.899 1.00 78.31 331 ALA A CA 1
ATOM 2711 C C . ALA A 1 331 ? -10.180 3.822 34.387 1.00 78.31 331 ALA A C 1
ATOM 2713 O O . ALA A 1 331 ? -10.834 3.185 35.208 1.00 78.31 331 ALA A O 1
ATOM 2714 N N . HIS A 1 332 ? -8.995 3.412 33.937 1.00 77.56 332 HIS A N 1
ATOM 2715 C CA . HIS A 1 332 ? -8.316 2.206 34.406 1.00 77.56 332 HIS A CA 1
ATOM 2716 C C . HIS A 1 332 ? -7.929 2.285 35.889 1.00 77.56 332 HIS A C 1
ATOM 2718 O O . HIS A 1 332 ? -8.114 1.310 36.611 1.00 77.56 332 HIS A O 1
ATOM 2724 N N . GLU A 1 333 ? -7.465 3.444 36.366 1.00 80.25 333 GLU A N 1
ATOM 2725 C CA . GLU A 1 333 ? -7.153 3.668 37.785 1.00 80.25 333 GLU A CA 1
ATOM 2726 C C . GLU A 1 333 ? -8.394 3.567 38.678 1.00 80.25 333 GLU A C 1
ATOM 2728 O O . GLU A 1 333 ? -8.343 3.003 39.769 1.00 80.25 333 GLU A O 1
ATOM 2733 N N . LYS A 1 334 ? -9.525 4.119 38.223 1.00 78.06 334 LYS A N 1
ATOM 2734 C CA . LYS A 1 334 ? -10.775 4.129 38.998 1.00 78.06 334 LYS A CA 1
ATOM 2735 C C . LYS A 1 334 ? -11.538 2.813 38.939 1.00 78.06 334 LYS A C 1
ATOM 2737 O O . LYS A 1 334 ? -12.257 2.491 39.882 1.00 78.06 334 LYS A O 1
ATOM 2742 N N . TRP A 1 335 ? -11.429 2.083 37.833 1.00 72.88 335 TRP A N 1
ATOM 2743 C CA . TRP A 1 335 ? -12.236 0.901 37.558 1.00 72.88 335 TRP A CA 1
ATOM 2744 C C . TRP A 1 335 ? -11.328 -0.265 37.180 1.00 72.88 335 TRP A C 1
ATOM 2746 O O . TRP A 1 335 ? -11.047 -0.491 36.003 1.00 72.88 335 TRP A O 1
ATOM 2756 N N . TYR A 1 336 ? -10.915 -1.035 38.190 1.00 67.44 336 TYR A N 1
ATOM 2757 C CA . TYR A 1 336 ? -9.982 -2.156 38.045 1.00 67.44 336 TYR A CA 1
ATOM 2758 C C . TYR A 1 336 ? -10.347 -3.098 36.888 1.00 67.44 336 TYR A C 1
ATOM 2760 O O . TYR A 1 336 ? -9.501 -3.410 36.056 1.00 67.44 336 TYR A O 1
ATOM 2768 N N . TYR A 1 337 ? -11.621 -3.474 36.750 1.00 67.38 337 TYR A N 1
ATOM 2769 C CA . TYR A 1 337 ? -12.058 -4.397 35.697 1.00 67.38 337 TYR A CA 1
ATOM 2770 C C . TYR A 1 337 ? -11.933 -3.846 34.267 1.00 67.38 337 TYR A C 1
ATOM 2772 O O . TYR A 1 337 ? -11.905 -4.626 33.318 1.00 67.38 337 TYR A O 1
ATOM 2780 N N . LEU A 1 338 ? -11.830 -2.524 34.079 1.00 68.06 338 LEU A N 1
ATOM 2781 C CA . LEU A 1 338 ? -11.573 -1.954 32.753 1.00 68.06 338 LEU A CA 1
ATOM 2782 C C . LEU A 1 338 ? -10.139 -2.219 32.285 1.00 68.06 338 LEU A C 1
ATOM 2784 O O . LEU A 1 338 ? -9.917 -2.253 31.083 1.00 68.06 338 LEU A O 1
ATOM 2788 N N . THR A 1 339 ? -9.195 -2.483 33.195 1.00 73.44 339 THR A N 1
ATOM 2789 C CA . THR A 1 339 ? -7.797 -2.791 32.837 1.00 73.44 339 THR A CA 1
ATOM 2790 C C . THR A 1 339 ? -7.655 -4.071 32.008 1.00 73.44 339 THR A C 1
ATOM 2792 O O . THR A 1 339 ? -6.712 -4.192 31.227 1.00 73.44 339 THR A O 1
ATOM 2795 N N . PHE A 1 340 ? -8.615 -4.999 32.103 1.00 71.81 340 PHE A N 1
ATOM 2796 C CA . PHE A 1 340 ? -8.646 -6.226 31.300 1.00 71.81 340 PHE A CA 1
ATOM 2797 C C . PHE A 1 340 ? -9.011 -5.981 29.827 1.00 71.81 340 PHE A C 1
ATOM 2799 O O . PHE A 1 340 ? -8.873 -6.876 28.991 1.00 71.81 340 PHE A O 1
ATOM 2806 N N . PHE A 1 341 ? -9.474 -4.778 29.478 1.00 68.69 341 PHE A N 1
ATOM 2807 C CA . PHE A 1 341 ? -9.979 -4.454 28.152 1.00 68.69 341 PHE A CA 1
ATOM 2808 C C . PHE A 1 341 ? -9.300 -3.205 27.598 1.00 68.69 341 PHE A C 1
ATOM 2810 O O . PHE A 1 341 ? -9.215 -2.172 28.247 1.00 68.69 341 PHE A O 1
ATOM 2817 N N . SER A 1 342 ? -8.882 -3.242 26.331 1.00 71.69 342 SER A N 1
ATOM 2818 C CA . SER A 1 342 ? -8.493 -2.004 25.655 1.00 71.69 342 SER A CA 1
ATOM 2819 C C . SER A 1 342 ? -9.708 -1.076 25.536 1.00 71.69 342 SER A C 1
ATOM 2821 O O . SER A 1 342 ? -10.845 -1.536 25.408 1.00 71.69 342 SER A O 1
ATOM 2823 N N . ALA A 1 343 ? -9.490 0.238 25.463 1.00 70.94 343 ALA A N 1
ATOM 2824 C CA . ALA A 1 343 ? -10.562 1.189 25.155 1.00 70.94 343 ALA A CA 1
ATOM 2825 C C . ALA A 1 343 ? -11.306 0.839 23.845 1.00 70.94 343 ALA A C 1
ATOM 2827 O O . ALA A 1 343 ? -12.502 1.105 23.709 1.00 70.94 343 ALA A O 1
ATOM 2828 N N . HIS A 1 344 ? -10.635 0.156 22.910 1.00 69.38 344 HIS A N 1
ATOM 2829 C CA . HIS A 1 344 ? -11.247 -0.406 21.708 1.00 69.38 344 HIS A CA 1
ATOM 2830 C C . HIS A 1 344 ? -12.208 -1.583 21.995 1.00 69.38 344 HIS A C 1
ATOM 2832 O O . HIS A 1 344 ? -13.277 -1.673 21.385 1.00 69.38 344 HIS A O 1
ATOM 2838 N N . HIS A 1 345 ? -11.887 -2.464 22.946 1.00 69.38 345 HIS A N 1
ATOM 2839 C CA . HIS A 1 345 ? -12.793 -3.521 23.416 1.00 69.38 345 HIS A CA 1
ATOM 2840 C C . HIS A 1 345 ? -13.961 -2.947 24.222 1.00 69.38 345 HIS A C 1
ATOM 2842 O O . HIS A 1 345 ? -15.109 -3.296 23.953 1.00 69.38 345 HIS A O 1
ATOM 2848 N N . ILE A 1 346 ? -13.691 -1.984 25.112 1.00 67.00 346 ILE A N 1
ATOM 2849 C CA . ILE A 1 346 ? -14.718 -1.278 25.898 1.00 67.00 346 ILE A CA 1
ATOM 2850 C C . ILE A 1 346 ? -15.777 -0.668 24.979 1.00 67.00 346 ILE A C 1
ATOM 2852 O O . ILE A 1 346 ? -16.984 -0.757 25.202 1.00 67.00 346 ILE A O 1
ATOM 2856 N N . LEU A 1 347 ? -15.316 -0.107 23.869 1.00 61.97 347 LEU A N 1
ATOM 2857 C CA . LEU A 1 347 ? -16.158 0.441 22.826 1.00 61.97 347 LEU A CA 1
ATOM 2858 C C . LEU A 1 347 ? -17.165 -0.552 22.223 1.00 61.97 347 LEU A C 1
ATOM 2860 O O . LEU A 1 347 ? -18.215 -0.122 21.730 1.00 61.97 347 LEU A O 1
ATOM 2864 N N . SER A 1 348 ? -16.849 -1.844 22.216 1.00 56.97 348 SER A N 1
ATOM 2865 C CA . SER A 1 348 ? -17.725 -2.892 21.689 1.00 56.97 348 SER A CA 1
ATOM 2866 C C . SER A 1 348 ? -18.855 -3.249 22.659 1.00 56.97 348 SER A C 1
ATOM 2868 O O . SER A 1 348 ? -19.918 -3.653 22.188 1.00 56.97 348 SER A O 1
ATOM 2870 N N . PHE A 1 349 ? -18.679 -3.002 23.965 1.00 54.66 349 PHE A N 1
ATOM 2871 C CA . PHE A 1 349 ? -19.692 -3.256 25.000 1.00 54.66 349 PHE A CA 1
ATOM 2872 C C . PHE A 1 349 ? -20.843 -2.240 25.019 1.00 54.66 349 PHE A C 1
ATOM 2874 O O . PHE A 1 349 ? -21.931 -2.564 25.484 1.00 54.66 349 PHE A O 1
ATOM 2881 N N . PHE A 1 350 ? -20.672 -1.035 24.460 1.00 55.19 350 PHE A N 1
ATOM 2882 C CA . PHE A 1 350 ? -21.752 -0.039 24.336 1.00 55.19 350 PHE A CA 1
ATOM 2883 C C . PHE A 1 350 ? -22.735 -0.392 23.196 1.00 55.19 350 PHE A C 1
ATOM 2885 O O . PHE A 1 350 ? -22.864 0.322 22.195 1.00 55.19 350 PHE A O 1
ATOM 2892 N N . ALA A 1 351 ? -23.413 -1.533 23.357 1.00 45.91 351 ALA A N 1
ATOM 2893 C CA . ALA A 1 351 ? -24.309 -2.188 22.407 1.00 45.91 351 ALA A CA 1
ATOM 2894 C C . ALA A 1 351 ? -25.680 -1.507 22.234 1.00 45.91 351 ALA A C 1
ATOM 2896 O O . ALA A 1 351 ? -26.347 -1.753 21.230 1.00 45.91 351 ALA A O 1
ATOM 2897 N N . SER A 1 352 ? -26.096 -0.601 23.127 1.00 44.06 352 SER A N 1
ATOM 2898 C CA . SER A 1 352 ? -27.447 -0.004 23.092 1.00 44.06 352 SER A CA 1
ATOM 2899 C C . SER A 1 352 ? -27.770 0.782 21.810 1.00 44.06 352 SER A C 1
ATOM 2901 O O . SER A 1 352 ? -28.933 0.958 21.470 1.00 44.06 352 SER A O 1
ATOM 2903 N N . LYS A 1 353 ? -26.763 1.193 21.025 1.00 48.91 353 LYS A N 1
ATOM 2904 C CA . LYS A 1 353 ? -26.952 1.845 19.710 1.00 48.91 353 LYS A CA 1
ATOM 2905 C C . LYS A 1 353 ? -26.935 0.886 18.505 1.00 48.91 353 LYS A C 1
ATOM 2907 O O . LYS A 1 353 ? -26.783 1.354 17.377 1.00 48.91 353 LYS A O 1
ATOM 2912 N N . LYS A 1 354 ? -27.042 -0.433 18.714 1.00 51.78 354 LYS A N 1
ATOM 2913 C CA . LYS A 1 354 ? -26.940 -1.461 17.655 1.00 51.78 354 LYS A CA 1
ATOM 2914 C C . LYS A 1 354 ? -28.240 -2.233 17.342 1.00 51.78 354 LYS A C 1
ATOM 2916 O O . LYS A 1 354 ? -28.162 -3.209 16.609 1.00 51.78 354 LYS A O 1
ATOM 2921 N N . GLY A 1 355 ? -29.413 -1.793 17.815 1.00 53.59 355 GLY A N 1
ATOM 2922 C CA . GLY A 1 355 ? -30.704 -2.430 17.473 1.00 53.59 355 GLY A CA 1
ATOM 2923 C C . GLY A 1 355 ? -31.043 -3.677 18.300 1.00 53.59 355 GLY A C 1
ATOM 2924 O O . GLY A 1 355 ? -31.672 -4.603 17.799 1.00 53.59 355 GLY A O 1
ATOM 2925 N N . TYR A 1 356 ? -30.587 -3.715 19.557 1.00 55.41 356 TYR A N 1
ATOM 2926 C CA . TYR A 1 356 ? -30.862 -4.804 20.502 1.00 55.41 356 TYR A CA 1
ATOM 2927 C C . TYR A 1 356 ? -32.031 -4.509 21.459 1.00 55.41 356 TYR A C 1
ATOM 2929 O O . TYR A 1 356 ? -32.206 -5.207 22.450 1.00 55.41 356 TYR A O 1
ATOM 2937 N N . ASP A 1 357 ? -32.852 -3.502 21.161 1.00 57.41 357 ASP A N 1
ATOM 2938 C CA . ASP A 1 357 ? -34.001 -3.044 21.960 1.00 57.41 357 ASP A CA 1
ATOM 2939 C C . ASP A 1 357 ? -35.068 -4.126 22.205 1.00 57.41 357 ASP A C 1
ATOM 2941 O O . ASP A 1 357 ? -35.873 -4.006 23.122 1.00 57.41 357 ASP A O 1
ATOM 2945 N N . LYS A 1 358 ? -35.049 -5.205 21.416 1.00 65.81 358 LYS A N 1
ATOM 2946 C CA . LYS A 1 358 ? -35.966 -6.352 21.537 1.00 65.81 358 LYS A CA 1
ATOM 2947 C C . LYS A 1 358 ? -35.283 -7.676 21.881 1.00 65.81 358 LYS A C 1
ATOM 2949 O O . LYS A 1 358 ? -35.904 -8.724 21.747 1.00 65.81 358 LYS A O 1
ATOM 2954 N N . HIS A 1 359 ? -34.004 -7.654 22.249 1.00 68.81 359 HIS A N 1
ATOM 2955 C CA . HIS A 1 359 ? -33.262 -8.881 22.531 1.00 68.81 359 HIS A CA 1
ATOM 2956 C C . HIS A 1 359 ? -33.287 -9.195 24.026 1.00 68.81 359 HIS A C 1
ATOM 2958 O O . HIS A 1 359 ? -33.125 -8.302 24.855 1.00 68.81 359 HIS A O 1
ATOM 2964 N N . LEU A 1 360 ? -33.468 -10.476 24.352 1.00 73.88 360 LEU A N 1
ATOM 2965 C CA . LEU A 1 360 ? -33.269 -10.994 25.698 1.00 73.88 360 LEU A CA 1
ATOM 2966 C C . LEU A 1 360 ? -31.768 -11.096 25.967 1.00 73.88 360 LEU A C 1
ATOM 2968 O O . LEU A 1 360 ? -31.055 -11.830 25.284 1.00 73.88 360 LEU A O 1
ATOM 2972 N N . PHE A 1 361 ? -31.298 -10.369 26.971 1.00 78.38 361 PHE A N 1
ATOM 2973 C CA . PHE A 1 361 ? -29.966 -10.561 27.520 1.00 78.38 361 PHE A CA 1
ATOM 2974 C C . PHE A 1 361 ? -30.041 -11.630 28.600 1.00 78.38 361 PHE A C 1
ATOM 2976 O O . PHE A 1 361 ? -30.956 -11.620 29.418 1.00 78.38 361 PHE A O 1
ATOM 2983 N N . CYS A 1 362 ? -29.094 -12.560 28.601 1.00 78.38 362 CYS A N 1
ATOM 2984 C CA . CYS A 1 362 ? -29.032 -13.606 29.608 1.00 78.38 362 CYS A CA 1
ATOM 2985 C C . CYS A 1 362 ? -27.676 -13.579 30.305 1.00 78.38 362 CYS A C 1
ATOM 2987 O O . CYS A 1 362 ? -26.644 -13.458 29.643 1.00 78.38 362 CYS A O 1
ATOM 2989 N N . ILE A 1 363 ? -27.691 -13.669 31.633 1.00 82.00 363 ILE A N 1
ATOM 2990 C CA . ILE A 1 363 ? -26.495 -13.893 32.440 1.00 82.00 363 ILE A CA 1
ATOM 2991 C C . ILE A 1 363 ? -26.686 -15.234 33.138 1.00 82.00 363 ILE A C 1
ATOM 2993 O O . ILE A 1 363 ? -27.621 -15.403 33.920 1.00 82.00 363 ILE A O 1
ATOM 2997 N N . VAL A 1 364 ? -25.815 -16.181 32.808 1.00 81.06 364 VAL A N 1
ATOM 2998 C CA . VAL A 1 364 ? -25.828 -17.552 33.322 1.00 81.06 364 VAL A CA 1
ATOM 2999 C C . VAL A 1 364 ? -24.752 -17.732 34.387 1.00 81.06 364 VAL A C 1
ATOM 3001 O O . VAL A 1 364 ? -23.722 -17.057 34.346 1.00 81.06 364 VAL A O 1
ATOM 3004 N N . ASN A 1 365 ? -24.971 -18.681 35.293 1.00 77.88 365 ASN A N 1
ATOM 3005 C CA . ASN A 1 365 ? -23.995 -19.165 36.268 1.00 77.88 365 ASN A CA 1
ATOM 3006 C C . ASN A 1 365 ? -23.446 -18.071 37.200 1.00 77.88 365 ASN A C 1
ATOM 3008 O O . ASN A 1 365 ? -22.273 -18.077 37.582 1.00 77.88 365 ASN A O 1
ATOM 3012 N N . LEU A 1 366 ? -24.290 -17.103 37.562 1.00 80.19 366 LEU A N 1
ATOM 3013 C CA . LEU A 1 366 ? -23.927 -16.005 38.460 1.00 80.19 366 LEU A CA 1
ATOM 3014 C C . LEU A 1 366 ? -23.462 -16.489 39.844 1.00 80.19 366 LEU A C 1
ATOM 3016 O O . LEU A 1 366 ? -22.702 -15.795 40.515 1.00 80.19 366 LEU A O 1
ATOM 3020 N N . GLU A 1 367 ? -23.878 -17.685 40.252 1.00 77.69 367 GLU A N 1
ATOM 3021 C CA . GLU A 1 367 ? -23.464 -18.355 41.484 1.00 77.69 367 GLU A CA 1
ATOM 3022 C C . GLU A 1 367 ? -21.989 -18.753 41.523 1.00 77.69 367 GLU A C 1
ATOM 3024 O O . GLU A 1 367 ? -21.460 -19.008 42.604 1.00 77.69 367 GLU A O 1
ATOM 3029 N N . LEU A 1 368 ? -21.331 -18.829 40.360 1.00 79.00 368 LEU A N 1
ATOM 3030 C CA . LEU A 1 368 ? -19.903 -19.131 40.270 1.00 79.00 368 LEU A CA 1
ATOM 3031 C C . LEU A 1 368 ? -19.034 -17.919 40.619 1.00 79.00 368 LEU A C 1
ATOM 3033 O O . LEU A 1 368 ? -17.843 -18.082 40.879 1.00 79.00 368 LEU A O 1
ATOM 3037 N N . LEU A 1 369 ? -19.611 -16.711 40.627 1.00 80.56 369 LEU A N 1
ATOM 3038 C CA . LEU A 1 369 ? -18.922 -15.522 41.115 1.00 80.56 369 LEU A CA 1
ATOM 3039 C C . LEU A 1 369 ? -18.672 -15.646 42.617 1.00 80.56 369 LEU A C 1
ATOM 3041 O O . LEU A 1 369 ? -19.484 -16.214 43.350 1.00 80.56 369 LEU A O 1
ATOM 3045 N N . ASP A 1 370 ? -17.580 -15.059 43.100 1.00 80.75 370 ASP A N 1
ATOM 3046 C CA . ASP A 1 370 ? -17.387 -14.919 44.538 1.00 80.75 370 ASP A CA 1
ATOM 3047 C C . ASP A 1 370 ? -18.488 -14.046 45.169 1.00 80.75 370 ASP A C 1
ATOM 3049 O O . ASP A 1 370 ? -19.171 -13.258 44.508 1.00 80.75 370 ASP A O 1
ATOM 3053 N N . ILE A 1 371 ? -18.677 -14.205 46.479 1.00 79.06 371 ILE A N 1
ATOM 3054 C CA . ILE A 1 371 ? -19.774 -13.566 47.216 1.00 79.06 371 ILE A CA 1
ATOM 3055 C C . ILE A 1 371 ? -19.697 -12.032 47.131 1.00 79.06 371 ILE A C 1
ATOM 3057 O O . ILE A 1 371 ? -20.738 -11.373 47.075 1.00 79.06 371 ILE A O 1
ATOM 3061 N N . GLU A 1 372 ? -18.495 -11.449 47.098 1.00 81.12 372 GLU A N 1
ATOM 3062 C CA . GLU A 1 372 ? -18.338 -9.997 46.983 1.00 81.12 372 GLU A CA 1
ATOM 3063 C C . GLU A 1 372 ? -18.825 -9.514 45.616 1.00 81.12 372 GLU A C 1
ATOM 3065 O O . GLU A 1 372 ? -19.619 -8.574 45.540 1.00 81.12 372 GLU A O 1
ATOM 3070 N N . LEU A 1 373 ? -18.423 -10.184 44.535 1.00 81.06 373 LEU A N 1
ATOM 3071 C CA . LEU A 1 373 ? -18.886 -9.890 43.181 1.00 81.06 373 LEU A CA 1
ATOM 3072 C C . LEU A 1 373 ? -20.396 -10.070 43.026 1.00 81.06 373 LEU A C 1
ATOM 3074 O O . LEU A 1 373 ? -21.043 -9.219 42.410 1.00 81.06 373 LEU A O 1
ATOM 3078 N N . GLN A 1 374 ? -20.973 -11.117 43.622 1.00 83.56 374 GLN A N 1
ATOM 3079 C CA . GLN A 1 374 ? -22.426 -11.293 43.662 1.00 83.56 374 GLN A CA 1
ATOM 3080 C C . GLN A 1 374 ? -23.105 -10.099 44.352 1.00 83.56 374 GLN A C 1
ATOM 3082 O O . GLN A 1 374 ? -24.059 -9.528 43.820 1.00 83.56 374 GLN A O 1
ATOM 3087 N N . PHE A 1 375 ? -22.584 -9.659 45.500 1.00 80.62 375 PHE A N 1
ATOM 3088 C CA . PHE A 1 375 ? -23.101 -8.497 46.225 1.00 80.62 375 PHE A CA 1
ATOM 3089 C C . PHE A 1 375 ? -22.996 -7.200 45.409 1.00 80.62 375 P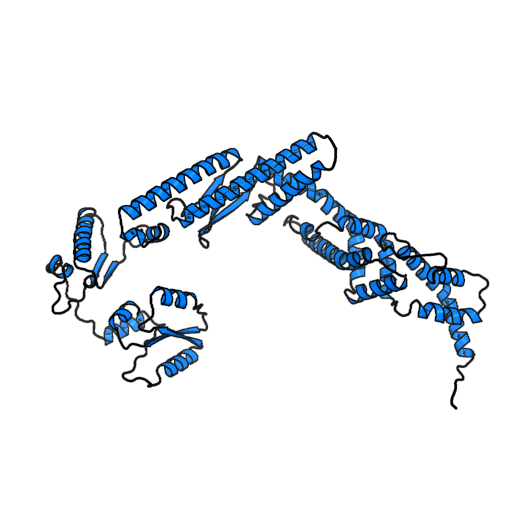HE A C 1
ATOM 3091 O O . PHE A 1 375 ? -23.962 -6.433 45.317 1.00 80.62 375 PHE A O 1
ATOM 3098 N N . TYR A 1 376 ? -21.843 -6.950 44.782 1.00 82.06 376 TYR A N 1
ATOM 3099 C CA . TYR A 1 376 ? -21.647 -5.789 43.914 1.00 82.06 376 TYR A CA 1
ATOM 3100 C C . TYR A 1 376 ? -22.608 -5.798 42.728 1.00 82.06 376 TYR A C 1
ATOM 3102 O O . TYR A 1 376 ? -23.205 -4.760 42.430 1.00 82.06 376 TYR A O 1
ATOM 3110 N N . PHE A 1 377 ? -22.798 -6.954 42.088 1.00 85.25 377 PHE A N 1
ATOM 3111 C CA . PHE A 1 377 ? -23.729 -7.112 40.977 1.00 85.25 377 PHE A CA 1
ATOM 3112 C C . PHE A 1 377 ? -25.155 -6.732 41.385 1.00 85.25 377 PHE A C 1
ATOM 3114 O O . PHE A 1 377 ? -25.763 -5.882 40.735 1.00 85.25 377 PHE A O 1
ATOM 3121 N N . VAL A 1 378 ? -25.664 -7.287 42.490 1.00 84.69 378 VAL A N 1
ATOM 3122 C CA . VAL A 1 378 ? -27.025 -7.007 42.983 1.00 84.69 378 VAL A CA 1
ATOM 3123 C C . VAL A 1 378 ? -27.218 -5.514 43.261 1.00 84.69 378 VAL A C 1
ATOM 3125 O O . VAL A 1 378 ? -28.197 -4.913 42.813 1.00 84.69 378 VAL A O 1
ATOM 3128 N N . ASN A 1 379 ? -26.270 -4.878 43.956 1.00 81.88 379 ASN A N 1
ATOM 3129 C CA . ASN A 1 379 ? -26.364 -3.450 44.271 1.00 81.88 379 ASN A CA 1
ATOM 3130 C C . ASN A 1 379 ? -26.292 -2.571 43.023 1.00 81.88 379 ASN A C 1
ATOM 3132 O O . ASN A 1 379 ? -27.053 -1.609 42.893 1.00 81.88 379 ASN A O 1
ATOM 3136 N N . TYR A 1 380 ? -25.398 -2.905 42.093 1.00 82.56 380 TYR A N 1
ATOM 3137 C CA . TYR A 1 380 ? -25.281 -2.192 40.830 1.00 82.56 380 TYR A CA 1
ATOM 3138 C C . TYR A 1 380 ? -26.557 -2.332 40.000 1.00 82.56 380 TYR A C 1
ATOM 3140 O O . TYR A 1 380 ? -27.086 -1.333 39.514 1.00 82.56 380 TYR A O 1
ATOM 3148 N N . PHE A 1 381 ? -27.090 -3.549 39.886 1.00 83.44 381 PHE A N 1
ATOM 3149 C CA . PHE A 1 381 ? -28.304 -3.825 39.131 1.00 83.44 381 PHE A CA 1
ATOM 3150 C C . PHE A 1 381 ? -29.505 -3.061 39.703 1.00 83.44 381 PHE A C 1
ATOM 3152 O O . PHE A 1 381 ? -30.200 -2.382 38.950 1.00 83.44 381 PHE A O 1
ATOM 3159 N N . LYS A 1 382 ? -29.675 -3.020 41.031 1.00 83.06 382 LYS A N 1
ATOM 3160 C CA . LYS A 1 382 ? -30.678 -2.157 41.686 1.00 83.06 382 LYS A CA 1
ATOM 3161 C C . LYS A 1 382 ? -30.480 -0.669 41.395 1.00 83.06 382 LYS A C 1
ATOM 3163 O O . LYS A 1 382 ? -31.437 0.057 41.110 1.00 83.06 382 LYS A O 1
ATOM 3168 N N . GLY A 1 383 ? -29.234 -0.199 41.457 1.00 79.44 383 GLY A N 1
ATOM 3169 C CA . GLY A 1 383 ? -28.874 1.170 41.085 1.00 79.44 383 GLY A CA 1
ATOM 3170 C C . GLY A 1 383 ? -29.265 1.501 39.641 1.00 79.44 383 GLY A C 1
ATOM 3171 O O . GLY A 1 383 ? -29.769 2.586 39.361 1.00 79.44 383 GLY A O 1
ATOM 3172 N N . MET A 1 384 ? -29.105 0.549 38.724 1.00 77.88 384 MET A N 1
ATOM 3173 C CA . MET A 1 384 ? -29.517 0.699 37.329 1.00 77.88 384 MET A CA 1
ATOM 3174 C C . MET A 1 384 ? -31.042 0.671 37.173 1.00 77.88 384 MET A C 1
ATOM 3176 O O . MET A 1 384 ? -31.588 1.556 36.519 1.00 77.88 384 MET A O 1
ATOM 3180 N N . GLN A 1 385 ? -31.743 -0.265 37.819 1.00 80.12 385 GLN A N 1
ATOM 3181 C CA . GLN A 1 385 ? -33.210 -0.350 37.784 1.00 80.12 385 GLN A CA 1
ATOM 3182 C C . GLN A 1 385 ? -33.873 0.942 38.283 1.00 80.12 385 GLN A C 1
ATOM 3184 O O . GLN A 1 385 ? -34.799 1.448 37.656 1.00 80.12 385 GLN A O 1
ATOM 3189 N N . SER A 1 386 ? -33.363 1.513 39.378 1.00 80.06 386 SER A N 1
ATOM 3190 C CA . SER A 1 386 ? -33.856 2.784 39.931 1.00 80.06 386 SER A CA 1
ATOM 3191 C C . SER A 1 386 ? -33.545 3.998 39.051 1.00 80.06 386 SER A C 1
ATOM 3193 O O . SER A 1 386 ? -34.334 4.940 38.997 1.00 80.06 386 SER A O 1
ATOM 3195 N N . LYS A 1 387 ? -32.413 3.990 38.341 1.00 77.75 387 LYS A N 1
ATOM 3196 C CA . LYS A 1 387 ? -32.010 5.084 37.450 1.00 77.75 387 LYS A CA 1
ATOM 3197 C C . LYS A 1 387 ? -32.769 5.082 36.119 1.00 77.75 387 LYS A C 1
ATOM 3199 O O . LYS A 1 387 ? -33.008 6.154 35.568 1.00 77.75 387 LYS A O 1
ATOM 3204 N N . TYR A 1 388 ? -33.136 3.906 35.613 1.00 76.75 388 TYR A N 1
ATOM 3205 C CA . TYR A 1 388 ? -33.760 3.717 34.298 1.00 76.75 388 TYR A CA 1
ATOM 3206 C C . TYR A 1 388 ? -35.164 3.104 34.404 1.00 76.75 388 TYR A C 1
ATOM 3208 O O . TYR A 1 388 ? -35.525 2.210 33.647 1.00 76.75 388 TYR A O 1
ATOM 3216 N N . THR A 1 389 ? -35.984 3.602 35.331 1.00 74.00 389 THR A N 1
ATOM 3217 C CA . THR A 1 389 ? -37.340 3.087 35.608 1.00 74.00 389 THR A CA 1
ATOM 3218 C C . THR A 1 389 ? -38.308 3.144 34.422 1.00 74.00 389 THR A C 1
ATOM 3220 O O . THR A 1 389 ? -39.275 2.390 34.395 1.00 74.00 389 THR A O 1
ATOM 3223 N N . ASN A 1 390 ? -38.057 4.019 33.444 1.00 71.69 390 ASN A N 1
ATOM 3224 C CA . ASN A 1 390 ? -38.914 4.210 32.268 1.00 71.69 390 ASN A CA 1
ATOM 3225 C C . ASN A 1 390 ? -38.413 3.475 31.014 1.00 71.69 390 ASN A C 1
ATOM 3227 O O . ASN A 1 390 ? -39.014 3.613 29.948 1.00 71.69 390 ASN A O 1
ATOM 3231 N N . GLU A 1 391 ? -37.308 2.733 31.106 1.00 74.44 391 GLU A N 1
ATOM 3232 C CA . GLU A 1 391 ? -36.775 1.959 29.986 1.00 74.44 391 GLU A CA 1
ATOM 3233 C C . GLU A 1 391 ? -37.195 0.493 30.110 1.00 74.44 391 GLU A C 1
ATOM 3235 O O . GLU A 1 391 ? -37.107 -0.115 31.176 1.00 74.44 391 GLU A O 1
ATOM 3240 N N . SER A 1 392 ? -37.664 -0.084 29.002 1.00 71.44 392 SER A N 1
ATOM 3241 C CA . SER A 1 392 ? -37.978 -1.512 28.941 1.00 71.44 392 SER A CA 1
ATOM 3242 C C . SER A 1 392 ? -36.725 -2.299 28.566 1.00 71.44 392 SER A C 1
ATOM 3244 O O . SER A 1 392 ? -35.996 -1.923 27.648 1.00 71.44 392 SER A O 1
ATOM 3246 N N . TYR A 1 393 ? -36.466 -3.384 29.290 1.00 74.00 393 TYR A N 1
ATOM 3247 C CA . TYR A 1 393 ? -35.370 -4.308 29.020 1.00 74.00 393 TYR A CA 1
ATOM 3248 C C . TYR A 1 393 ? -35.843 -5.747 29.227 1.00 74.00 393 TYR A C 1
ATOM 3250 O O . TYR A 1 393 ? -36.740 -6.014 30.026 1.00 74.00 393 TYR A O 1
ATOM 3258 N N . LEU A 1 394 ? -35.225 -6.676 28.500 1.00 75.94 394 LEU A N 1
ATOM 3259 C CA . LEU A 1 394 ? -35.418 -8.110 28.670 1.00 75.94 394 LEU A CA 1
ATOM 3260 C C . LEU A 1 394 ? -34.111 -8.682 29.218 1.00 75.94 394 LEU A C 1
ATOM 3262 O O . LEU A 1 394 ? -33.115 -8.741 28.498 1.00 75.94 394 LEU A O 1
ATOM 3266 N N . LEU A 1 395 ? -34.104 -9.066 30.494 1.00 80.50 395 LEU A N 1
ATOM 3267 C CA . LEU A 1 395 ? -32.957 -9.683 31.157 1.00 80.50 395 LEU A CA 1
ATOM 3268 C C . LEU A 1 395 ? -33.404 -10.965 31.862 1.00 80.50 395 LEU A C 1
ATOM 3270 O O . LEU A 1 395 ? -34.335 -10.930 32.661 1.00 80.50 395 LEU A O 1
ATOM 3274 N N . ALA A 1 396 ? -32.722 -12.071 31.580 1.00 81.69 396 ALA A N 1
ATOM 3275 C CA . ALA A 1 396 ? -32.856 -13.331 32.298 1.00 81.69 396 ALA A CA 1
ATOM 3276 C C . ALA A 1 396 ? -31.577 -13.608 33.091 1.00 81.69 396 ALA A C 1
ATOM 3278 O O . ALA A 1 396 ? -30.479 -13.588 32.534 1.00 81.69 396 ALA A O 1
ATOM 3279 N N . LEU A 1 397 ? -31.722 -13.883 34.384 1.00 82.62 397 LEU A N 1
ATOM 3280 C CA . LEU A 1 397 ? -30.637 -14.355 35.239 1.00 82.62 397 LEU A CA 1
ATOM 3281 C C . LEU A 1 397 ? -30.878 -15.840 35.498 1.00 82.62 397 LEU A C 1
ATOM 3283 O O . LEU A 1 397 ? -31.912 -16.201 36.056 1.00 82.62 397 LEU A O 1
ATOM 3287 N N . LEU A 1 398 ? -29.960 -16.688 35.044 1.00 81.19 398 LEU A N 1
ATOM 3288 C CA . LEU A 1 398 ? -30.044 -18.136 35.203 1.00 81.19 398 LEU A CA 1
ATOM 3289 C C . LEU A 1 398 ? -28.965 -18.577 36.185 1.00 81.19 398 LEU A C 1
ATOM 3291 O O . LEU A 1 398 ? -27.777 -18.388 35.924 1.00 81.19 398 LEU A O 1
ATOM 3295 N N . CYS A 1 399 ? -29.388 -19.162 37.302 1.00 78.12 399 CYS A N 1
ATOM 3296 C CA . CYS A 1 399 ? -28.489 -19.675 38.328 1.00 78.12 399 CYS A CA 1
ATOM 3297 C C . CYS A 1 399 ? -28.798 -21.146 38.601 1.00 78.12 399 CYS A C 1
ATOM 3299 O O . CYS A 1 399 ? -29.969 -21.519 38.687 1.00 78.12 399 CYS A O 1
ATOM 3301 N N . CYS A 1 400 ? -27.767 -21.964 38.803 1.00 74.50 400 CYS A N 1
ATOM 3302 C CA . CYS A 1 400 ? -27.940 -23.342 39.244 1.00 74.50 400 CYS A CA 1
ATOM 3303 C C . CYS A 1 400 ? -27.975 -23.409 40.778 1.00 74.50 400 CYS A C 1
ATOM 3305 O O . CYS A 1 400 ? -27.049 -22.966 41.467 1.00 74.50 400 CYS A O 1
ATOM 3307 N N . GLN A 1 401 ? -29.051 -23.960 41.346 1.00 69.81 401 GLN A N 1
ATOM 3308 C CA . GLN A 1 401 ? -29.144 -24.159 42.789 1.00 69.81 401 GLN A CA 1
ATOM 3309 C C . GLN A 1 401 ? -28.360 -25.413 43.193 1.00 69.81 401 GLN A C 1
ATOM 3311 O O . GLN A 1 401 ? -28.852 -26.534 43.110 1.00 69.81 401 GLN A O 1
ATOM 3316 N N . GLN A 1 402 ? -27.125 -25.229 43.659 1.00 65.00 402 GLN A N 1
ATOM 3317 C CA . GLN A 1 402 ? -26.334 -26.321 44.228 1.00 65.00 402 GLN A CA 1
ATOM 3318 C C . GLN A 1 402 ? -26.741 -26.571 45.685 1.00 65.00 402 GLN A C 1
ATOM 3320 O O . GLN A 1 402 ? -26.717 -25.662 46.519 1.00 65.00 402 GLN A O 1
ATOM 3325 N N . THR A 1 403 ? -27.073 -27.819 46.024 1.00 58.28 403 THR A N 1
ATOM 3326 C CA . THR A 1 403 ? -27.345 -28.234 47.408 1.00 58.28 403 THR A CA 1
ATOM 3327 C C . THR A 1 403 ? -26.174 -27.875 48.328 1.00 58.28 403 THR A C 1
ATOM 3329 O O . THR A 1 403 ? -25.058 -28.350 48.131 1.00 58.28 403 THR A O 1
ATOM 3332 N N . GLY A 1 404 ? -26.434 -27.056 49.353 1.00 56.72 404 GLY A N 1
ATOM 3333 C CA . GLY A 1 404 ? -25.464 -26.718 50.403 1.00 56.72 404 GLY A CA 1
ATOM 3334 C C . GLY A 1 404 ? -24.657 -25.428 50.205 1.00 56.72 404 GLY A C 1
ATOM 3335 O O . GLY A 1 404 ? -23.842 -25.112 51.071 1.00 56.72 404 GLY A O 1
ATOM 3336 N N . ARG A 1 405 ? -24.877 -24.656 49.130 1.00 59.28 405 ARG A N 1
ATOM 3337 C CA . ARG A 1 405 ? -24.292 -23.312 48.962 1.00 59.28 405 ARG A CA 1
ATOM 3338 C C . ARG A 1 405 ? -25.373 -22.236 49.057 1.00 59.28 405 ARG A C 1
ATOM 3340 O O . ARG A 1 405 ? -26.339 -22.267 48.303 1.00 59.28 405 ARG A O 1
ATOM 3347 N N . SER A 1 406 ? -25.197 -21.277 49.969 1.00 60.53 406 SER A N 1
ATOM 3348 C CA . SER A 1 406 ? -25.995 -20.045 49.981 1.00 60.53 406 SER A CA 1
ATOM 3349 C C . SER A 1 406 ? -25.666 -19.244 48.730 1.00 60.53 406 SER A C 1
ATOM 3351 O O . SER A 1 406 ? -24.494 -18.951 48.480 1.00 60.53 406 SER A O 1
ATOM 3353 N N . ASN A 1 407 ? -26.680 -18.903 47.949 1.00 67.12 407 ASN A N 1
ATOM 3354 C CA . ASN A 1 407 ? -26.505 -18.208 46.689 1.00 67.12 407 ASN A CA 1
ATOM 3355 C C . ASN A 1 407 ? -27.112 -16.820 46.853 1.00 67.12 407 ASN A C 1
ATOM 3357 O O . ASN A 1 407 ? -28.332 -16.665 46.808 1.00 67.12 407 ASN A O 1
ATOM 3361 N N . PHE A 1 408 ? -26.254 -15.822 47.090 1.00 72.94 408 PHE A N 1
ATOM 3362 C CA . PHE A 1 408 ? -26.679 -14.486 47.510 1.00 72.94 408 PHE A CA 1
ATOM 3363 C C . PHE A 1 408 ? -27.700 -13.890 46.536 1.00 72.94 408 PHE A C 1
ATOM 3365 O O . PHE A 1 408 ? -28.631 -13.212 46.952 1.00 72.94 408 PHE A O 1
ATOM 3372 N N . ILE A 1 409 ? -27.565 -14.189 45.244 1.00 77.00 409 ILE A N 1
ATOM 3373 C CA . ILE A 1 409 ? -28.474 -13.715 44.198 1.00 77.00 409 ILE A CA 1
ATOM 3374 C C . ILE A 1 409 ? -29.850 -14.387 44.294 1.00 77.00 409 ILE A C 1
ATOM 3376 O O . ILE A 1 409 ? -30.859 -13.683 44.263 1.00 77.00 409 ILE A O 1
ATOM 3380 N N . LEU A 1 410 ? -29.906 -15.716 44.447 1.00 74.62 410 LEU A N 1
ATOM 3381 C CA . LEU A 1 410 ? -31.175 -16.447 44.579 1.00 74.62 410 LEU A CA 1
ATOM 3382 C C . LEU A 1 410 ? -31.904 -16.080 45.874 1.00 74.62 410 LEU A C 1
ATOM 3384 O O . LEU A 1 410 ? -33.116 -15.879 45.856 1.00 74.62 410 LEU A O 1
ATOM 3388 N N . ASP A 1 411 ? -31.166 -15.924 46.973 1.00 74.19 411 ASP A N 1
ATOM 3389 C CA . ASP A 1 411 ? -31.733 -15.522 48.261 1.00 74.19 411 ASP A CA 1
ATOM 3390 C C . ASP A 1 411 ? -32.330 -14.107 48.173 1.00 74.19 411 ASP A C 1
ATOM 3392 O O . ASP A 1 411 ? -33.429 -13.839 48.670 1.00 74.19 411 ASP A O 1
ATOM 3396 N N . HIS A 1 412 ? -31.632 -13.202 47.480 1.00 74.38 412 HIS A N 1
ATOM 3397 C CA . HIS A 1 412 ? -32.027 -11.805 47.345 1.00 74.38 412 HIS A CA 1
ATOM 3398 C C . HIS A 1 412 ? -33.228 -11.583 46.419 1.00 74.38 412 HIS A C 1
ATOM 3400 O O . HIS A 1 412 ? -34.063 -10.723 46.701 1.00 74.38 412 HIS A O 1
ATOM 3406 N N . TYR A 1 413 ? -33.320 -12.348 45.330 1.00 75.69 413 TYR A N 1
ATOM 3407 C CA . TYR A 1 413 ? -34.428 -12.290 44.370 1.00 75.69 413 TYR A CA 1
ATOM 3408 C C . TYR A 1 413 ? -35.472 -13.388 44.595 1.00 75.69 413 TYR A C 1
ATOM 3410 O O . TYR A 1 413 ? -36.288 -13.636 43.716 1.00 75.69 413 TYR A O 1
ATOM 3418 N N . SER A 1 414 ? -35.494 -14.024 45.767 1.00 69.31 414 SER A N 1
ATOM 3419 C CA . SER A 1 414 ? -36.323 -15.203 46.077 1.00 69.31 414 SER A CA 1
ATOM 3420 C C . SER A 1 414 ? -37.819 -15.079 45.744 1.00 69.31 414 SER A C 1
ATOM 3422 O O . SER A 1 414 ? -38.461 -16.085 45.461 1.00 69.31 414 SER A O 1
ATOM 3424 N N . LEU A 1 415 ? -38.381 -13.864 45.727 1.00 64.94 415 LEU A N 1
ATOM 3425 C CA . LEU A 1 415 ? -39.780 -13.602 45.347 1.00 64.94 415 LEU A CA 1
ATOM 3426 C C . LEU A 1 415 ? -40.019 -13.513 43.825 1.00 64.94 415 LEU A C 1
ATOM 3428 O O . LEU A 1 415 ? -41.160 -13.593 43.376 1.00 64.94 415 LEU A O 1
ATOM 3432 N N . GLU A 1 416 ? -38.961 -13.316 43.042 1.00 73.12 416 GLU A N 1
ATOM 3433 C CA . GLU A 1 416 ? -38.971 -13.142 41.582 1.00 73.12 416 GLU A CA 1
ATOM 3434 C C . GLU A 1 416 ? -38.373 -14.352 40.841 1.00 73.12 416 GLU A C 1
ATOM 3436 O O . GLU A 1 416 ? -38.504 -14.458 39.619 1.00 73.12 416 GLU A O 1
ATOM 3441 N N . VAL A 1 417 ? -37.740 -15.280 41.569 1.00 73.75 417 VAL A N 1
ATOM 3442 C CA . VAL A 1 417 ? -37.191 -16.521 41.017 1.00 73.75 417 VAL A CA 1
ATOM 3443 C C . VAL A 1 417 ? -38.331 -17.407 40.516 1.00 73.75 417 VAL A C 1
ATOM 3445 O O . VAL A 1 417 ? -39.281 -17.712 41.236 1.00 73.75 417 VAL A O 1
ATOM 3448 N N . ARG A 1 418 ? -38.216 -17.853 39.265 1.00 75.19 418 ARG A N 1
ATOM 3449 C CA . ARG A 1 418 ? -39.038 -18.930 38.713 1.00 75.19 418 ARG A CA 1
ATOM 3450 C C . ARG A 1 418 ? -38.172 -20.162 38.567 1.00 75.19 418 ARG A C 1
ATOM 3452 O O . ARG A 1 418 ? -37.149 -20.110 37.892 1.00 75.19 418 ARG A O 1
ATOM 3459 N N . GLU A 1 419 ? -38.603 -21.251 39.183 1.00 72.25 419 GLU A N 1
ATOM 3460 C CA . GLU A 1 419 ? -37.987 -22.551 38.968 1.00 72.25 419 GLU A CA 1
ATOM 3461 C C . GLU A 1 419 ? -38.274 -22.994 37.530 1.00 72.25 419 GLU A C 1
ATOM 3463 O O . GLU A 1 419 ? -39.424 -23.013 37.079 1.00 72.25 419 GLU A O 1
ATOM 3468 N N . ILE A 1 420 ? -37.208 -23.271 36.786 1.00 69.81 420 ILE A N 1
ATOM 3469 C CA . ILE A 1 420 ? -37.290 -23.853 35.452 1.00 69.81 420 ILE A CA 1
ATOM 3470 C C . ILE A 1 420 ? -37.029 -25.338 35.659 1.00 69.81 420 ILE A C 1
ATOM 3472 O O . ILE A 1 420 ? -35.915 -25.719 36.012 1.00 69.81 420 ILE A O 1
ATOM 3476 N N . ASN A 1 421 ? -38.065 -26.158 35.486 1.00 63.62 421 ASN A N 1
ATOM 3477 C CA . ASN A 1 421 ? -37.902 -27.609 35.491 1.00 63.62 421 ASN A CA 1
ATOM 3478 C C . ASN A 1 421 ? -36.892 -28.003 34.407 1.00 63.62 421 ASN A C 1
ATOM 3480 O O . ASN A 1 421 ? -36.860 -27.368 33.349 1.00 63.62 421 ASN A O 1
ATOM 3484 N N . GLU A 1 422 ? -36.099 -29.047 34.660 1.00 60.62 422 GLU A N 1
ATOM 3485 C CA . GLU A 1 422 ? -35.227 -29.625 33.638 1.00 60.62 422 GLU A CA 1
ATOM 3486 C C . GLU A 1 422 ? -36.045 -29.865 32.365 1.00 60.62 422 GLU A C 1
ATOM 3488 O O . GLU A 1 422 ? -37.073 -30.548 32.385 1.00 60.62 422 GLU A O 1
ATOM 3493 N N . LEU A 1 423 ? -35.620 -29.232 31.269 1.00 61.91 423 LEU A N 1
ATOM 3494 C CA . LEU A 1 423 ? -36.145 -29.548 29.950 1.00 61.91 423 LEU A CA 1
ATOM 3495 C C . LEU A 1 423 ? -35.834 -31.019 29.690 1.00 61.91 423 LEU A C 1
ATOM 3497 O O . LEU A 1 423 ? -34.714 -31.468 29.951 1.00 61.91 423 LEU A O 1
ATOM 3501 N N . ASP A 1 424 ? -36.818 -31.772 29.208 1.00 67.62 424 ASP A N 1
ATOM 3502 C CA . ASP A 1 424 ? -36.574 -33.174 28.922 1.00 67.62 424 ASP A CA 1
ATOM 3503 C C . ASP A 1 424 ? -35.511 -33.299 27.815 1.00 67.62 424 ASP A C 1
ATOM 3505 O O . ASP A 1 424 ? -35.395 -32.458 26.914 1.00 67.62 424 ASP A O 1
ATOM 3509 N N . ALA A 1 425 ? -34.676 -34.330 27.932 1.00 67.88 425 ALA A N 1
ATOM 3510 C CA . ALA A 1 425 ? -33.537 -34.511 27.044 1.00 67.88 425 ALA A CA 1
ATOM 3511 C C . ALA A 1 425 ? -33.957 -34.730 25.580 1.00 67.88 425 ALA A C 1
ATOM 3513 O O . ALA A 1 425 ? -33.186 -34.382 24.686 1.00 67.88 425 ALA A O 1
ATOM 3514 N N . GLU A 1 426 ? -35.153 -35.276 25.332 1.00 72.12 426 GLU A N 1
ATOM 3515 C CA . GLU A 1 426 ? -35.677 -35.507 23.983 1.00 72.12 426 GLU A CA 1
ATOM 3516 C C . GLU A 1 426 ? -36.068 -34.171 23.336 1.00 72.12 426 GLU A C 1
ATOM 3518 O O . GLU A 1 426 ? -35.584 -33.868 22.247 1.00 72.12 426 GLU A O 1
ATOM 3523 N N . THR A 1 427 ? -36.810 -33.314 24.040 1.00 71.69 427 THR A N 1
ATOM 3524 C CA . THR A 1 427 ? -37.190 -31.967 23.586 1.00 71.69 427 THR A CA 1
ATOM 3525 C C . THR A 1 427 ? -35.966 -31.084 23.357 1.00 71.69 427 THR A C 1
ATOM 3527 O O . THR A 1 427 ? -35.858 -30.448 22.310 1.00 71.69 427 THR A O 1
ATOM 3530 N N . LEU A 1 428 ? -34.986 -31.085 24.273 1.00 67.94 428 LEU A N 1
ATOM 3531 C CA . LEU A 1 428 ? -33.722 -30.367 24.053 1.00 67.94 428 LEU A CA 1
ATOM 3532 C C . LEU A 1 428 ? -33.014 -30.878 22.798 1.00 67.94 428 LEU A C 1
ATOM 3534 O O . LEU A 1 428 ? -32.501 -30.085 22.013 1.00 67.94 428 LEU A O 1
ATOM 3538 N N . GLN A 1 429 ? -32.962 -32.195 22.601 1.00 67.44 429 GLN A N 1
ATOM 3539 C CA . GLN A 1 429 ? -32.302 -32.784 21.444 1.00 67.44 429 GLN A CA 1
ATOM 3540 C C . GLN A 1 429 ? -33.013 -32.425 20.132 1.00 67.44 429 GLN A C 1
ATOM 3542 O O . GLN A 1 429 ? -32.326 -32.149 19.146 1.00 67.44 429 GLN A O 1
ATOM 3547 N N . GLU A 1 430 ? -34.346 -32.394 20.111 1.00 73.12 430 GLU A N 1
ATOM 3548 C CA . GLU A 1 430 ? -35.140 -31.935 18.967 1.00 73.12 430 GLU A CA 1
ATOM 3549 C C . GLU A 1 430 ? -34.865 -30.455 18.653 1.00 73.12 430 GLU A C 1
ATOM 3551 O O . GLU A 1 430 ? -34.491 -30.127 17.521 1.00 73.12 430 GLU A O 1
ATOM 3556 N N . ASP A 1 431 ? -34.912 -29.585 19.665 1.00 71.06 431 ASP A N 1
ATOM 3557 C CA . ASP A 1 431 ? -34.631 -28.151 19.528 1.00 71.06 431 ASP A CA 1
ATOM 3558 C C . ASP A 1 431 ? -33.188 -27.895 19.058 1.00 71.06 431 ASP A C 1
ATOM 3560 O O . ASP A 1 431 ? -32.942 -27.111 18.135 1.00 71.06 431 ASP A O 1
ATOM 3564 N N . TYR A 1 432 ? -32.201 -28.586 19.643 1.00 68.81 432 TYR A N 1
ATOM 3565 C CA . TYR A 1 432 ? -30.798 -28.481 19.232 1.00 68.81 432 TYR A CA 1
ATOM 3566 C C . TYR A 1 432 ? -30.592 -28.966 17.792 1.00 68.81 432 TYR A C 1
ATOM 3568 O O . TYR A 1 432 ? -29.807 -28.362 17.054 1.00 68.81 432 TYR A O 1
ATOM 3576 N N . GLN A 1 433 ? -31.286 -30.022 17.357 1.00 70.00 433 GLN A N 1
ATOM 3577 C CA . GLN A 1 433 ? -31.220 -30.493 15.970 1.00 70.00 433 GLN A CA 1
ATOM 3578 C C . GLN A 1 433 ? -31.848 -29.496 14.990 1.00 70.00 433 GLN A C 1
ATOM 3580 O O . GLN A 1 433 ? -31.321 -29.310 13.886 1.00 70.00 433 GLN A O 1
ATOM 3585 N N . GLU A 1 434 ? -32.935 -28.827 15.380 1.00 74.25 434 GLU A N 1
ATOM 3586 C CA . GLU A 1 434 ? -33.558 -27.793 14.557 1.00 74.25 434 GLU A CA 1
ATOM 3587 C C . GLU A 1 434 ? -32.659 -26.552 14.432 1.00 74.25 434 GLU A C 1
ATOM 3589 O O . GLU A 1 434 ? -32.430 -26.057 13.318 1.00 74.25 434 GLU A O 1
ATOM 3594 N N . LEU A 1 435 ? -32.102 -26.088 15.556 1.00 71.19 435 LEU A N 1
ATOM 3595 C CA . LEU A 1 435 ? -31.273 -24.884 15.640 1.00 71.19 435 LEU A CA 1
ATOM 3596 C C . LEU A 1 435 ? -29.876 -25.080 15.030 1.00 71.19 435 LEU A C 1
ATOM 3598 O O . LEU A 1 435 ? -29.359 -24.181 14.360 1.00 71.19 435 LEU A O 1
ATOM 3602 N N . PHE A 1 436 ? -29.263 -26.255 15.207 1.00 72.69 436 PHE A N 1
ATOM 3603 C CA . PHE A 1 436 ? -27.857 -26.503 14.868 1.00 72.69 436 PHE A CA 1
ATOM 3604 C C . PHE A 1 436 ? -27.667 -27.660 13.881 1.00 72.69 436 PHE A C 1
ATOM 3606 O O . PHE A 1 436 ? -26.918 -28.605 14.117 1.00 72.69 436 PHE A O 1
ATOM 3613 N N . LYS A 1 437 ? -28.245 -27.524 12.683 1.00 74.00 437 LYS A N 1
ATOM 3614 C CA . LYS A 1 437 ? -28.195 -28.529 11.594 1.00 74.00 437 LYS A CA 1
ATOM 3615 C C . LYS A 1 437 ? -26.789 -28.962 11.145 1.00 74.00 437 LYS A C 1
ATOM 3617 O O . LYS A 1 437 ? -26.634 -29.985 10.479 1.00 74.00 437 LYS A O 1
ATOM 3622 N N . ASN A 1 438 ? -25.763 -28.171 11.463 1.00 79.44 438 ASN A N 1
ATOM 3623 C CA . ASN A 1 438 ? -24.377 -28.405 11.046 1.00 79.44 438 ASN A CA 1
ATOM 3624 C C . ASN A 1 438 ? -23.470 -28.928 12.169 1.00 79.44 438 ASN A C 1
ATOM 3626 O O . ASN A 1 438 ? -22.284 -29.146 11.921 1.00 79.44 438 ASN A O 1
ATOM 3630 N N . ILE A 1 439 ? -23.998 -29.109 13.381 1.00 82.69 439 ILE A N 1
ATOM 3631 C CA . ILE A 1 439 ? -23.243 -29.588 14.541 1.00 82.69 439 ILE A CA 1
ATOM 3632 C C . ILE A 1 439 ? -23.670 -31.027 14.832 1.00 82.69 439 ILE A C 1
ATOM 3634 O O . ILE A 1 439 ? -24.831 -31.397 14.679 1.00 82.69 439 ILE A O 1
ATOM 3638 N N . THR A 1 440 ? -22.719 -31.882 15.194 1.00 82.38 440 THR A N 1
ATOM 3639 C CA . THR A 1 440 ? -23.001 -33.271 15.571 1.00 82.38 440 THR A CA 1
ATOM 3640 C C . THR A 1 440 ? -22.120 -33.635 16.753 1.00 82.38 440 THR A C 1
ATOM 3642 O O . THR A 1 440 ? -20.896 -33.557 16.653 1.00 82.38 440 THR A O 1
ATOM 3645 N N . CYS A 1 441 ? -22.746 -34.017 17.864 1.00 82.38 441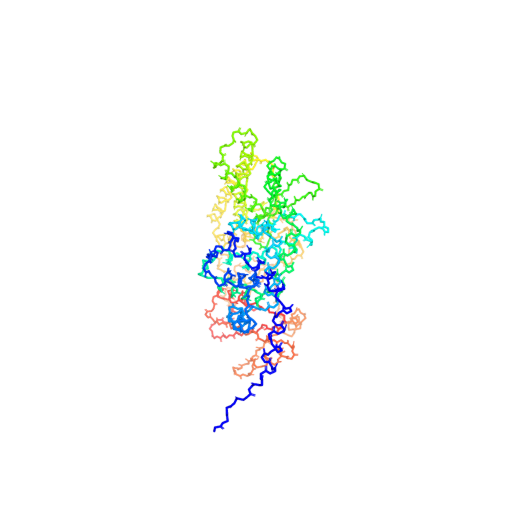 CYS A N 1
ATOM 3646 C CA . CYS A 1 441 ? -22.054 -34.529 19.039 1.00 82.38 441 CYS A CA 1
ATOM 3647 C C . CYS A 1 441 ? -21.976 -36.058 18.953 1.00 82.38 441 CYS A C 1
ATOM 3649 O O . CYS A 1 441 ? -22.961 -36.710 18.609 1.00 82.38 441 CYS A O 1
ATOM 3651 N N . VAL A 1 442 ? -20.802 -36.624 19.241 1.00 85.44 442 VAL A N 1
ATOM 3652 C CA . VAL A 1 442 ? -20.568 -38.074 19.236 1.00 85.44 442 VAL A CA 1
ATOM 3653 C C . VAL A 1 442 ? -19.939 -38.460 20.567 1.00 85.44 442 VAL A C 1
ATOM 3655 O O . VAL A 1 442 ? -18.770 -38.169 20.819 1.00 85.44 442 VAL A O 1
ATOM 3658 N N . SER A 1 443 ? -20.711 -39.133 21.413 1.00 83.62 443 SER A N 1
ATOM 3659 C CA . SER A 1 443 ? -20.268 -39.670 22.699 1.00 83.62 443 SER A CA 1
ATOM 3660 C C . SER A 1 443 ? -20.318 -41.199 22.687 1.00 83.62 443 SER A C 1
ATOM 3662 O O . SER A 1 443 ? -20.885 -41.818 21.788 1.00 83.62 443 SER A O 1
ATOM 3664 N N . SER A 1 444 ? -19.634 -41.827 23.640 1.00 83.25 444 SER A N 1
ATOM 3665 C CA . SER A 1 444 ? -19.712 -43.272 23.856 1.00 83.25 444 SER A CA 1
ATOM 3666 C C . SER A 1 444 ? -19.316 -43.589 25.289 1.00 83.25 444 SER A C 1
ATOM 3668 O O . SER A 1 444 ? -18.426 -42.924 25.824 1.00 83.25 444 SER A O 1
ATOM 3670 N N . ASP A 1 445 ? -19.924 -44.621 25.869 1.00 81.12 445 ASP A N 1
ATOM 3671 C CA . ASP A 1 445 ? -19.729 -44.973 27.283 1.00 81.12 445 ASP A CA 1
ATOM 3672 C C . ASP A 1 445 ? -18.312 -45.478 27.578 1.00 81.12 445 ASP A C 1
ATOM 3674 O O . ASP A 1 445 ? -17.796 -45.308 28.679 1.00 81.12 445 ASP A O 1
ATOM 3678 N N . LEU A 1 446 ? -17.654 -46.084 26.581 1.00 80.25 446 LEU A N 1
ATOM 3679 C CA . LEU A 1 446 ? -16.283 -46.585 26.694 1.00 80.25 446 LEU A CA 1
ATOM 3680 C C . LEU A 1 446 ? -15.363 -45.962 25.644 1.00 80.25 446 LEU A C 1
ATOM 3682 O O . LEU A 1 446 ? -15.775 -45.607 24.532 1.00 80.25 446 LEU A O 1
ATOM 3686 N N . SER A 1 447 ? -14.080 -45.858 25.988 1.00 80.94 447 SER A N 1
ATOM 3687 C CA . SER A 1 447 ? -13.031 -45.469 25.048 1.00 80.94 447 SER A CA 1
ATOM 3688 C C . SER A 1 447 ? -12.813 -46.557 23.986 1.00 80.94 447 SER A C 1
ATOM 3690 O O . SER A 1 447 ? -13.117 -47.730 24.186 1.00 80.94 447 SER A O 1
ATOM 3692 N N . GLY A 1 448 ? -12.322 -46.164 22.808 1.00 82.25 448 GLY A N 1
ATOM 3693 C CA . GLY A 1 448 ? -12.000 -47.109 21.731 1.00 82.25 448 GLY A CA 1
ATOM 3694 C C . GLY A 1 448 ? -13.181 -47.615 20.890 1.00 82.25 448 GLY A C 1
ATOM 3695 O O . GLY A 1 448 ? -12.952 -48.358 19.945 1.00 82.25 448 GLY A O 1
ATOM 3696 N N . GLN A 1 449 ? -14.418 -47.171 21.133 1.00 87.38 449 GLN A N 1
ATOM 3697 C CA . GLN A 1 449 ? -15.606 -47.588 20.361 1.00 87.38 449 GLN A CA 1
ATOM 3698 C C . GLN A 1 449 ? -15.733 -46.947 18.956 1.00 87.38 449 GLN A C 1
ATOM 3700 O O . GLN A 1 449 ? -16.822 -46.844 18.406 1.00 87.38 449 GLN A O 1
ATOM 3705 N N . GLY A 1 450 ? -14.635 -46.474 18.359 1.00 88.19 450 GLY A N 1
ATOM 3706 C CA . GLY A 1 450 ? -14.637 -46.016 16.962 1.00 88.19 450 GLY A CA 1
ATOM 3707 C C . GLY A 1 450 ? -15.204 -44.615 16.687 1.00 88.19 450 GLY A C 1
ATOM 3708 O O . GLY A 1 450 ? -15.337 -44.260 15.520 1.00 88.19 450 GLY A O 1
ATOM 3709 N N . LYS A 1 451 ? -15.468 -43.776 17.705 1.00 90.62 451 LYS A N 1
ATOM 3710 C CA . LYS A 1 451 ? -15.999 -42.398 17.539 1.00 90.62 451 LYS A CA 1
ATOM 3711 C C . LYS A 1 451 ? -15.280 -41.585 16.456 1.00 90.62 451 LYS A C 1
ATOM 3713 O O . LYS A 1 451 ? -15.906 -41.006 15.574 1.00 90.62 451 LYS A O 1
ATOM 3718 N N . THR A 1 452 ? -13.949 -41.558 16.507 1.00 89.88 452 THR A N 1
ATOM 3719 C CA . THR A 1 452 ? -13.132 -40.806 15.545 1.00 89.88 452 THR A CA 1
ATOM 3720 C C . THR A 1 452 ? -13.262 -41.352 14.125 1.00 89.88 452 THR A C 1
ATOM 3722 O O . THR A 1 452 ? -13.225 -40.571 13.179 1.00 89.88 452 THR A O 1
ATOM 3725 N N . GLU A 1 453 ? -13.430 -42.665 13.963 1.00 90.50 453 GLU A N 1
ATOM 3726 C CA . GLU A 1 453 ? -13.594 -43.280 12.645 1.00 90.50 453 GLU A CA 1
ATOM 3727 C C . GLU A 1 453 ? -14.977 -42.975 12.070 1.00 90.50 453 GLU A C 1
ATOM 3729 O O . GLU A 1 453 ? -15.083 -42.505 10.940 1.00 90.50 453 GLU A O 1
ATOM 3734 N N . TRP A 1 454 ? -16.016 -43.065 12.902 1.00 92.00 454 TRP A N 1
ATOM 3735 C CA . TRP A 1 454 ? -17.374 -42.675 12.532 1.00 92.00 454 TRP A CA 1
ATOM 3736 C C . TRP A 1 454 ? -17.464 -41.207 12.074 1.00 92.00 454 TRP A C 1
ATOM 3738 O O . TRP A 1 454 ? -18.118 -40.892 11.076 1.00 92.00 454 TRP A O 1
ATOM 3748 N N . ILE A 1 455 ? -16.759 -40.289 12.750 1.00 92.06 455 ILE A N 1
ATOM 3749 C CA . ILE A 1 455 ? -16.701 -38.867 12.360 1.00 92.06 455 ILE A CA 1
ATOM 3750 C C . ILE A 1 455 ? -16.012 -38.686 11.002 1.00 92.06 455 ILE A C 1
ATOM 3752 O O . ILE A 1 455 ? -16.442 -37.842 10.204 1.00 92.06 455 ILE A O 1
ATOM 3756 N N . LYS A 1 456 ? -14.958 -39.462 10.710 1.00 90.94 456 LYS A N 1
ATOM 3757 C CA . LYS A 1 456 ? -14.300 -39.426 9.397 1.00 90.94 456 LYS A CA 1
ATOM 3758 C C . LYS A 1 456 ? -15.234 -39.920 8.302 1.00 90.94 456 LYS A C 1
ATOM 3760 O O . LYS A 1 456 ? -15.417 -39.206 7.321 1.00 90.94 456 LYS A O 1
ATOM 3765 N N . GLU A 1 457 ? -15.860 -41.080 8.486 1.00 91.94 457 GLU A N 1
ATOM 3766 C CA . GLU A 1 457 ? -16.806 -41.657 7.523 1.00 91.94 457 GLU A CA 1
ATOM 3767 C C . GLU A 1 457 ? -17.973 -40.702 7.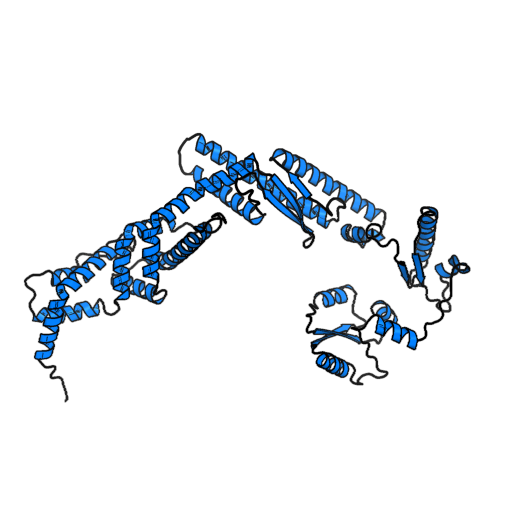242 1.00 91.94 457 GLU A C 1
ATOM 3769 O O . GLU A 1 457 ? -18.288 -40.417 6.085 1.00 91.94 457 GLU A O 1
ATOM 3774 N N . THR A 1 458 ? -18.548 -40.117 8.295 1.00 89.75 458 THR A N 1
ATOM 3775 C CA . THR A 1 458 ? -19.641 -39.137 8.193 1.00 89.75 458 THR A CA 1
ATOM 3776 C C . THR A 1 458 ? -19.196 -37.834 7.523 1.00 89.75 458 THR A C 1
ATOM 3778 O O . THR A 1 458 ? -19.963 -37.201 6.796 1.00 89.75 458 THR A O 1
ATOM 3781 N N . SER A 1 459 ? -17.950 -37.405 7.734 1.00 90.62 459 SER A N 1
ATOM 3782 C CA . SER A 1 459 ? -17.400 -36.240 7.031 1.00 90.62 459 SER A CA 1
ATOM 3783 C C . SER A 1 459 ? -17.213 -36.536 5.543 1.00 90.62 459 SER A C 1
ATOM 3785 O O . SER A 1 459 ? -17.621 -35.729 4.706 1.00 90.62 459 SER A O 1
ATOM 3787 N N . TYR A 1 460 ? -16.669 -37.707 5.200 1.00 91.69 460 TYR A N 1
ATOM 3788 C CA . TYR A 1 460 ? -16.453 -38.111 3.812 1.00 91.69 460 TYR A CA 1
ATOM 3789 C C . TYR A 1 460 ? -17.758 -38.325 3.045 1.00 91.69 460 TYR A C 1
ATOM 3791 O O . TYR A 1 460 ? -17.844 -37.902 1.892 1.00 91.69 460 TYR A O 1
ATOM 3799 N N . SER A 1 461 ? -18.798 -38.881 3.675 1.00 90.62 461 SER A N 1
ATOM 3800 C CA . SER A 1 461 ? -20.125 -39.003 3.052 1.00 90.62 461 SER A CA 1
ATOM 3801 C C . SER A 1 461 ? -20.737 -37.636 2.715 1.00 90.62 461 SER A C 1
ATOM 3803 O O . SER A 1 461 ? -21.425 -37.494 1.706 1.00 90.62 461 SER A O 1
ATOM 3805 N N . LYS A 1 462 ? -20.401 -36.596 3.492 1.00 88.75 462 LYS A N 1
ATOM 3806 C CA . LYS A 1 462 ? -20.745 -35.186 3.232 1.00 88.75 462 LYS A CA 1
ATOM 3807 C C . LYS A 1 462 ? -19.742 -34.456 2.320 1.00 88.75 462 LYS A C 1
ATOM 3809 O O . LYS A 1 462 ? -19.807 -33.231 2.207 1.00 88.75 462 LYS A O 1
ATOM 3814 N N . GLN A 1 463 ? -18.813 -35.175 1.684 1.00 90.44 463 GLN A N 1
ATOM 3815 C CA . GLN A 1 463 ? -17.735 -34.623 0.848 1.00 90.44 463 GLN A CA 1
ATOM 3816 C C . GLN A 1 463 ? -16.868 -33.581 1.583 1.00 90.44 463 GLN A C 1
ATOM 3818 O O . GLN A 1 463 ? -16.429 -32.584 1.002 1.00 90.44 463 GLN A O 1
ATOM 3823 N N . LYS A 1 464 ? -16.635 -33.789 2.884 1.00 90.56 464 LYS A N 1
ATOM 3824 C CA . LYS A 1 464 ? -15.778 -32.950 3.729 1.00 90.56 464 LYS A CA 1
ATOM 3825 C C . LYS A 1 464 ? -14.539 -33.709 4.191 1.00 90.56 464 LYS A C 1
ATOM 3827 O O . LYS A 1 464 ? -14.572 -34.915 4.414 1.00 90.56 464 LYS A O 1
ATOM 3832 N N . ILE A 1 465 ? -13.453 -32.968 4.394 1.00 89.94 465 ILE A N 1
ATOM 3833 C CA . ILE A 1 465 ? -12.217 -33.466 4.999 1.00 89.94 465 ILE A CA 1
ATOM 3834 C C . ILE A 1 465 ? -12.209 -33.067 6.484 1.00 89.94 465 ILE A C 1
ATOM 3836 O O . ILE A 1 465 ? -12.191 -31.866 6.771 1.00 89.94 465 ILE A O 1
ATOM 3840 N N . PRO A 1 466 ? -12.202 -34.022 7.430 1.00 90.00 466 PRO A N 1
ATOM 3841 C CA . PRO A 1 466 ? -12.206 -33.706 8.853 1.00 90.00 466 PRO A CA 1
ATOM 3842 C C . PRO A 1 466 ? -10.858 -33.127 9.297 1.00 90.00 466 PRO A C 1
ATOM 3844 O O . PRO A 1 466 ? -9.815 -33.773 9.190 1.00 90.00 466 PRO A O 1
ATOM 3847 N N . LEU A 1 467 ? -10.882 -31.911 9.836 1.00 89.19 467 LEU A N 1
ATOM 3848 C CA . LEU A 1 467 ? -9.767 -31.284 10.533 1.00 89.19 467 LEU A CA 1
ATOM 3849 C C . LEU A 1 467 ? -9.956 -31.505 12.034 1.00 89.19 467 LEU A C 1
ATOM 3851 O O . LEU A 1 467 ? -10.873 -30.946 12.630 1.00 89.19 467 LEU A O 1
ATOM 3855 N N . SER A 1 468 ? -9.100 -32.332 12.631 1.00 86.94 468 SER A N 1
ATOM 3856 C CA . SER A 1 468 ? -9.215 -32.686 14.047 1.00 86.94 468 SER A CA 1
ATOM 3857 C C . SER A 1 468 ? -8.488 -31.682 14.935 1.00 86.94 468 SER A C 1
ATOM 3859 O O . SER A 1 468 ? -7.325 -31.355 14.704 1.00 86.94 468 SER A O 1
ATOM 3861 N N . PHE A 1 469 ? -9.181 -31.231 15.968 1.00 84.31 469 PHE A N 1
ATOM 3862 C CA . PHE A 1 469 ? -8.734 -30.291 16.976 1.00 84.31 469 PHE A CA 1
ATOM 3863 C C . PHE A 1 469 ? -8.918 -30.942 18.346 1.00 84.31 469 PHE A C 1
ATOM 3865 O O . PHE A 1 469 ? -10.020 -31.359 18.676 1.00 84.31 469 PHE A O 1
ATOM 3872 N N . LEU A 1 470 ? -7.844 -31.078 19.122 1.00 83.81 470 LEU A N 1
ATOM 3873 C CA . LEU A 1 470 ? -7.898 -31.681 20.452 1.00 83.81 470 LEU A CA 1
ATOM 3874 C C . LEU A 1 470 ? -8.008 -30.591 21.517 1.00 83.81 470 LEU A C 1
ATOM 3876 O O . LEU A 1 470 ? -7.165 -29.694 21.531 1.00 83.81 470 LEU A O 1
ATOM 3880 N N . ILE A 1 471 ? -8.966 -30.732 22.430 1.00 81.12 471 ILE A N 1
ATOM 3881 C CA . ILE A 1 471 ? -9.045 -29.983 23.684 1.00 81.12 471 ILE A CA 1
ATOM 3882 C C . ILE A 1 471 ? -8.776 -30.955 24.836 1.00 81.12 471 ILE A C 1
ATOM 3884 O O . ILE A 1 471 ? -9.324 -32.057 24.878 1.00 81.12 471 ILE A O 1
ATOM 3888 N N . SER A 1 472 ? -7.879 -30.555 25.730 1.00 78.00 472 SER A N 1
ATOM 3889 C CA . SER A 1 472 ? -7.404 -31.336 26.874 1.00 78.00 472 SER A CA 1
ATOM 3890 C C . SER A 1 472 ? -7.369 -30.453 28.113 1.00 78.00 472 SER A C 1
ATOM 3892 O O . SER A 1 472 ? -7.149 -29.252 27.965 1.00 78.00 472 SER A O 1
ATOM 3894 N N . ASP A 1 473 ? -7.461 -31.059 29.293 1.00 68.19 473 ASP A N 1
ATOM 3895 C CA . ASP A 1 473 ? -7.545 -30.382 30.598 1.00 68.19 473 ASP A CA 1
ATOM 3896 C C . ASP A 1 473 ? -6.444 -29.311 30.838 1.00 68.19 473 ASP A C 1
ATOM 3898 O O . ASP A 1 473 ? -6.706 -28.277 31.435 1.00 68.19 473 ASP A O 1
ATOM 3902 N N . ASN A 1 474 ? -5.236 -29.467 30.277 1.00 68.56 474 ASN A N 1
ATOM 3903 C CA . ASN A 1 474 ? -4.133 -28.495 30.427 1.00 68.56 474 ASN A CA 1
ATOM 3904 C C . ASN A 1 474 ? -4.157 -27.309 29.431 1.00 68.56 474 ASN A C 1
ATOM 3906 O O . ASN A 1 474 ? -3.144 -26.625 29.265 1.00 68.56 474 ASN A O 1
ATOM 3910 N N . MET A 1 475 ? -5.240 -27.107 28.674 1.00 72.81 475 MET A N 1
ATOM 3911 C CA . MET A 1 475 ? -5.304 -26.074 27.634 1.00 72.81 475 MET A CA 1
ATOM 3912 C C . MET A 1 475 ? -5.888 -24.766 28.174 1.00 72.81 475 MET A C 1
ATOM 3914 O O . MET A 1 475 ? -7.076 -24.695 28.463 1.00 72.81 475 MET A O 1
ATOM 3918 N N . ASP A 1 476 ? -5.079 -23.706 28.231 1.00 71.62 476 ASP A N 1
ATOM 3919 C CA . ASP A 1 476 ? -5.574 -22.367 28.567 1.00 71.62 476 ASP A CA 1
ATOM 3920 C C . ASP A 1 476 ? -6.337 -21.695 27.400 1.00 71.62 476 ASP A C 1
ATOM 3922 O O . ASP A 1 476 ? -6.262 -22.101 26.230 1.00 71.62 476 ASP A O 1
ATOM 3926 N N . LEU A 1 477 ? -7.092 -20.638 27.726 1.00 67.00 477 LEU A N 1
ATOM 3927 C CA . LEU A 1 477 ? -7.902 -19.880 26.765 1.00 67.00 477 LEU A CA 1
ATOM 3928 C C . LEU A 1 477 ? -7.051 -19.268 25.643 1.00 67.00 477 LEU A C 1
ATOM 3930 O O . LEU A 1 477 ? -7.486 -19.220 24.491 1.00 67.00 477 LEU A O 1
ATOM 3934 N N . GLU A 1 478 ? -5.842 -18.799 25.955 1.00 69.31 478 GLU A N 1
ATOM 3935 C CA . GLU A 1 478 ? -4.949 -18.187 24.970 1.00 69.31 478 GLU A CA 1
ATOM 3936 C C . GLU A 1 478 ? -4.498 -19.217 23.923 1.00 69.31 478 GLU A C 1
ATOM 3938 O O . GLU A 1 478 ? -4.578 -18.966 22.716 1.00 69.31 478 GLU A O 1
ATOM 3943 N N . CYS A 1 479 ? -4.101 -20.408 24.365 1.00 74.94 479 CYS A N 1
ATOM 3944 C CA . CYS A 1 479 ? -3.732 -21.548 23.539 1.00 74.94 479 CYS A CA 1
ATOM 3945 C C . CYS A 1 479 ? -4.907 -22.013 22.672 1.00 74.94 479 CYS A C 1
ATOM 3947 O O . CYS A 1 479 ? -4.740 -22.204 21.462 1.00 74.94 479 CYS A O 1
ATOM 3949 N N . LEU A 1 480 ? -6.105 -22.129 23.256 1.00 78.38 480 LEU A N 1
ATOM 3950 C CA . LEU A 1 480 ? -7.336 -22.470 22.540 1.00 78.38 480 LEU A CA 1
ATOM 3951 C C . LEU A 1 480 ? -7.634 -21.453 21.426 1.00 78.38 480 LEU A C 1
ATOM 3953 O O . LEU A 1 480 ? -7.783 -21.829 20.261 1.00 78.38 480 LEU A O 1
ATOM 3957 N N . VAL A 1 481 ? -7.647 -20.156 21.752 1.00 75.94 481 VAL A N 1
ATOM 3958 C CA . VAL A 1 481 ? -7.917 -19.074 20.791 1.00 75.94 481 VAL A CA 1
ATOM 3959 C C . VAL A 1 481 ? -6.859 -19.028 19.692 1.00 75.94 481 VAL A C 1
ATOM 3961 O O . VAL A 1 481 ? -7.201 -18.877 18.517 1.00 75.94 481 VAL A O 1
ATOM 3964 N N . ASN A 1 482 ? -5.579 -19.174 20.034 1.00 77.12 482 ASN A N 1
ATOM 3965 C CA . ASN A 1 482 ? -4.494 -19.159 19.056 1.00 77.12 482 ASN A CA 1
ATOM 3966 C C . ASN A 1 482 ? -4.573 -20.355 18.100 1.00 77.12 482 ASN A C 1
ATOM 3968 O O . ASN A 1 482 ? -4.414 -20.178 16.889 1.00 77.12 482 ASN A O 1
ATOM 3972 N N . LYS A 1 483 ? -4.896 -21.554 18.602 1.00 77.56 483 LYS A N 1
ATOM 3973 C CA . LYS A 1 483 ? -5.107 -22.726 17.745 1.00 77.56 483 LYS A CA 1
ATOM 3974 C C . LYS A 1 483 ? -6.334 -22.564 16.846 1.00 77.56 483 LYS A C 1
ATOM 3976 O O . LYS A 1 483 ? -6.223 -22.809 15.647 1.00 77.56 483 LYS A O 1
ATOM 3981 N N . LEU A 1 484 ? -7.460 -22.076 17.371 1.00 78.38 484 LEU A N 1
ATOM 3982 C CA . LEU A 1 484 ? -8.662 -21.809 16.568 1.00 78.38 484 LEU A CA 1
ATOM 3983 C C . LEU A 1 484 ? -8.414 -20.740 15.492 1.00 78.38 484 LEU A C 1
ATOM 3985 O O . LEU A 1 484 ? -8.843 -20.906 14.353 1.00 78.38 484 LEU A O 1
ATOM 3989 N N . LYS A 1 485 ? -7.660 -19.675 15.799 1.00 79.88 485 LYS A N 1
ATOM 3990 C CA . LYS A 1 485 ? -7.251 -18.660 14.808 1.00 79.88 485 LYS A CA 1
ATOM 3991 C C . LYS A 1 485 ? -6.346 -19.233 13.717 1.00 79.88 485 LYS A C 1
ATOM 3993 O O . LYS A 1 485 ? -6.427 -18.804 12.564 1.00 79.88 485 LYS A O 1
ATOM 3998 N N . ALA A 1 486 ? -5.480 -20.185 14.063 1.00 79.31 486 ALA A N 1
ATOM 3999 C CA . ALA A 1 486 ? -4.643 -20.882 13.092 1.00 79.31 486 ALA A CA 1
ATOM 4000 C C . ALA A 1 486 ? -5.461 -21.829 12.190 1.00 79.31 486 ALA A C 1
ATOM 4002 O O . ALA A 1 486 ? -5.079 -22.063 11.038 1.00 79.31 486 ALA A O 1
ATOM 4003 N N . CYS A 1 487 ? -6.610 -22.325 12.664 1.00 74.81 487 CYS A N 1
ATOM 4004 C CA . CYS A 1 487 ? -7.542 -23.139 11.887 1.00 74.81 487 CYS A CA 1
ATOM 4005 C C . CYS A 1 487 ? -8.282 -22.304 10.825 1.00 74.81 487 CYS A C 1
ATOM 4007 O O . CYS A 1 487 ? -9.423 -21.882 10.992 1.00 74.81 487 CYS A O 1
ATOM 4009 N N . LYS A 1 488 ? -7.649 -22.110 9.664 1.00 77.00 488 LYS A N 1
ATOM 4010 C CA . LYS A 1 488 ? -8.293 -21.536 8.471 1.00 77.00 488 LYS A CA 1
ATOM 4011 C C . LYS A 1 488 ? -9.175 -22.577 7.774 1.00 77.00 488 LYS A C 1
ATOM 4013 O O . LYS A 1 488 ? -8.776 -23.145 6.756 1.00 77.00 488 LYS A O 1
ATOM 4018 N N . LEU A 1 489 ? -10.358 -22.827 8.333 1.00 79.94 489 LEU A N 1
ATOM 4019 C CA . LEU A 1 489 ? -11.349 -23.747 7.767 1.00 79.94 489 LEU A CA 1
ATOM 4020 C C . LEU A 1 489 ? -11.764 -23.309 6.357 1.00 79.94 489 LEU A C 1
ATOM 4022 O O . LEU A 1 489 ? -12.245 -22.196 6.141 1.00 79.94 489 LEU A O 1
ATOM 4026 N N . ARG A 1 490 ? -11.584 -24.204 5.386 1.00 83.62 490 ARG A N 1
ATOM 4027 C CA . ARG A 1 490 ? -12.115 -24.047 4.025 1.00 83.62 490 ARG A CA 1
ATOM 4028 C C . ARG A 1 490 ? -13.482 -24.714 3.929 1.00 83.62 490 ARG A C 1
ATOM 4030 O O . ARG A 1 490 ? -13.758 -25.659 4.657 1.00 83.62 490 ARG A O 1
ATOM 4037 N N . GLN A 1 491 ? -14.304 -24.309 2.960 1.00 83.88 491 GLN A N 1
ATOM 4038 C CA . GLN A 1 491 ? -15.626 -24.919 2.748 1.00 83.88 491 GLN A CA 1
ATOM 4039 C C . GLN A 1 491 ? -15.578 -26.440 2.521 1.00 83.88 491 GLN A C 1
ATOM 4041 O O . GLN A 1 491 ? -16.571 -27.111 2.766 1.00 83.88 491 GLN A O 1
ATOM 4046 N N . ILE A 1 492 ? -14.447 -26.995 2.081 1.00 88.31 492 ILE A N 1
ATOM 4047 C CA . ILE A 1 492 ? -14.247 -28.440 1.880 1.00 88.31 492 ILE A CA 1
ATOM 4048 C C . ILE A 1 492 ? -13.901 -29.207 3.169 1.00 88.31 492 ILE A C 1
ATOM 4050 O O . ILE A 1 492 ? -13.699 -30.415 3.116 1.00 88.31 492 ILE A O 1
ATOM 4054 N N . GLN A 1 493 ? -13.783 -28.534 4.315 1.00 89.69 493 GLN A N 1
ATOM 4055 C CA . GLN A 1 493 ? -13.383 -29.143 5.586 1.00 89.69 493 GLN A CA 1
ATOM 4056 C C . GLN A 1 493 ? -14.542 -29.166 6.587 1.00 89.69 493 GLN A C 1
ATOM 4058 O O . GLN A 1 493 ? -15.379 -28.265 6.597 1.00 89.69 493 GLN A O 1
ATOM 4063 N N . SER A 1 494 ? -14.573 -30.191 7.436 1.00 89.94 494 SER A N 1
ATOM 4064 C CA . SER A 1 494 ? -15.374 -30.241 8.664 1.00 89.94 494 SER A CA 1
ATOM 4065 C C . SER A 1 494 ? -14.444 -30.062 9.864 1.00 89.94 494 SER A C 1
ATOM 4067 O O . SER A 1 494 ? -13.299 -30.512 9.832 1.00 89.94 494 SER A O 1
ATOM 4069 N N . LEU A 1 495 ? -14.904 -29.385 10.915 1.00 89.19 495 LEU A N 1
ATOM 4070 C CA . LEU A 1 495 ? -14.147 -29.265 12.160 1.00 89.19 495 LEU A CA 1
ATOM 4071 C C . LEU A 1 495 ? -14.547 -30.410 13.091 1.00 89.19 495 LEU A C 1
ATOM 4073 O O . LEU A 1 495 ? -15.716 -30.542 13.439 1.00 89.19 495 LEU A O 1
ATOM 4077 N N . HIS A 1 496 ? -13.578 -31.224 13.490 1.00 90.44 496 HIS A N 1
ATOM 4078 C CA . HIS A 1 496 ? -13.756 -32.269 14.490 1.00 90.44 496 HIS A CA 1
ATOM 4079 C C . HIS A 1 496 ? -13.097 -31.812 15.790 1.00 90.44 496 HIS A C 1
ATOM 4081 O O . HIS A 1 496 ? -11.874 -31.756 15.866 1.00 90.44 496 HIS A O 1
ATOM 4087 N N . ILE A 1 497 ? -13.898 -31.486 16.802 1.00 87.62 497 ILE A N 1
ATOM 4088 C CA . ILE A 1 497 ? -13.408 -31.135 18.137 1.00 87.62 497 ILE A CA 1
ATOM 4089 C C . ILE A 1 497 ? -13.413 -32.405 18.988 1.00 87.62 497 ILE A C 1
ATOM 4091 O O . ILE A 1 497 ? -14.469 -32.953 19.287 1.00 87.62 497 ILE A O 1
ATOM 4095 N N . ASN A 1 498 ? -12.226 -32.888 19.342 1.00 86.81 498 ASN A N 1
ATOM 4096 C CA . ASN A 1 498 ? -12.030 -34.032 20.218 1.00 86.81 498 ASN A CA 1
ATOM 4097 C C . ASN A 1 498 ? -11.775 -33.533 21.640 1.00 86.81 498 ASN A C 1
ATOM 4099 O O . ASN A 1 498 ? -10.835 -32.770 21.857 1.00 86.81 498 ASN A O 1
ATOM 4103 N N . ILE A 1 499 ? -12.588 -33.973 22.592 1.00 83.06 499 ILE A N 1
ATOM 4104 C CA . ILE A 1 499 ? -12.497 -33.572 23.996 1.00 83.06 499 ILE A CA 1
ATOM 4105 C C . ILE A 1 499 ? -12.039 -34.791 24.798 1.00 83.06 499 ILE A C 1
ATOM 4107 O O . ILE A 1 499 ? -12.748 -35.796 24.867 1.00 83.06 499 ILE A O 1
ATOM 4111 N N . LEU A 1 500 ? -10.833 -34.719 25.366 1.00 75.62 500 LEU A N 1
ATOM 4112 C CA . LEU A 1 500 ? -10.303 -35.726 26.287 1.00 75.62 500 LEU A CA 1
ATOM 4113 C C . LEU A 1 500 ? -10.474 -35.192 27.710 1.00 75.62 500 LEU A C 1
ATOM 4115 O O . LEU A 1 500 ? -9.824 -34.210 28.049 1.00 75.62 500 LEU A O 1
ATOM 4119 N N . SER A 1 501 ? -11.330 -35.825 28.515 1.00 62.81 501 SER A N 1
ATOM 4120 C CA . SER A 1 501 ? -11.568 -35.434 29.909 1.00 62.81 501 SER A CA 1
ATOM 4121 C C . SER A 1 501 ? -11.119 -36.535 30.865 1.00 62.81 501 SER A C 1
ATOM 4123 O O . SER A 1 501 ? -11.443 -37.708 30.644 1.00 62.81 501 SER A O 1
ATOM 4125 N N . ALA A 1 502 ? -10.407 -36.152 31.927 1.00 55.59 502 ALA A N 1
ATOM 4126 C CA . ALA A 1 502 ? -10.269 -36.975 33.127 1.00 55.59 502 ALA A CA 1
ATOM 4127 C C . ALA A 1 502 ? -10.373 -36.169 34.436 1.00 55.59 502 ALA A C 1
ATOM 4129 O O . ALA A 1 502 ? -10.764 -36.758 35.442 1.00 55.59 502 ALA A O 1
ATOM 4130 N N . GLU A 1 503 ? -10.074 -34.860 34.447 1.00 53.72 503 GLU A N 1
ATOM 4131 C CA . GLU A 1 503 ? -9.897 -34.131 35.718 1.00 53.72 503 GLU A CA 1
ATOM 4132 C C . GLU A 1 503 ? -10.943 -33.031 36.011 1.00 53.72 503 GLU A C 1
ATOM 4134 O O . GLU A 1 503 ? -11.354 -32.918 37.166 1.00 53.72 503 GLU A O 1
ATOM 4139 N N . TYR A 1 504 ? -11.455 -32.277 35.019 1.00 56.94 504 TYR A N 1
ATOM 4140 C CA . TYR A 1 504 ? -12.365 -31.130 35.272 1.00 56.94 504 TYR A CA 1
ATOM 4141 C C . TYR A 1 504 ? -13.522 -30.985 34.253 1.00 56.94 504 TYR A C 1
ATOM 4143 O O . TYR A 1 504 ? -13.511 -30.098 33.399 1.00 56.94 504 TYR A O 1
ATOM 4151 N N . PRO A 1 505 ? -14.571 -31.827 34.328 1.00 58.62 505 PRO A N 1
ATOM 4152 C CA . PRO A 1 505 ? -15.660 -31.851 33.341 1.00 58.62 505 PRO A CA 1
ATOM 4153 C C . PRO A 1 505 ? -16.546 -30.589 33.304 1.00 58.62 505 PRO A C 1
ATOM 4155 O O . PRO A 1 505 ? -17.144 -30.302 32.267 1.00 58.62 505 PRO A O 1
ATOM 4158 N N . GLU A 1 506 ? -16.637 -29.821 34.395 1.00 57.69 506 GLU A N 1
ATOM 4159 C CA . GLU A 1 506 ? -17.502 -28.628 34.469 1.00 57.69 506 GLU A CA 1
ATOM 4160 C C . GLU A 1 506 ? -16.968 -27.437 33.652 1.00 57.69 506 GLU A C 1
ATOM 4162 O O . GLU A 1 506 ? -17.751 -26.677 33.086 1.00 57.69 506 GLU A O 1
ATOM 4167 N N . GLU A 1 507 ? -15.646 -27.293 33.512 1.00 57.09 507 GLU A N 1
ATOM 4168 C CA . GLU A 1 507 ? -15.040 -26.187 32.751 1.00 57.09 507 GLU A CA 1
ATOM 4169 C C . GLU A 1 507 ? -15.286 -26.324 31.239 1.00 57.09 507 GLU A C 1
ATOM 4171 O O . GLU A 1 507 ? -15.453 -25.333 30.528 1.00 57.09 507 GLU A O 1
ATOM 4176 N N . PHE A 1 508 ? -15.404 -27.560 30.748 1.00 57.34 508 PHE A N 1
ATOM 4177 C CA . PHE A 1 508 ? -15.705 -27.842 29.345 1.00 57.34 508 PHE A CA 1
ATOM 4178 C C . PHE A 1 508 ? -17.152 -27.547 28.961 1.00 57.34 508 PHE A C 1
ATOM 4180 O O . PHE A 1 508 ? -17.399 -27.172 27.816 1.00 57.34 508 PHE A O 1
ATOM 4187 N N . ARG A 1 509 ? -18.107 -27.667 29.892 1.00 58.66 509 ARG A N 1
ATOM 4188 C CA . ARG A 1 509 ? -19.525 -27.368 29.621 1.00 58.66 509 ARG A CA 1
ATOM 4189 C C . ARG A 1 509 ? -19.775 -25.903 29.265 1.00 58.66 509 ARG A C 1
ATOM 4191 O O . ARG A 1 509 ? -20.765 -25.615 28.615 1.00 58.66 509 ARG A O 1
ATOM 4198 N N . ILE A 1 510 ? -18.896 -24.993 29.687 1.00 57.94 510 ILE A N 1
ATOM 4199 C CA . ILE A 1 510 ? -18.968 -23.566 29.334 1.00 57.94 510 ILE A CA 1
ATOM 4200 C C . ILE A 1 510 ? -18.402 -23.316 27.921 1.00 57.94 510 ILE A C 1
ATOM 4202 O O . ILE A 1 510 ? -18.745 -22.321 27.283 1.00 57.94 510 ILE A O 1
ATOM 4206 N N . ILE A 1 511 ? -17.513 -24.194 27.442 1.00 57.16 511 ILE A N 1
ATOM 4207 C CA . ILE A 1 511 ? -16.823 -24.072 26.148 1.00 57.16 511 ILE A CA 1
ATOM 4208 C C . ILE A 1 511 ? -17.636 -24.696 25.002 1.00 57.16 511 ILE A C 1
ATOM 4210 O O . ILE A 1 511 ? -17.564 -24.193 23.878 1.00 57.16 511 ILE A O 1
ATOM 4214 N N . ILE A 1 512 ? -18.338 -25.802 25.272 1.00 53.34 512 ILE A N 1
ATOM 4215 C CA . ILE A 1 512 ? -19.253 -26.491 24.340 1.00 53.34 512 ILE A CA 1
ATOM 4216 C C . ILE A 1 512 ? -20.514 -25.650 24.155 1.00 53.34 512 ILE A C 1
ATOM 4218 O O . ILE A 1 512 ? -20.913 -25.475 22.979 1.00 53.34 512 ILE A O 1
#

Foldseek 3Di:
DDDDDPDPVVLLVVLVVLVVCLVVVLVLLVLLVVLCPQPQQQADDDCPDLSVVLNVQSPDPDRDSVVSSVSVVSVCVLCVPPDPLLSLLSVLCVVQVVVSVVLVVCLPPDLVVLLPDDDPDDPCNVVVVVLSVLVVLLSVLVVVSSPDNHPHSSSNSVSSSVSCVVPVCNSVSSVSCSVCVVVVVCSVVCVVVVLLVVLLQCQAFKKKKWAADPPPLFIWIWIFGDDPVRDIHGPVRLVVSLVVLVVLLVVVVVDPDPDPVSVVSNVSSVSSNLQVVLVVLVRVLLSLCSVLQPPVRPGDIDMDDHRVRSVVVSVVSVVVSVVSVVVLVVCCVVPVVCVVDRNNRVNVVPCPPPPCLPPAAEDEALQVDPPVVNVVVVVVVVVVCVVPVPRDHHYYYYHDDDPPDDRVNCVVCVVVDDDDPPDDPVVVVVVCCVVPVQDDDDDDPDPPPCSVVVVCVVQVVVQAHEDEDEDEPPDDPVNVVVVVVVPPDDPRHDYHYHYDDDPDPVVVVVVD

Secondary structure (DSSP, 8-state):
-------HHHHHHHHHHHHHHHHHHHHHHHHHHHHHT-TTT-----TTSHHHHHHHHHT-TT--HHHHHHHHHHHHHHHTT--HHHHHHHHHHHHTHHHHHHHHHHTTS-GGGGTTTS-S-STHHHHHHHHHHHHHHHHHHHHHHHHS--SSHHHHHHHHHHHHHH-TTHHHHHHHHHHTHHHHHHHHHHHHHHHHHHHHHHHHHPEEEEEE-TTT--EEEEEE---TT--EEEHHHHHHHHHHHHHHHHHGGGS----HHHHHHHHHHHHHHHHHHHHHHHHHHHHHHHHTT-GGGTT-EEEEESHHHHHHHHHHHHHHHHHHHHHHHHHHHH-GGGGGS-HHHHHHH-GGGSS-TTPEEEEE-GGGS-HHHHHHHHHHHHHHHHHTTT---EEEEE----TT---HHHHHTTTT----PPPPHHHHHHHHHHH-TT------SSTTSSHHHHHHHHHHHTT-EEEEEEEETT--HHHHHHHHHH----TTEEEEEEEE-SS-HHHHHTT-

Radius of gyration: 41.85 Å; Cα contacts (8 Å, |Δi|>4): 420; chains: 1; bounding box: 86×81×113 Å